Protein AF-0000000066529762 (afdb_homodimer)

Radius of gyration: 24.0 Å; Cα contacts (8 Å, |Δi|>4): 954; chains: 2; bounding box: 58×92×80 Å

InterPro domains:
  IPR029063 S-adenosyl-L-methionine-dependent methyltransferase superfamily [G3DSA:3.40.50.150] (16-232)
  IPR029063 S-adenosyl-L-methionine-dependent methyltransferase superfamily [SSF53335] (15-225)

Solvent-accessible surface area (backbone atoms only — not comparable to full-atom values): 26516 Å² total; per-residue (Å²): 137,82,82,77,76,76,77,71,70,73,75,80,66,65,33,54,26,65,70,38,87,58,39,50,54,35,73,68,35,40,52,34,41,52,67,77,50,50,57,47,56,48,51,45,50,49,52,45,52,50,46,32,60,71,62,64,35,50,27,39,35,31,43,71,24,47,68,36,78,64,50,56,56,24,58,77,67,72,27,29,35,36,33,28,21,71,51,61,67,31,45,51,51,24,53,53,47,34,53,74,63,69,34,62,90,44,43,51,70,46,75,36,53,76,70,68,58,67,77,80,68,67,58,89,88,59,38,51,35,35,33,36,49,89,24,47,55,27,36,35,82,60,45,62,59,54,46,38,41,40,35,74,67,60,39,37,32,34,44,26,35,38,22,52,38,72,64,21,47,51,51,49,51,54,26,43,52,60,41,62,54,41,70,70,42,83,44,85,52,97,55,21,36,34,39,37,22,75,60,38,36,50,39,34,28,28,32,72,68,46,48,52,51,54,37,47,75,44,40,31,42,77,79,43,77,50,72,60,68,41,22,39,37,35,34,31,34,24,68,86,52,70,74,79,70,59,68,76,76,119,137,84,81,77,76,76,76,72,71,74,75,78,66,63,32,53,26,64,70,39,87,58,40,50,55,35,72,69,35,41,52,34,41,52,67,78,50,49,58,48,55,48,51,45,51,50,53,47,52,48,45,33,61,71,62,63,35,49,26,40,36,30,42,70,25,46,67,37,78,65,49,54,55,24,59,76,66,72,27,29,34,37,33,29,21,73,49,62,66,31,46,52,50,24,51,51,47,34,52,74,62,69,35,61,90,46,43,50,70,44,76,36,54,77,69,68,58,69,74,77,71,64,56,90,87,59,41,50,35,34,32,35,49,88,23,46,57,27,35,35,83,60,43,62,59,54,48,39,43,41,35,75,66,61,39,38,32,32,43,26,35,36,20,51,38,71,64,21,47,52,51,48,51,55,26,44,52,60,42,62,55,41,69,69,43,82,43,84,53,97,55,22,36,34,40,37,23,77,61,38,36,51,40,35,27,28,32,73,68,47,47,54,51,53,37,48,75,43,40,30,42,76,79,45,75,50,72,62,69,42,20,38,35,36,33,32,34,25,67,86,50,68,73,79,71,59,69,76,78,120

Organism: Pseudomonas aeruginosa (strain ATCC 15692 / DSM 22644 / CIP 104116 / JCM 14847 / LMG 12228 / 1C / PRS 101 / PAO1) (NCBI:txid208964)

Structure (mmCIF, N/CA/C/O backbone):
data_AF-0000000066529762-model_v1
#
loop_
_entity.id
_entity.type
_entity.pdbx_description
1 polymer 'Class I SAM-dependent methyltransferase'
#
loop_
_atom_site.group_PDB
_atom_site.id
_atom_site.type_symbol
_atom_site.label_atom_id
_atom_site.label_alt_id
_atom_site.label_comp_id
_atom_site.label_asym_id
_atom_site.label_entity_id
_atom_site.label_seq_id
_atom_site.pdbx_PDB_ins_code
_atom_site.Cartn_x
_atom_site.Cartn_y
_atom_site.Cartn_z
_atom_site.occupancy
_atom_site.B_iso_or_equiv
_atom_site.auth_seq_id
_atom_site.auth_comp_id
_atom_site.auth_asym_id
_atom_site.auth_atom_id
_atom_site.pdbx_PDB_model_num
ATOM 1 N N . MET A 1 1 ? -11.523 45.312 41.875 1 27.47 1 MET A N 1
ATOM 2 C CA . MET A 1 1 ? -12.508 44.406 41.312 1 27.47 1 MET A CA 1
ATOM 3 C C . MET A 1 1 ? -12.055 43.875 39.969 1 27.47 1 MET A C 1
ATOM 5 O O . MET A 1 1 ? -12.219 44.531 38.938 1 27.47 1 MET A O 1
ATOM 9 N N . SER A 1 2 ? -10.844 43.312 39.75 1 29.73 2 SER A N 1
ATOM 10 C CA . SER A 1 2 ? -10.023 42.938 38.594 1 29.73 2 SER A CA 1
ATOM 11 C C . SER A 1 2 ? -10.688 41.844 37.781 1 29.73 2 SER A C 1
ATOM 13 O O . SER A 1 2 ? -11 40.781 38.312 1 29.73 2 SER A O 1
ATOM 15 N N . GLN A 1 3 ? -11.578 42.156 36.719 1 28.41 3 GLN A N 1
ATOM 16 C CA . GLN A 1 3 ? -12.344 41.312 35.812 1 28.41 3 GLN A CA 1
ATOM 17 C C . GLN A 1 3 ? -11.445 40.25 35.188 1 28.41 3 GLN A C 1
ATOM 19 O O . GLN A 1 3 ? -10.406 40.531 34.625 1 28.41 3 GLN A O 1
ATOM 24 N N . ASN A 1 4 ? -11.328 39.062 35.75 1 29.38 4 ASN A N 1
ATOM 25 C CA . ASN A 1 4 ? -10.695 37.844 35.312 1 29.38 4 ASN A CA 1
ATOM 26 C C . ASN A 1 4 ? -11.07 37.5 33.875 1 29.38 4 ASN A C 1
ATOM 28 O O . ASN A 1 4 ? -12.242 37.25 33.562 1 29.38 4 ASN A O 1
ATOM 32 N N . MET A 1 5 ? -10.523 38.156 32.812 1 27.16 5 MET A N 1
ATOM 33 C CA . MET A 1 5 ? -10.648 37.844 31.391 1 27.16 5 MET A CA 1
ATOM 34 C C . MET A 1 5 ? -10.586 36.344 31.156 1 27.16 5 MET A C 1
ATOM 36 O O . MET A 1 5 ? -9.57 35.688 31.422 1 27.16 5 MET A O 1
ATOM 40 N N . ASP A 1 6 ? -11.68 35.594 31.406 1 30.45 6 ASP A N 1
ATOM 41 C CA . ASP A 1 6 ? -11.938 34.25 30.938 1 30.45 6 ASP A CA 1
ATOM 42 C C . ASP A 1 6 ? -11.375 34.031 29.531 1 30.45 6 ASP A C 1
ATOM 44 O O . ASP A 1 6 ? -11.828 34.656 28.578 1 30.45 6 ASP A O 1
ATOM 48 N N . LEU A 1 7 ? -10.102 34.031 29.281 1 29.06 7 LEU A N 1
ATOM 49 C CA . LEU A 1 7 ? -9.406 33.656 28.062 1 29.06 7 LEU A CA 1
ATOM 50 C C . LEU A 1 7 ? -10.078 32.438 27.406 1 29.06 7 LEU A C 1
ATOM 52 O O . LEU A 1 7 ? -9.945 31.312 27.891 1 29.06 7 LEU A O 1
ATOM 56 N N . THR A 1 8 ? -11.414 32.5 27.062 1 29.78 8 THR A N 1
ATOM 57 C CA . THR A 1 8 ? -12.078 31.625 26.094 1 29.78 8 THR A CA 1
ATOM 58 C C . THR A 1 8 ? -11.133 31.281 24.953 1 29.78 8 THR A C 1
ATOM 60 O O . THR A 1 8 ? -10.852 32.125 24.094 1 29.78 8 THR A O 1
ATOM 63 N N . ILE A 1 9 ? -9.922 30.938 25.094 1 32.03 9 ILE A N 1
ATOM 64 C CA . ILE A 1 9 ? -9.188 30.281 24.016 1 32.03 9 ILE A CA 1
ATOM 65 C C . ILE A 1 9 ? -10.156 29.438 23.188 1 32.03 9 ILE A C 1
ATOM 67 O O . ILE A 1 9 ? -10.695 28.438 23.672 1 32.03 9 ILE A O 1
ATOM 71 N N . GLY A 1 10 ? -11.18 29.969 22.516 1 35 10 GLY A N 1
ATOM 72 C CA . GLY A 1 10 ? -11.938 29.281 21.484 1 35 10 GLY A CA 1
ATOM 73 C C . GLY A 1 10 ? -11.141 28.203 20.797 1 35 10 GLY A C 1
ATOM 74 O O . GLY A 1 10 ? -10.133 28.469 20.141 1 35 10 GLY A O 1
ATOM 75 N N . THR A 1 11 ? -10.859 27.031 21.359 1 38.03 11 THR A N 1
ATOM 76 C CA . THR A 1 11 ? -10.172 25.844 20.875 1 38.03 11 THR A CA 1
ATOM 77 C C . THR A 1 11 ? -10.328 25.688 19.375 1 38.03 11 THR A C 1
ATOM 79 O O . THR A 1 11 ? -11.445 25.609 18.859 1 38.03 11 THR A O 1
ATOM 82 N N . HIS A 1 12 ? -9.742 26.422 18.531 1 41.12 12 HIS A N 1
ATOM 83 C CA . HIS A 1 12 ? -9.508 26.297 17.094 1 41.12 12 HIS A CA 1
ATOM 84 C C . HIS A 1 12 ? -9.586 24.844 16.656 1 41.12 12 HIS A C 1
ATOM 86 O O . HIS A 1 12 ? -8.57 24.141 16.625 1 41.12 12 HIS A O 1
ATOM 92 N N . ARG A 1 13 ? -10.523 24.125 16.969 1 51.97 13 ARG A N 1
ATOM 93 C CA . ARG A 1 13 ? -10.688 22.734 16.562 1 51.97 13 ARG A CA 1
ATOM 94 C C . ARG A 1 13 ? -10.672 22.594 15.047 1 51.97 13 ARG A C 1
ATOM 96 O O . ARG A 1 13 ? -11.43 23.281 14.359 1 51.97 13 ARG A O 1
ATOM 103 N N . GLU A 1 14 ? -9.602 22.297 14.344 1 60.09 14 GLU A N 1
ATOM 104 C CA . GLU A 1 14 ? -9.406 22.094 12.906 1 60.09 14 GLU A CA 1
ATOM 105 C C . GLU A 1 14 ? -10.633 21.469 12.258 1 60.09 14 GLU A C 1
ATOM 107 O O . GLU A 1 14 ? -11.219 22.047 11.344 1 60.09 14 GLU A O 1
ATOM 112 N N . SER A 1 15 ? -10.953 20.234 12.43 1 64.81 15 SER A N 1
ATOM 113 C CA . SER A 1 15 ? -12.172 19.625 11.891 1 64.81 15 SER A CA 1
ATOM 114 C C . SER A 1 15 ? -12.891 18.812 12.953 1 64.81 15 SER A C 1
ATOM 116 O O . SER A 1 15 ? -12.305 17.906 13.555 1 64.81 15 SER A O 1
ATOM 118 N N . ALA A 1 16 ? -14.078 19.391 13.336 1 71.56 16 ALA A N 1
ATOM 119 C CA . ALA A 1 16 ? -14.93 18.75 14.336 1 71.56 16 ALA A CA 1
ATOM 120 C C . ALA A 1 16 ? -15.188 17.297 13.969 1 71.56 16 ALA A C 1
ATOM 122 O O . ALA A 1 16 ? -15.344 16.438 14.852 1 71.56 16 ALA A O 1
ATOM 123 N N . PHE A 1 17 ? -15.266 17.047 12.734 1 80.5 17 PHE A N 1
ATOM 124 C CA . PHE A 1 17 ? -15.547 15.703 12.25 1 80.5 17 PHE A CA 1
ATOM 125 C C . PHE A 1 17 ? -14.531 14.703 12.797 1 80.5 17 PHE A C 1
ATOM 127 O O . PHE A 1 17 ? -14.898 13.594 13.188 1 80.5 17 PHE A O 1
ATOM 134 N N . TYR A 1 18 ? -13.328 15.039 12.922 1 77.94 18 TYR A N 1
ATOM 135 C CA . TYR A 1 18 ? -12.242 14.148 13.305 1 77.94 18 TYR A CA 1
ATOM 136 C C . TYR A 1 18 ? -12.18 13.969 14.82 1 77.94 18 TYR A C 1
ATOM 138 O O . TYR A 1 18 ? -11.445 13.117 15.32 1 77.94 18 TYR A O 1
ATOM 146 N N . GLU A 1 19 ? -13.031 14.711 15.484 1 75.5 19 GLU A N 1
ATOM 147 C CA 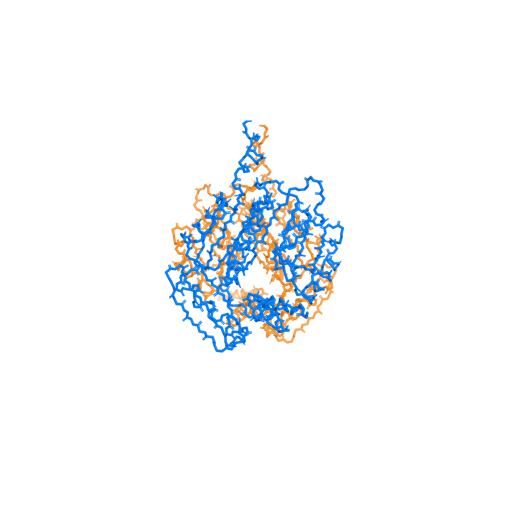. GLU A 1 19 ? -13.133 14.594 16.938 1 75.5 19 GLU A CA 1
ATOM 148 C C . GLU A 1 19 ? -14.328 13.742 17.344 1 75.5 19 GLU A C 1
ATOM 150 O O . GLU A 1 19 ? -14.461 13.352 18.5 1 75.5 19 GLU A O 1
ATOM 155 N N . LEU A 1 20 ? -15.141 13.453 16.328 1 76.62 20 LEU A N 1
ATOM 156 C CA . LEU A 1 20 ? -16.312 12.609 16.594 1 76.62 20 LEU A CA 1
ATOM 157 C C . LEU A 1 20 ? -15.891 11.156 16.812 1 76.62 20 LEU A C 1
ATOM 159 O O . LEU A 1 20 ? -14.844 10.727 16.312 1 76.62 20 LEU A O 1
ATOM 163 N N . GLU A 1 21 ? -16.75 10.492 17.469 1 75.38 21 GLU A N 1
ATOM 164 C CA . GLU A 1 21 ? -16.5 9.086 17.781 1 75.38 21 GLU A CA 1
ATOM 165 C C . GLU A 1 21 ? -16.391 8.25 16.516 1 75.38 21 GLU A C 1
ATOM 167 O O . GLU A 1 21 ? -15.484 7.41 16.391 1 75.38 21 GLU A O 1
ATOM 172 N N . PHE A 1 22 ? -17.188 8.578 15.555 1 77.94 22 PHE A N 1
ATOM 173 C CA . PHE A 1 22 ? -17.25 7.703 14.398 1 77.94 22 PHE A CA 1
ATOM 174 C C . PHE A 1 22 ? -16.406 8.25 13.25 1 77.94 22 PHE A C 1
ATOM 176 O O . PHE A 1 22 ? -16.047 7.523 12.328 1 77.94 22 PHE A O 1
ATOM 183 N N . GLY A 1 23 ? -16.094 9.508 13.305 1 79.56 23 GLY A N 1
ATOM 184 C CA . GLY A 1 23 ? -15.461 10.172 12.18 1 79.56 23 GLY A CA 1
ATOM 185 C C . GLY A 1 23 ? -14.148 9.531 11.773 1 79.56 23 GLY A C 1
ATOM 186 O O . GLY A 1 23 ? -14.047 8.945 10.695 1 79.56 23 GLY A O 1
ATOM 187 N N . PRO A 1 24 ? -13.258 9.453 12.672 1 76.81 24 PRO A N 1
ATOM 188 C CA . PRO A 1 24 ? -11.953 8.867 12.344 1 76.81 24 PRO A CA 1
ATOM 189 C C . PRO A 1 24 ? -12.047 7.398 11.945 1 76.81 24 PRO A C 1
ATOM 191 O O . PRO A 1 24 ? -11.344 6.953 11.031 1 76.81 24 PRO A O 1
ATOM 194 N N . ARG A 1 25 ? -12.875 6.707 12.5 1 82.75 25 ARG A N 1
ATOM 195 C CA . ARG A 1 25 ? -13.023 5.289 12.18 1 82.75 25 ARG A CA 1
ATOM 196 C C . ARG A 1 25 ? -13.523 5.105 10.75 1 82.75 25 ARG A C 1
ATOM 198 O O . ARG A 1 25 ? -13 4.273 10.008 1 82.75 25 ARG A O 1
ATOM 205 N N . THR A 1 26 ? -14.484 5.891 10.438 1 85.56 26 THR A N 1
ATOM 206 C CA . THR A 1 26 ? -15.078 5.73 9.117 1 85.56 26 THR A CA 1
ATOM 207 C C . THR A 1 26 ? -14.086 6.117 8.023 1 85.56 26 THR A C 1
ATOM 209 O O . THR A 1 26 ? -13.977 5.434 7.004 1 85.56 26 THR A O 1
ATOM 212 N N . ILE A 1 27 ? -13.266 7.109 8.297 1 88.31 27 ILE A N 1
ATOM 213 C CA . ILE A 1 27 ? -12.367 7.641 7.281 1 88.31 27 ILE A CA 1
ATOM 214 C C . ILE A 1 27 ? -11.18 6.695 7.098 1 88.31 27 ILE A C 1
ATOM 216 O O . ILE A 1 27 ? -10.539 6.695 6.043 1 88.31 27 ILE A O 1
ATOM 220 N N . MET A 1 28 ? -10.984 5.82 8.023 1 90 28 MET A N 1
ATOM 221 C CA . MET A 1 28 ? -9.789 4.984 7.945 1 90 28 MET A CA 1
ATOM 222 C C . MET A 1 28 ? -10.156 3.531 7.676 1 90 28 MET A C 1
ATOM 224 O O . MET A 1 28 ? -9.281 2.666 7.598 1 90 28 MET A O 1
ATOM 228 N N . THR A 1 29 ? -11.461 3.273 7.492 1 90.81 29 THR A N 1
ATOM 229 C CA . THR A 1 29 ? -11.938 1.929 7.195 1 90.81 29 THR A CA 1
ATOM 230 C C . THR A 1 29 ? -11.812 1.627 5.703 1 90.81 29 THR A C 1
ATOM 232 O O . THR A 1 29 ? -12.398 2.326 4.871 1 90.81 29 THR A O 1
ATOM 235 N N . LEU A 1 30 ? -11.18 0.542 5.359 1 91.69 30 LEU A N 1
ATOM 236 C CA . LEU A 1 30 ? -10.906 0.195 3.969 1 91.69 30 LEU A CA 1
ATOM 237 C C . LEU A 1 30 ? -12.211 0.033 3.188 1 91.69 30 LEU A C 1
ATOM 239 O O . LEU A 1 30 ? -12.273 0.379 2.006 1 91.69 30 LEU A O 1
ATOM 243 N N . ALA A 1 31 ? -13.203 -0.469 3.789 1 92.56 31 ALA A N 1
ATOM 244 C CA . ALA A 1 31 ? -14.469 -0.73 3.113 1 92.56 31 ALA A CA 1
ATOM 245 C C . ALA A 1 31 ? -15.055 0.553 2.527 1 92.56 31 ALA A C 1
ATOM 247 O O . ALA A 1 31 ? -15.875 0.506 1.608 1 92.56 31 ALA A O 1
ATOM 248 N N . ASN A 1 32 ? -14.609 1.701 3.076 1 95.06 32 ASN A N 1
ATOM 249 C CA . ASN A 1 32 ? -15.141 2.979 2.609 1 95.06 32 ASN A CA 1
ATOM 250 C C . ASN A 1 32 ? -14.273 3.568 1.497 1 95.06 32 ASN A C 1
ATOM 252 O O . ASN A 1 32 ? -14.664 4.547 0.859 1 95.06 32 ASN A O 1
ATOM 256 N N . PHE A 1 33 ? -13.102 2.951 1.204 1 94.81 33 PHE A N 1
ATOM 257 C CA . PHE A 1 33 ? -12.203 3.469 0.176 1 94.81 33 PHE A CA 1
ATOM 258 C C . PHE A 1 33 ? -12.664 3.035 -1.211 1 94.81 33 PHE A C 1
ATOM 260 O O . PHE A 1 33 ? -12.805 1.841 -1.48 1 94.81 33 PHE A O 1
ATOM 267 N N . PRO A 1 34 ? -12.938 4.051 -2.045 1 94.88 34 PRO A N 1
ATOM 268 C CA . PRO A 1 34 ? -12.922 3.639 -3.449 1 94.88 34 PRO A CA 1
ATOM 269 C C . PRO A 1 34 ? -11.602 3.004 -3.869 1 94.88 34 PRO A C 1
ATOM 271 O O . PRO A 1 34 ? -10.547 3.359 -3.34 1 94.88 34 PRO A O 1
ATOM 274 N N . ASP A 1 35 ? -11.617 2.109 -4.836 1 92.81 35 ASP A N 1
ATOM 275 C CA . ASP A 1 35 ? -10.422 1.378 -5.254 1 92.81 35 ASP A CA 1
ATOM 276 C C . ASP A 1 35 ? -9.328 2.334 -5.723 1 92.81 35 ASP A C 1
ATOM 278 O O . ASP A 1 35 ? -8.141 2.066 -5.539 1 92.81 35 ASP A O 1
ATOM 282 N N . ASP A 1 36 ? -9.734 3.49 -6.164 1 92.56 36 ASP A N 1
ATOM 283 C CA . ASP A 1 36 ? -8.812 4.449 -6.758 1 92.56 36 ASP A CA 1
ATOM 284 C C . ASP A 1 36 ? -7.988 5.156 -5.684 1 92.56 36 ASP A C 1
ATOM 286 O O . ASP A 1 36 ? -7.031 5.867 -5.996 1 92.56 36 ASP A O 1
ATOM 290 N N . VAL A 1 37 ? -8.266 4.859 -4.457 1 93.5 37 VAL A N 1
ATOM 291 C CA . VAL A 1 37 ? -7.496 5.441 -3.363 1 93.5 37 VAL A CA 1
ATOM 292 C C . VAL A 1 37 ? -6.215 4.64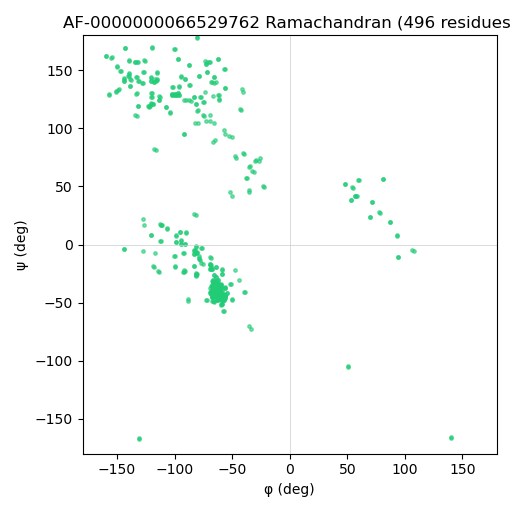1 -3.145 1 93.5 37 VAL A C 1
ATOM 294 O O . VAL A 1 37 ? -5.234 5.156 -2.604 1 93.5 37 VAL A O 1
ATOM 297 N N . LEU A 1 38 ? -6.203 3.475 -3.637 1 93.62 38 LEU A N 1
ATOM 298 C CA . LEU A 1 38 ? -5.098 2.564 -3.352 1 93.62 38 LEU A CA 1
ATOM 299 C C . LEU A 1 38 ? -3.801 3.074 -3.969 1 93.62 38 LEU A C 1
ATOM 301 O O . LEU A 1 38 ? -2.748 3.045 -3.326 1 93.62 38 LEU A O 1
ATOM 305 N N . PRO A 1 39 ? -3.812 3.629 -5.188 1 94.31 39 PRO A N 1
ATOM 306 C CA . PRO A 1 39 ? -2.566 4.16 -5.746 1 94.31 39 PRO A CA 1
ATOM 307 C C . PRO A 1 39 ? -1.977 5.289 -4.902 1 94.31 39 PRO A C 1
ATOM 309 O O . PRO A 1 39 ? -0.753 5.43 -4.82 1 94.31 39 PRO A O 1
ATOM 312 N N . LEU A 1 40 ? -2.82 6.059 -4.309 1 95.56 40 LEU A N 1
ATOM 313 C CA . LEU A 1 40 ? -2.338 7.109 -3.422 1 95.56 40 LEU A CA 1
ATOM 314 C C . LEU A 1 40 ? -1.603 6.516 -2.225 1 95.56 40 LEU A C 1
ATOM 316 O O . LEU A 1 40 ? -0.507 6.965 -1.88 1 95.56 40 LEU A O 1
ATOM 320 N N . LEU A 1 41 ? -2.225 5.539 -1.628 1 96.56 41 LEU A N 1
ATOM 321 C CA . LEU A 1 41 ? -1.618 4.902 -0.463 1 96.56 41 LEU A CA 1
ATOM 322 C C . LEU A 1 41 ? -0.31 4.215 -0.838 1 96.56 41 LEU A C 1
ATOM 324 O O . LEU A 1 41 ? 0.653 4.238 -0.068 1 96.56 41 LEU A O 1
ATOM 328 N N . GLN A 1 42 ? -0.296 3.646 -1.962 1 96.88 42 GLN A N 1
ATOM 329 C CA . GLN A 1 42 ? 0.915 2.982 -2.436 1 96.88 42 GLN A CA 1
ATOM 330 C C . GLN A 1 42 ? 2.035 3.99 -2.678 1 96.88 42 GLN A C 1
ATOM 332 O O . GLN A 1 42 ? 3.17 3.779 -2.248 1 96.88 42 GLN A O 1
ATOM 337 N N . MET A 1 43 ? 1.73 5.043 -3.385 1 98.06 43 MET A N 1
ATOM 338 C CA . MET A 1 43 ? 2.729 6.078 -3.633 1 98.06 43 MET A CA 1
ATOM 339 C C . MET A 1 43 ? 3.297 6.613 -2.322 1 98.06 43 MET A C 1
ATOM 341 O O . MET A 1 43 ? 4.512 6.766 -2.184 1 98.06 43 MET A O 1
ATOM 345 N N . GLU A 1 44 ? 2.408 6.832 -1.398 1 98.5 44 GLU A N 1
ATOM 346 C CA . GLU A 1 44 ? 2.826 7.305 -0.082 1 98.5 44 GLU A CA 1
ATOM 347 C C . GLU A 1 44 ? 3.805 6.332 0.57 1 98.5 44 GLU A C 1
ATOM 349 O O . GLU A 1 44 ? 4.852 6.742 1.071 1 98.5 44 GLU A O 1
ATOM 354 N N . SER A 1 45 ? 3.488 5.117 0.562 1 98.5 45 SER A N 1
ATOM 355 C CA . SER A 1 45 ? 4.324 4.09 1.177 1 98.5 45 SER A CA 1
ATOM 356 C C . SER A 1 45 ? 5.684 3.998 0.487 1 98.5 45 SER A C 1
ATOM 358 O O . SER A 1 45 ? 6.719 3.945 1.151 1 98.5 45 SER A O 1
ATOM 360 N N . LEU A 1 46 ? 5.68 4.012 -0.795 1 98.5 46 LEU A N 1
ATOM 361 C CA . LEU A 1 46 ? 6.91 3.863 -1.564 1 98.5 46 LEU A CA 1
ATOM 362 C C . LEU A 1 46 ? 7.816 5.078 -1.386 1 98.5 46 LEU A C 1
ATOM 364 O O . LEU A 1 46 ? 9.023 4.938 -1.199 1 98.5 46 LEU A O 1
ATOM 368 N N . MET A 1 47 ? 7.227 6.273 -1.4 1 98.56 47 MET A N 1
ATOM 369 C CA . MET A 1 47 ? 8 7.496 -1.226 1 98.56 47 MET A CA 1
ATOM 370 C C . MET A 1 47 ? 8.586 7.574 0.181 1 98.56 47 MET A C 1
ATOM 372 O O . MET A 1 47 ? 9.711 8.047 0.367 1 98.56 47 MET A O 1
ATOM 376 N N . THR A 1 48 ? 7.805 7.113 1.138 1 98.69 48 THR A N 1
ATOM 377 C CA . THR A 1 48 ? 8.297 7.109 2.51 1 98.69 48 THR A CA 1
ATOM 378 C C . THR A 1 48 ? 9.445 6.121 2.67 1 98.69 48 THR A C 1
ATOM 380 O O . THR A 1 48 ? 10.469 6.441 3.285 1 98.69 48 THR A O 1
ATOM 383 N N . PHE A 1 49 ? 9.289 4.961 2.139 1 98.56 49 PHE A N 1
ATOM 384 C CA . PHE A 1 49 ? 10.32 3.934 2.152 1 98.56 49 PHE A CA 1
ATOM 385 C C . PHE A 1 49 ? 11.602 4.449 1.512 1 98.56 49 PHE A C 1
ATOM 387 O O . PHE A 1 49 ? 12.688 4.297 2.076 1 98.56 49 PHE A O 1
ATOM 394 N N . GLU A 1 50 ? 11.469 5.062 0.353 1 97.38 50 GLU A N 1
ATOM 395 C CA . GLU A 1 50 ? 12.609 5.621 -0.372 1 97.38 50 GLU A CA 1
ATOM 396 C C . GLU A 1 50 ? 13.281 6.734 0.43 1 97.38 50 GLU A C 1
ATOM 398 O O . GLU A 1 50 ? 14.508 6.82 0.467 1 97.38 50 GLU A O 1
ATOM 403 N N . ALA A 1 51 ? 12.461 7.574 1.049 1 98 51 ALA A N 1
ATOM 404 C CA . ALA A 1 51 ? 13 8.695 1.816 1 98 51 ALA A CA 1
ATOM 405 C C . ALA A 1 51 ? 13.805 8.211 3.016 1 98 51 ALA A C 1
ATOM 407 O O . ALA A 1 51 ? 14.852 8.773 3.342 1 98 51 ALA A O 1
ATOM 408 N N . MET A 1 52 ? 13.297 7.137 3.654 1 97.38 52 MET A N 1
ATOM 409 C CA . MET A 1 52 ? 14.016 6.562 4.793 1 97.38 52 MET A CA 1
ATOM 410 C C . MET A 1 52 ? 15.414 6.109 4.387 1 97.38 52 MET A C 1
ATOM 412 O O . MET A 1 52 ? 16.391 6.379 5.09 1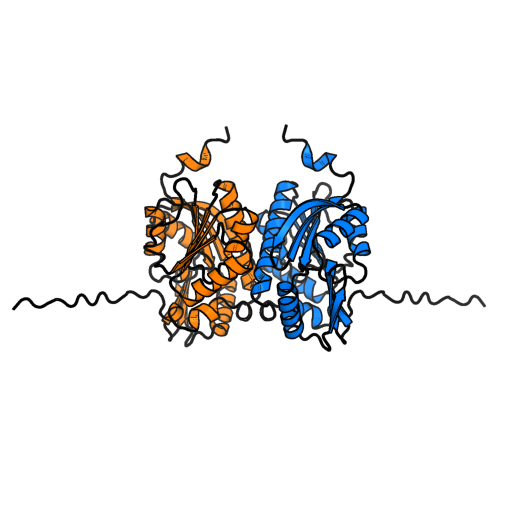 97.38 52 MET A O 1
ATOM 416 N N . ALA A 1 53 ? 15.477 5.484 3.279 1 93.12 53 ALA A N 1
ATOM 417 C CA . ALA A 1 53 ? 16.75 4.977 2.783 1 93.12 53 ALA A CA 1
ATOM 418 C C . ALA A 1 53 ? 17.656 6.117 2.303 1 93.12 53 ALA A C 1
ATOM 420 O O . ALA A 1 53 ? 18.828 6.199 2.678 1 93.12 53 ALA A O 1
ATOM 421 N N . TYR A 1 54 ? 17.047 6.984 1.521 1 92 54 TYR A N 1
ATOM 422 C CA . TYR A 1 54 ? 17.766 8.086 0.895 1 92 54 TYR A CA 1
ATOM 423 C C . TYR A 1 54 ? 18.375 9.008 1.946 1 92 54 TYR A C 1
ATOM 425 O O . TYR A 1 54 ? 19.516 9.438 1.807 1 92 54 TYR A O 1
ATOM 433 N N . LEU A 1 55 ? 17.656 9.234 3.014 1 95.12 55 LEU A N 1
ATOM 434 C CA . LEU A 1 55 ? 18.078 10.172 4.047 1 95.12 55 LEU A CA 1
ATOM 435 C C . LEU A 1 55 ? 18.719 9.43 5.215 1 95.12 55 LEU A C 1
ATOM 437 O O . LEU A 1 55 ? 19.062 10.047 6.227 1 95.12 55 LEU A O 1
ATOM 441 N N . ARG A 1 56 ? 18.844 8.109 5.113 1 94.69 56 ARG A N 1
ATOM 442 C CA . ARG A 1 56 ? 19.469 7.25 6.117 1 94.69 56 ARG A CA 1
ATOM 443 C C . ARG A 1 56 ? 18.797 7.422 7.473 1 94.69 56 ARG A C 1
ATOM 445 O O . ARG A 1 56 ? 19.469 7.562 8.492 1 94.69 56 ARG A O 1
ATOM 452 N N . CYS A 1 57 ? 17.516 7.5 7.414 1 95.81 57 CYS A N 1
ATOM 453 C CA . CYS A 1 57 ? 16.734 7.586 8.641 1 95.81 57 CYS A CA 1
ATOM 454 C C . CYS A 1 57 ? 16.578 6.215 9.289 1 95.81 57 CYS A C 1
ATOM 456 O O . CYS A 1 57 ? 16.438 5.207 8.594 1 95.81 57 CYS A O 1
ATOM 458 N N . ASP A 1 58 ? 16.578 6.23 10.648 1 95.56 58 ASP A N 1
ATOM 459 C CA . ASP A 1 58 ? 16.422 4.969 11.367 1 95.56 58 ASP A CA 1
ATOM 460 C C . ASP A 1 58 ? 15.18 4.996 12.266 1 95.56 58 ASP A C 1
ATOM 462 O O . ASP A 1 58 ? 14.953 4.07 13.047 1 95.56 58 ASP A O 1
ATOM 466 N N . ALA A 1 59 ? 14.359 6.078 12.125 1 96.12 59 ALA A N 1
ATOM 467 C CA . ALA A 1 59 ? 13.102 6.207 12.859 1 96.12 59 ALA A CA 1
ATOM 468 C C . ALA A 1 59 ? 12.039 6.887 12.008 1 96.12 59 ALA A C 1
ATOM 470 O O . ALA A 1 59 ? 12.336 7.801 11.242 1 96.12 59 ALA A O 1
ATOM 471 N N . LEU A 1 60 ? 10.836 6.426 12.156 1 97 60 LEU A N 1
ATOM 472 C CA . LEU A 1 60 ? 9.688 6.973 11.453 1 97 60 LEU A CA 1
ATOM 473 C C . LEU A 1 60 ? 8.641 7.484 12.438 1 97 60 LEU A C 1
ATOM 475 O O . LEU A 1 60 ? 8.203 6.746 13.32 1 97 60 LEU A O 1
ATOM 479 N N . VAL A 1 61 ? 8.336 8.766 12.297 1 96.06 61 VAL A N 1
ATOM 480 C CA . VAL A 1 61 ? 7.273 9.367 13.102 1 96.06 61 VAL A CA 1
ATOM 481 C C . VAL A 1 61 ? 6.059 9.641 12.219 1 96.06 61 VAL A C 1
ATOM 483 O O . VAL A 1 61 ? 6.141 10.406 11.258 1 96.06 61 VAL A O 1
ATOM 486 N N . GLU A 1 62 ? 4.953 9 12.547 1 97.19 62 GLU A N 1
ATOM 487 C CA . GLU A 1 62 ? 3.713 9.188 11.797 1 97.19 62 GLU A CA 1
ATOM 488 C C . GLU A 1 62 ? 2.734 10.07 12.562 1 97.19 62 GLU A C 1
ATOM 490 O O . GLU A 1 62 ? 2.234 9.688 13.617 1 97.19 62 GLU A O 1
ATOM 495 N N . LEU A 1 63 ? 2.471 11.266 12.008 1 96.06 63 LEU A N 1
ATOM 496 C CA . LEU A 1 63 ? 1.521 12.195 12.609 1 96.06 63 LEU A CA 1
ATOM 497 C C . LEU A 1 63 ? 0.102 11.906 12.133 1 96.06 63 LEU A C 1
ATOM 499 O O . LEU A 1 63 ? -0.129 11.727 10.938 1 96.06 63 LEU A O 1
ATOM 503 N N . GLY A 1 64 ? -0.854 11.938 13.055 1 95.25 64 GLY A N 1
ATOM 504 C CA . GLY A 1 64 ? -2.17 11.445 12.68 1 95.25 64 GLY A CA 1
ATOM 505 C C . GLY A 1 64 ? -2.166 9.992 12.242 1 95.25 64 GLY A C 1
ATOM 506 O O . GLY A 1 64 ? -2.701 9.656 11.18 1 95.25 64 GLY A O 1
ATOM 507 N N . CYS A 1 65 ? -1.664 9.117 13.078 1 96.31 65 CYS A N 1
ATOM 508 C CA . CYS A 1 65 ? -1.294 7.77 12.672 1 96.31 65 CYS A CA 1
ATOM 509 C C . CYS A 1 65 ? -2.516 6.859 12.625 1 96.31 65 CYS A C 1
ATOM 511 O O . CYS A 1 65 ? -2.518 5.855 11.914 1 96.31 65 CYS A O 1
ATOM 513 N N . TYR A 1 66 ? -3.512 7.148 13.391 1 94.06 66 TYR A N 1
ATOM 514 C CA . TYR A 1 66 ? -4.664 6.277 13.586 1 94.06 66 TYR A CA 1
ATOM 515 C C . TYR A 1 66 ? -4.223 4.859 13.93 1 94.06 66 TYR A C 1
ATOM 517 O O . TYR A 1 66 ? -3.574 4.633 14.953 1 94.06 66 TYR A O 1
ATOM 525 N N . ASP A 1 67 ? -4.324 3.877 12.922 1 93.5 67 ASP A N 1
ATOM 526 C CA . ASP A 1 67 ? -3.979 2.498 13.25 1 93.5 67 ASP A CA 1
ATOM 527 C C . ASP A 1 67 ? -2.562 2.16 12.789 1 93.5 67 ASP A C 1
ATOM 529 O O . ASP A 1 67 ? -2.158 0.996 12.812 1 93.5 67 ASP A O 1
ATOM 533 N N . GLY A 1 68 ? -1.828 3.104 12.344 1 96.81 68 GLY A N 1
ATOM 534 C CA . GLY A 1 68 ? -0.41 2.93 12.07 1 96.81 68 GLY A CA 1
ATOM 535 C C . GLY A 1 68 ? -0.136 2.268 10.734 1 96.81 68 GLY A C 1
ATOM 536 O O . GLY A 1 68 ? 0.61 1.288 10.664 1 96.81 68 GLY A O 1
ATOM 537 N N . ARG A 1 69 ? -0.646 2.857 9.703 1 95.62 69 ARG A N 1
ATOM 538 C CA . ARG A 1 69 ? -0.422 2.277 8.383 1 95.62 69 ARG A CA 1
ATOM 539 C C . ARG A 1 69 ? 1.067 2.209 8.062 1 95.62 69 ARG A C 1
ATOM 541 O O . ARG A 1 69 ? 1.543 1.213 7.512 1 95.62 69 ARG A O 1
ATOM 548 N N . ALA A 1 70 ? 1.831 3.184 8.516 1 97.88 70 ALA A N 1
ATOM 549 C CA . ALA A 1 70 ? 3.248 3.26 8.172 1 97.88 70 ALA A CA 1
ATOM 550 C C . ALA A 1 70 ? 4.078 2.336 9.055 1 97.88 70 ALA A C 1
ATOM 552 O O . ALA A 1 70 ? 5.293 2.213 8.867 1 97.88 70 ALA A O 1
ATOM 553 N N . LEU A 1 71 ? 3.475 1.659 9.984 1 97.75 71 LEU A N 1
ATOM 554 C CA . LEU A 1 71 ? 4.172 0.688 10.82 1 97.75 71 LEU A CA 1
ATOM 555 C C . LEU A 1 71 ? 4.859 -0.37 9.969 1 97.75 71 LEU A C 1
ATOM 557 O O . LEU A 1 71 ? 5.961 -0.822 10.297 1 97.75 71 LEU A O 1
ATOM 561 N N . GLU A 1 72 ? 4.223 -0.753 8.898 1 97.69 72 GLU A N 1
ATOM 562 C CA . GLU A 1 72 ? 4.766 -1.783 8.023 1 97.69 72 GLU A CA 1
ATOM 563 C C . GLU A 1 72 ? 6.078 -1.328 7.387 1 97.69 72 GLU A C 1
ATOM 565 O O . GLU A 1 72 ? 6.988 -2.137 7.18 1 97.69 72 GLU A O 1
ATOM 570 N N . ILE A 1 73 ? 6.176 -0.071 7.051 1 98.19 73 ILE A N 1
ATOM 571 C CA . ILE A 1 73 ? 7.402 0.471 6.484 1 98.19 73 ILE A CA 1
ATOM 572 C C . ILE A 1 73 ? 8.539 0.346 7.496 1 98.19 73 ILE A C 1
ATOM 574 O O . ILE A 1 73 ? 9.625 -0.126 7.16 1 98.19 73 ILE A O 1
ATOM 578 N N . ALA A 1 74 ? 8.25 0.737 8.703 1 97.19 74 ALA A N 1
ATOM 579 C CA . ALA A 1 74 ? 9.25 0.644 9.766 1 97.19 74 ALA A CA 1
ATOM 580 C C . ALA A 1 74 ? 9.672 -0.806 10 1 97.19 74 ALA A C 1
ATOM 582 O O . ALA A 1 74 ? 10.852 -1.093 10.211 1 97.19 74 ALA A O 1
ATOM 583 N N . ARG A 1 75 ? 8.727 -1.693 9.969 1 97.06 75 ARG A N 1
ATOM 584 C CA . ARG A 1 75 ? 9.016 -3.111 10.164 1 97.06 75 ARG A CA 1
ATOM 585 C C . ARG A 1 75 ? 9.992 -3.619 9.117 1 97.06 75 ARG A C 1
ATOM 587 O O . ARG A 1 75 ? 11 -4.246 9.445 1 97.06 75 ARG A O 1
ATOM 594 N N . LEU A 1 76 ? 9.727 -3.312 7.91 1 96.25 76 LEU A N 1
ATOM 595 C CA . LEU A 1 76 ? 10.523 -3.832 6.805 1 96.25 76 LEU A CA 1
ATOM 596 C C . LEU A 1 76 ? 11.938 -3.266 6.844 1 96.25 76 LEU A C 1
ATOM 598 O O . LEU A 1 76 ? 12.891 -3.941 6.449 1 96.25 76 LEU A O 1
ATOM 602 N N . LEU A 1 77 ? 12.055 -2.053 7.348 1 96.38 77 LEU A N 1
ATOM 603 C CA . LEU A 1 77 ? 13.359 -1.388 7.359 1 96.38 77 LEU A CA 1
ATOM 604 C C . LEU A 1 77 ? 14.07 -1.604 8.688 1 96.38 77 LEU A C 1
ATOM 606 O O . LEU A 1 77 ? 15.156 -1.066 8.914 1 96.38 77 LEU A O 1
ATOM 610 N N . ASN A 1 78 ? 13.406 -2.35 9.57 1 95.75 78 ASN A N 1
ATOM 611 C CA . ASN A 1 78 ? 13.922 -2.521 10.922 1 95.75 78 ASN A CA 1
ATOM 612 C C . ASN A 1 78 ? 14.195 -1.178 11.586 1 95.75 78 ASN A C 1
ATOM 614 O O . ASN A 1 78 ? 15.227 -1.003 12.234 1 95.75 78 ASN A O 1
ATOM 618 N N . ALA A 1 79 ? 13.359 -0.212 11.359 1 96.69 79 ALA A N 1
ATOM 619 C CA . ALA A 1 79 ? 13.461 1.124 11.938 1 96.69 79 ALA A CA 1
ATOM 620 C C . ALA A 1 79 ? 12.57 1.254 13.18 1 96.69 79 ALA A C 1
ATOM 622 O O . ALA A 1 79 ? 11.648 0.459 13.375 1 96.69 79 ALA A O 1
ATOM 623 N N . ARG A 1 80 ? 12.859 2.199 14 1 96.5 80 ARG A N 1
ATOM 624 C CA . ARG A 1 80 ? 11.961 2.566 15.086 1 96.5 80 ARG A CA 1
ATOM 625 C C . ARG A 1 80 ? 10.734 3.299 14.555 1 96.5 80 ARG A C 1
ATOM 627 O O . ARG A 1 80 ? 10.789 3.924 13.492 1 96.5 80 ARG A O 1
ATOM 634 N N . TYR A 1 81 ? 9.633 3.232 15.312 1 96.56 81 TYR A N 1
ATOM 635 C CA . TYR A 1 81 ? 8.375 3.836 14.875 1 96.56 81 TYR A CA 1
ATOM 636 C C . TYR A 1 81 ? 7.68 4.535 16.031 1 96.56 81 TYR A C 1
ATOM 638 O O . TYR A 1 81 ? 7.652 4.02 17.156 1 96.56 81 TYR A O 1
ATOM 646 N N . LEU A 1 82 ? 7.184 5.691 15.742 1 96.06 82 LEU A N 1
ATOM 647 C CA . LEU A 1 82 ? 6.312 6.391 16.688 1 96.06 82 LEU A CA 1
ATOM 648 C C . LEU A 1 82 ? 5.055 6.895 15.984 1 96.06 82 LEU A C 1
ATOM 650 O O . LEU A 1 82 ? 5.137 7.684 15.039 1 96.06 82 LEU A O 1
ATOM 654 N N . GLY A 1 83 ? 3.936 6.41 16.453 1 96.81 83 GLY A N 1
ATOM 655 C CA . GLY A 1 83 ? 2.658 6.949 16.016 1 96.81 83 GLY A CA 1
ATOM 656 C C . GLY A 1 83 ? 2.086 7.984 16.969 1 96.81 83 GLY A C 1
ATOM 657 O O . GLY A 1 83 ? 1.997 7.746 18.172 1 96.81 83 GLY A O 1
ATOM 658 N N . VAL A 1 84 ? 1.678 9.141 16.406 1 95.12 84 VAL A N 1
ATOM 659 C CA . VAL A 1 84 ? 1.095 10.219 17.188 1 95.12 84 VAL A CA 1
ATOM 660 C C . VAL A 1 84 ? -0.319 10.516 16.703 1 95.12 84 VAL A C 1
ATOM 662 O O . VAL A 1 84 ? -0.539 10.688 15.5 1 95.12 84 VAL A O 1
ATOM 665 N N . ASP A 1 85 ? -1.238 10.508 17.562 1 94.25 85 ASP A N 1
ATOM 666 C CA . ASP A 1 85 ? -2.615 10.852 17.219 1 94.25 85 ASP A CA 1
ATOM 667 C C . ASP A 1 85 ? -3.34 11.469 18.422 1 94.25 85 ASP A C 1
ATOM 669 O O . ASP A 1 85 ? -2.979 11.211 19.578 1 94.25 85 ASP A O 1
ATOM 673 N N . LEU A 1 86 ? -4.297 12.266 18.141 1 90.5 86 LEU A N 1
ATOM 674 C CA . LEU A 1 86 ? -5.121 12.844 19.188 1 90.5 86 LEU A CA 1
ATOM 675 C C . LEU A 1 86 ? -6.191 11.859 19.656 1 90.5 86 LEU A C 1
ATOM 677 O O . LEU A 1 86 ? -6.707 11.961 20.766 1 90.5 86 LEU A O 1
ATOM 681 N N . ASP A 1 87 ? -6.59 10.93 18.812 1 90.94 87 ASP A N 1
ATOM 682 C CA . ASP A 1 87 ? -7.672 9.984 19.062 1 90.94 87 ASP A CA 1
ATOM 683 C C . ASP A 1 87 ? -7.199 8.82 19.938 1 90.94 87 ASP A C 1
ATOM 685 O O . ASP A 1 87 ? -6.441 7.965 19.469 1 90.94 87 ASP A O 1
ATOM 689 N N . GLN A 1 88 ? -7.738 8.688 21.141 1 92.25 88 GLN A N 1
ATOM 690 C CA . GLN A 1 88 ? -7.344 7.656 22.094 1 92.25 88 GLN A CA 1
ATOM 691 C C . GLN A 1 88 ? -7.656 6.262 21.562 1 92.25 88 GLN A C 1
ATOM 693 O O . GLN A 1 88 ? -6.883 5.328 21.766 1 92.25 88 GLN A O 1
ATOM 698 N N . ARG A 1 89 ? -8.758 6.156 20.953 1 92.69 89 ARG A N 1
ATOM 699 C CA . ARG A 1 89 ? -9.148 4.855 20.422 1 92.69 89 ARG A CA 1
ATOM 700 C C . ARG A 1 89 ? -8.203 4.41 19.312 1 92.69 89 ARG A C 1
ATOM 702 O O . ARG A 1 89 ? -7.848 3.23 19.219 1 92.69 89 ARG A O 1
ATOM 709 N N . ALA A 1 90 ? -7.871 5.367 18.469 1 94 90 ALA A N 1
ATOM 710 C CA . ALA A 1 90 ? -6.895 5.074 17.406 1 94 90 ALA A CA 1
ATOM 711 C C . ALA A 1 90 ? -5.582 4.574 18.016 1 94 90 ALA A C 1
ATOM 713 O O . ALA A 1 90 ? -5.051 3.549 17.578 1 94 90 ALA A O 1
ATOM 714 N N . ILE A 1 91 ? -5.117 5.156 19.031 1 95.44 91 ILE A N 1
ATOM 715 C CA . ILE A 1 91 ? -3.848 4.82 19.656 1 95.44 91 ILE A CA 1
ATOM 716 C C . ILE A 1 91 ? -3.947 3.441 20.312 1 95.44 91 ILE A C 1
ATOM 718 O O . ILE A 1 91 ? -3.012 2.641 20.234 1 95.44 91 ILE A O 1
ATOM 722 N N . GLU A 1 92 ? -5.035 3.188 20.906 1 96.44 92 GLU A N 1
ATOM 723 C CA . GLU A 1 92 ? -5.227 1.869 21.5 1 96.44 92 GLU A CA 1
ATOM 724 C C . GLU A 1 92 ? -5.207 0.774 20.438 1 96.44 92 GLU A C 1
ATOM 726 O O . GLU A 1 92 ? -4.633 -0.295 20.656 1 96.44 92 GLU A O 1
ATOM 731 N N . THR A 1 93 ? -5.875 1.105 19.375 1 94.94 93 THR A N 1
ATOM 732 C CA . THR A 1 93 ? -5.863 0.171 18.25 1 94.94 93 THR A CA 1
ATOM 733 C C . THR A 1 93 ? -4.438 -0.08 17.766 1 94.94 93 THR A C 1
ATOM 735 O O . THR A 1 93 ? -4.043 -1.228 17.547 1 94.94 93 THR A O 1
ATOM 738 N N . LEU A 1 94 ? -3.66 0.94 17.656 1 97.19 94 LEU A N 1
ATOM 739 C CA . LEU A 1 94 ? -2.283 0.823 17.188 1 97.19 94 LEU A CA 1
ATOM 740 C C . LEU A 1 94 ? -1.422 0.097 18.219 1 97.19 94 LEU A C 1
ATOM 742 O O . LEU A 1 94 ? -0.577 -0.726 17.859 1 97.19 94 LEU A O 1
ATOM 746 N N . ARG A 1 95 ? -1.578 0.38 19.453 1 97.88 95 ARG A N 1
ATOM 747 C CA . ARG A 1 95 ? -0.832 -0.306 20.5 1 97.88 95 ARG A CA 1
ATOM 748 C C . ARG A 1 95 ? -1.077 -1.811 20.453 1 97.88 95 ARG A C 1
ATOM 750 O O . ARG A 1 95 ? -0.14 -2.602 20.562 1 97.88 95 ARG A O 1
ATOM 757 N N . THR A 1 96 ? -2.297 -2.17 20.328 1 97.06 96 THR A N 1
ATOM 758 C CA . THR A 1 96 ? -2.66 -3.578 20.219 1 97.06 96 THR A CA 1
ATOM 759 C C . THR A 1 96 ? -2.004 -4.211 19 1 97.06 96 THR A C 1
ATOM 761 O O . THR A 1 96 ? -1.494 -5.332 19.078 1 97.06 96 THR A O 1
ATOM 764 N N . ARG A 1 97 ? -2.008 -3.51 17.953 1 96.12 97 ARG A N 1
ATOM 765 C CA . ARG A 1 97 ? -1.371 -3.994 16.719 1 96.12 97 ARG A CA 1
ATOM 766 C C . ARG A 1 97 ? 0.126 -4.191 16.938 1 96.12 97 ARG A C 1
ATOM 768 O O . ARG A 1 97 ? 0.682 -5.219 16.531 1 96.12 97 ARG A O 1
ATOM 775 N N . ILE A 1 98 ? 0.785 -3.236 17.516 1 97.5 98 ILE A N 1
ATOM 776 C CA . ILE A 1 98 ? 2.221 -3.281 17.766 1 97.5 98 ILE A CA 1
ATOM 777 C C . ILE A 1 98 ? 2.561 -4.527 18.578 1 97.5 98 ILE A C 1
ATOM 779 O O . ILE A 1 98 ? 3.502 -5.254 18.25 1 97.5 98 ILE A O 1
ATOM 783 N N . GLU A 1 99 ? 1.78 -4.801 19.578 1 97.19 99 GLU A N 1
ATOM 784 C CA . GLU A 1 99 ? 1.99 -5.973 20.422 1 97.19 99 GLU A CA 1
ATOM 785 C C . GLU A 1 99 ? 1.742 -7.262 19.641 1 97.19 99 GLU A C 1
ATOM 787 O O . GLU A 1 99 ? 2.564 -8.18 19.672 1 97.19 99 GLU A O 1
ATOM 792 N N . ARG A 1 100 ? 0.654 -7.258 18.984 1 94.56 100 ARG A N 1
ATOM 793 C CA . ARG A 1 100 ? 0.244 -8.438 18.219 1 94.56 100 ARG A CA 1
ATOM 794 C C . ARG A 1 100 ? 1.279 -8.797 17.156 1 94.56 100 ARG A C 1
ATOM 796 O O . ARG A 1 100 ? 1.531 -9.977 16.906 1 94.56 100 ARG A O 1
ATOM 803 N N . GLU A 1 101 ? 1.878 -7.789 16.641 1 94.19 101 GLU A N 1
ATOM 804 C CA . GLU A 1 101 ? 2.818 -8.008 15.539 1 94.19 101 GLU A CA 1
ATOM 805 C C . GLU A 1 101 ? 4.25 -8.125 16.062 1 94.19 101 GLU A C 1
ATOM 807 O O . GLU A 1 101 ? 5.191 -8.227 15.273 1 94.19 101 GLU A O 1
ATOM 812 N N . GLY A 1 102 ? 4.438 -8.086 17.312 1 94.56 102 GLY A N 1
ATOM 813 C CA . GLY A 1 102 ? 5.742 -8.297 17.938 1 94.56 102 GLY A CA 1
ATOM 814 C C . GLY A 1 102 ? 6.699 -7.141 17.719 1 94.56 102 GLY A C 1
ATOM 815 O O . GLY A 1 102 ? 7.898 -7.348 17.516 1 94.56 102 GLY A O 1
ATOM 816 N N . MET A 1 103 ? 6.219 -5.941 17.719 1 96.62 103 MET A N 1
ATOM 817 C CA . MET A 1 103 ? 7.035 -4.77 17.406 1 96.62 103 MET A CA 1
ATOM 818 C C . MET A 1 103 ? 7.227 -3.898 18.641 1 96.62 103 MET A C 1
ATOM 820 O O . MET A 1 103 ? 7.719 -2.771 18.547 1 96.62 103 MET A O 1
ATOM 824 N N . SER A 1 104 ? 6.98 -4.383 19.812 1 97.19 104 SER A N 1
ATOM 825 C CA . SER A 1 104 ? 6.973 -3.588 21.031 1 97.19 104 SER A CA 1
ATOM 826 C C . SER A 1 104 ? 8.375 -3.107 21.391 1 97.19 104 SER A C 1
ATOM 828 O O . SER A 1 104 ? 8.539 -2.137 22.141 1 97.19 104 SER A O 1
ATOM 830 N N . ASP A 1 105 ? 9.328 -3.746 20.891 1 96.62 105 ASP A N 1
ATOM 831 C CA . ASP A 1 105 ? 10.703 -3.396 21.234 1 96.62 105 ASP A CA 1
ATOM 832 C C . ASP A 1 105 ? 11.164 -2.16 20.453 1 96.62 105 ASP A C 1
ATOM 834 O O . ASP A 1 105 ? 12.164 -1.539 20.812 1 96.62 105 ASP A O 1
ATOM 838 N N . ARG A 1 106 ? 10.398 -1.738 19.422 1 95.81 106 ARG A N 1
ATOM 839 C CA . ARG A 1 106 ? 10.93 -0.653 18.594 1 95.81 106 ARG A CA 1
ATOM 840 C C . ARG A 1 106 ? 9.812 0.278 18.141 1 95.81 106 ARG A C 1
ATOM 842 O O . ARG A 1 106 ? 10.07 1.273 17.453 1 95.81 106 ARG A O 1
ATOM 849 N N . ALA A 1 107 ? 8.641 -0.014 18.438 1 96.94 107 ALA A N 1
ATOM 850 C CA . ALA A 1 107 ? 7.512 0.835 18.062 1 96.94 107 ALA A CA 1
ATOM 851 C C . ALA A 1 107 ? 6.746 1.313 19.297 1 96.94 107 ALA A C 1
ATOM 853 O O . ALA A 1 107 ? 6.562 0.558 20.25 1 96.94 107 ALA A O 1
ATOM 854 N N . ASP A 1 108 ? 6.344 2.562 19.203 1 96.25 108 ASP A N 1
ATOM 855 C CA . ASP A 1 108 ? 5.578 3.156 20.281 1 96.25 108 ASP A CA 1
ATOM 856 C C . ASP A 1 108 ? 4.5 4.094 19.75 1 96.25 108 ASP A C 1
ATOM 858 O O . ASP A 1 108 ? 4.438 4.355 18.547 1 96.25 108 ASP A O 1
ATOM 862 N N . THR A 1 109 ? 3.641 4.48 20.641 1 95.88 109 THR A N 1
ATOM 863 C CA . THR A 1 109 ? 2.555 5.398 20.312 1 95.88 109 THR A CA 1
ATOM 864 C C . THR A 1 109 ? 2.344 6.414 21.422 1 95.88 109 THR A C 1
ATOM 866 O O . THR A 1 109 ? 2.734 6.18 22.562 1 9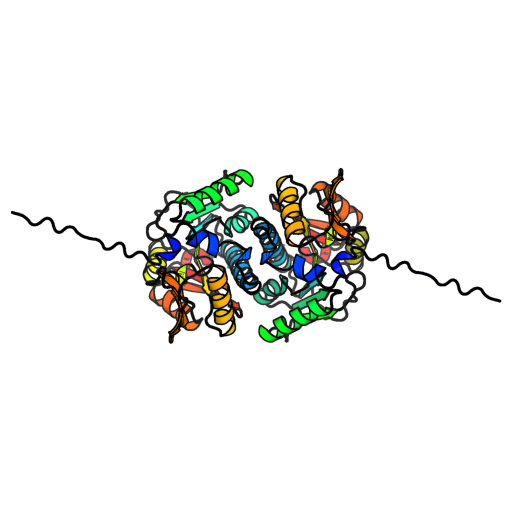5.88 109 THR A O 1
ATOM 869 N N . VAL A 1 110 ? 1.729 7.527 21.078 1 94.81 110 VAL A N 1
ATOM 870 C CA . VAL A 1 110 ? 1.418 8.531 22.078 1 94.81 110 VAL A CA 1
ATOM 871 C C . VAL A 1 110 ? 0.17 9.312 21.672 1 94.81 110 VAL A C 1
ATOM 873 O O . VAL A 1 110 ? -0.009 9.633 20.5 1 94.81 110 VAL A O 1
ATOM 876 N N . VAL A 1 111 ? -0.762 9.438 22.625 1 93.94 111 VAL A N 1
ATOM 877 C CA . VAL A 1 111 ? -1.845 10.398 22.438 1 93.94 111 VAL A CA 1
ATOM 878 C C . VAL A 1 111 ? -1.32 11.812 22.641 1 93.94 111 VAL A C 1
ATOM 880 O O . VAL A 1 111 ? -0.932 12.188 23.75 1 93.94 111 VAL A O 1
ATOM 883 N N . ASP A 1 112 ? -1.264 12.555 21.594 1 91.75 112 ASP A N 1
ATOM 884 C CA . ASP A 1 112 ? -0.705 13.898 21.719 1 91.75 112 ASP A CA 1
ATOM 885 C C . ASP A 1 112 ? -1.166 14.789 20.562 1 91.75 112 ASP A C 1
ATOM 887 O O . ASP A 1 112 ? -1.696 14.297 19.562 1 91.75 112 ASP A O 1
ATOM 891 N N . ASP A 1 113 ? -1.006 16.109 20.812 1 88.44 113 ASP A N 1
ATOM 892 C CA . ASP A 1 113 ? -1.227 17.094 19.766 1 88.44 113 ASP A CA 1
ATOM 893 C C . ASP A 1 113 ? -0.07 17.094 18.766 1 88.44 113 ASP A C 1
ATOM 895 O O . ASP A 1 113 ? 1.071 17.391 19.141 1 88.44 113 ASP A O 1
ATOM 899 N N . ILE A 1 114 ? -0.403 16.875 17.5 1 87.12 114 ILE A N 1
ATOM 900 C CA . ILE A 1 114 ? 0.635 16.703 16.484 1 87.12 114 ILE A CA 1
ATOM 901 C C . ILE A 1 114 ? 1.346 18.031 16.25 1 87.12 114 ILE A C 1
ATOM 903 O O . ILE A 1 114 ? 2.463 18.062 15.727 1 87.12 114 ILE A O 1
ATOM 907 N N . LEU A 1 115 ? 0.771 19.125 16.641 1 84.06 115 LEU A N 1
ATOM 908 C CA . LEU A 1 115 ? 1.378 20.438 16.453 1 84.06 115 LEU A CA 1
ATOM 909 C C . LEU A 1 115 ? 2.412 20.719 17.547 1 84.06 115 LEU A C 1
ATOM 911 O O . LEU A 1 115 ? 3.336 21.516 17.328 1 84.06 115 LEU A O 1
ATOM 915 N N . ASN A 1 116 ? 2.225 20.047 18.703 1 76.31 116 ASN A N 1
ATOM 916 C CA . ASN A 1 116 ? 3.082 20.344 19.844 1 76.31 116 ASN A CA 1
ATOM 917 C C . ASN A 1 116 ? 3.736 19.078 20.391 1 76.31 116 ASN A C 1
ATOM 919 O O . ASN A 1 116 ? 4.125 19.031 21.562 1 76.31 116 ASN A O 1
ATOM 923 N N . HIS A 1 117 ? 3.668 18.156 19.547 1 70.06 117 HIS A N 1
ATOM 924 C CA . HIS A 1 117 ? 4.219 16.922 20.094 1 70.06 117 HIS A CA 1
ATOM 925 C C . HIS A 1 117 ? 5.73 17.031 20.266 1 70.06 117 HIS A C 1
ATOM 927 O O . HIS A 1 117 ? 6.43 17.547 19.406 1 70.06 117 HIS A O 1
ATOM 933 N N . THR A 1 118 ? 6.129 17.062 21.594 1 59.62 118 THR A N 1
ATOM 934 C CA . THR A 1 118 ? 7.551 17.094 21.922 1 59.62 118 THR A CA 1
ATOM 935 C C . THR A 1 118 ? 8.18 15.719 21.672 1 59.62 118 THR A C 1
ATOM 937 O O . THR A 1 118 ? 7.508 14.695 21.781 1 59.62 118 THR A O 1
ATOM 940 N N . ARG A 1 119 ? 9.305 15.688 20.969 1 58.53 119 ARG A N 1
ATOM 941 C CA . ARG A 1 119 ? 10.047 14.453 20.734 1 58.53 119 ARG A CA 1
ATOM 942 C C . ARG A 1 119 ? 10.312 13.719 22.047 1 58.53 119 ARG A C 1
ATOM 944 O O . ARG A 1 119 ? 11.281 14.023 22.75 1 58.53 119 ARG A O 1
ATOM 951 N N . ARG A 1 120 ? 9.398 13.609 22.828 1 48.22 120 ARG A N 1
ATOM 952 C CA . ARG A 1 120 ? 9.797 13.047 24.109 1 48.22 120 ARG A CA 1
ATOM 953 C C . ARG A 1 120 ? 10.664 11.805 23.922 1 48.22 120 ARG A C 1
ATOM 955 O O . ARG A 1 120 ? 11.484 11.477 24.781 1 48.22 120 ARG A O 1
ATOM 962 N N . GLY A 1 121 ? 10.617 11.133 22.797 1 47.16 121 GLY A N 1
ATOM 963 C CA . GLY A 1 121 ? 11.188 9.797 22.797 1 47.16 121 GLY A CA 1
ATOM 964 C C . GLY A 1 121 ? 12.203 9.586 21.688 1 47.16 121 GLY A C 1
ATOM 965 O O . GLY A 1 121 ? 12.578 8.445 21.406 1 47.16 121 GLY A O 1
ATOM 966 N N . ALA A 1 122 ? 12.305 10.539 20.891 1 50.19 122 ALA A N 1
ATOM 967 C CA . ALA A 1 122 ? 13.297 10.133 19.906 1 50.19 122 ALA A CA 1
ATOM 968 C C . ALA A 1 122 ? 14.688 10.055 20.516 1 50.19 122 ALA A C 1
ATOM 970 O O . ALA A 1 122 ? 15.078 10.922 21.297 1 50.19 122 ALA A O 1
ATOM 971 N N . SER A 1 123 ? 15.055 8.93 20.672 1 48.5 123 SER A N 1
ATOM 972 C CA . SER A 1 123 ? 16.406 8.703 21.188 1 48.5 123 SER A CA 1
ATOM 973 C C . SER A 1 123 ? 17.406 9.664 20.531 1 48.5 123 SER A C 1
ATOM 975 O O . SER A 1 123 ? 17.281 9.984 19.344 1 48.5 123 SER A O 1
ATOM 977 N N . VAL A 1 124 ? 18.25 10.289 21.266 1 46.69 124 VAL A N 1
ATOM 978 C CA . VAL A 1 124 ? 19.438 11.031 20.859 1 46.69 124 VAL A CA 1
ATOM 979 C C . VAL A 1 124 ? 20.203 10.242 19.797 1 46.69 124 VAL A C 1
ATOM 981 O O . VAL A 1 124 ? 20.531 9.07 20 1 46.69 124 VAL A O 1
ATOM 984 N N . GLY A 1 125 ? 20.297 10.844 18.562 1 55.84 125 GLY A N 1
ATOM 985 C CA . GLY A 1 125 ? 21.094 10.297 17.469 1 55.84 125 GLY A CA 1
ATOM 986 C C . GLY A 1 125 ? 20.25 9.672 16.375 1 55.84 125 GLY A C 1
ATOM 987 O O . GLY A 1 125 ? 20.766 9.289 15.32 1 55.84 125 GLY A O 1
ATOM 988 N N . SER A 1 126 ? 18.891 9.656 16.672 1 68.81 126 SER A N 1
ATOM 989 C CA . SER A 1 126 ? 18.047 9.062 15.641 1 68.81 126 SER A CA 1
ATOM 990 C C . SER A 1 126 ? 17.656 10.086 14.586 1 68.81 126 SER A C 1
ATOM 992 O O . SER A 1 126 ? 17.516 11.273 14.891 1 68.81 126 SER A O 1
ATOM 994 N N . ARG A 1 127 ? 17.984 9.734 13.469 1 88.81 127 ARG A N 1
ATOM 995 C CA . ARG A 1 127 ? 17.5 10.523 12.344 1 88.81 127 ARG A CA 1
ATOM 996 C C . ARG A 1 127 ? 16.078 10.109 11.969 1 88.81 127 ARG A C 1
ATOM 998 O O . ARG A 1 127 ? 15.875 9.047 11.383 1 88.81 127 ARG A O 1
ATOM 1005 N N . ALA A 1 128 ? 15.18 11.023 12.383 1 93.94 128 ALA A N 1
ATOM 1006 C CA . ALA A 1 128 ? 13.773 10.672 12.211 1 93.94 128 ALA A CA 1
ATOM 1007 C C . ALA A 1 128 ? 13.219 11.273 10.914 1 93.94 128 ALA A C 1
ATOM 1009 O O . ALA A 1 128 ? 13.539 12.406 10.562 1 93.94 128 ALA A O 1
ATOM 1010 N N . LEU A 1 129 ? 12.5 10.492 10.234 1 96.62 129 LEU A N 1
ATOM 1011 C CA . LEU A 1 129 ? 11.641 10.969 9.164 1 96.62 129 LEU A CA 1
ATOM 1012 C C . LEU A 1 129 ? 10.203 11.117 9.656 1 96.62 129 LEU A C 1
ATOM 1014 O O . LEU A 1 129 ? 9.656 10.211 10.289 1 96.62 129 LEU A O 1
ATOM 1018 N N . TYR A 1 130 ? 9.648 12.266 9.422 1 96.56 130 TYR A N 1
ATOM 1019 C CA . TYR A 1 130 ? 8.242 12.477 9.75 1 96.56 130 TYR A CA 1
ATOM 1020 C C . TYR A 1 130 ? 7.355 12.227 8.539 1 96.56 130 TYR A C 1
ATOM 1022 O O . TYR A 1 130 ? 7.758 12.484 7.402 1 96.56 130 TYR A O 1
ATOM 1030 N N . LEU A 1 131 ? 6.18 11.672 8.797 1 98.25 131 LEU A N 1
ATOM 1031 C CA . LEU A 1 131 ? 5.195 11.422 7.75 1 98.25 131 LEU A CA 1
ATOM 1032 C C . LEU A 1 131 ? 3.881 12.125 8.062 1 98.25 131 LEU A C 1
ATOM 1034 O O . LEU A 1 131 ? 3.314 11.938 9.141 1 98.25 131 LEU A O 1
ATOM 1038 N N . LEU A 1 132 ? 3.447 13.031 7.207 1 98.38 132 LEU A N 1
ATOM 1039 C CA . LEU A 1 132 ? 2.076 13.523 7.16 1 98.38 132 LEU A CA 1
ATOM 1040 C C . LEU A 1 132 ? 1.236 12.711 6.184 1 98.38 132 LEU A C 1
ATOM 1042 O O . LEU A 1 132 ? 1.196 13.008 4.988 1 98.38 132 LEU A O 1
ATOM 1046 N N . PRO A 1 133 ? 0.547 11.742 6.715 1 98.12 133 PRO A N 1
ATOM 1047 C CA . PRO A 1 133 ? -0.055 10.727 5.844 1 98.12 133 PRO A CA 1
ATOM 1048 C C . PRO A 1 133 ? -1.441 11.133 5.344 1 98.12 133 PRO A C 1
ATOM 1050 O O . PRO A 1 133 ? -2.141 11.898 6.008 1 98.12 133 PRO A O 1
ATOM 1053 N N . PHE A 1 134 ? -1.854 10.578 4.16 1 97.12 134 PHE A N 1
ATOM 1054 C CA . PHE A 1 134 ? -3.217 10.438 3.658 1 97.12 134 PHE A CA 1
ATOM 1055 C C . PHE A 1 134 ? -3.977 11.758 3.789 1 97.12 134 PHE A C 1
ATOM 1057 O O . PHE A 1 134 ? -5.039 11.805 4.414 1 97.12 134 PHE A O 1
ATOM 1064 N N . ASN A 1 135 ? -3.4 12.781 3.299 1 97.44 135 ASN A N 1
ATOM 1065 C CA . ASN A 1 135 ? -3.984 14.117 3.188 1 97.44 135 ASN A CA 1
ATOM 1066 C C . ASN A 1 135 ? -4.156 14.766 4.555 1 97.44 135 ASN A C 1
ATOM 1068 O O . ASN A 1 135 ? -5 15.648 4.727 1 97.44 135 ASN A O 1
ATOM 1072 N N . LEU A 1 136 ? -3.391 14.352 5.527 1 96.81 136 LEU A N 1
ATOM 1073 C CA . LEU A 1 136 ? -3.457 14.984 6.844 1 96.81 136 LEU A CA 1
ATOM 1074 C C . LEU A 1 136 ? -3.363 16.5 6.723 1 96.81 136 LEU A C 1
ATOM 1076 O O . LEU A 1 136 ? -4.152 17.234 7.332 1 96.81 136 LEU A O 1
ATOM 1080 N N . LEU A 1 137 ? -2.402 16.969 5.938 1 97.12 137 LEU A N 1
ATOM 1081 C CA . LEU A 1 137 ? -2.223 18.406 5.742 1 97.12 137 LEU A CA 1
ATOM 1082 C C . LEU A 1 137 ? -3.516 19.047 5.262 1 97.12 137 LEU A C 1
ATOM 1084 O O . LEU A 1 137 ? -3.879 20.141 5.719 1 97.12 137 LEU A O 1
ATOM 1088 N N . GLY A 1 138 ? -4.176 18.375 4.359 1 96.44 138 GLY A N 1
ATOM 1089 C CA . GLY A 1 138 ? -5.387 18.906 3.756 1 96.44 138 GLY A CA 1
ATOM 1090 C C . GLY A 1 138 ? -6.555 18.984 4.723 1 96.44 138 GLY A C 1
ATOM 1091 O O . GLY A 1 138 ? -7.566 19.625 4.434 1 96.44 138 GLY A O 1
ATOM 1092 N N . ASN A 1 139 ? -6.406 18.359 5.867 1 94.56 139 ASN A N 1
ATOM 1093 C CA . ASN A 1 139 ? -7.488 18.344 6.852 1 94.56 139 ASN A CA 1
ATOM 1094 C C . ASN A 1 139 ? -7.363 19.516 7.828 1 94.56 139 ASN A C 1
ATOM 1096 O O . ASN A 1 139 ? -8.219 19.688 8.695 1 94.56 139 ASN A O 1
ATOM 1100 N N . PHE A 1 140 ? -6.355 20.328 7.625 1 93.31 140 PHE A N 1
ATOM 1101 C CA . PHE A 1 140 ? -6.168 21.531 8.43 1 93.31 140 PHE A CA 1
ATOM 1102 C C . PHE A 1 140 ? -6.668 22.75 7.676 1 93.31 140 PHE A C 1
ATOM 1104 O O . PHE A 1 140 ? -6.262 23 6.539 1 93.31 140 PHE A O 1
ATOM 1111 N N . ARG A 1 141 ? -7.473 23.484 8.367 1 91.44 141 ARG A N 1
ATOM 1112 C CA . ARG A 1 141 ? -7.918 24.75 7.785 1 91.44 141 ARG A CA 1
ATOM 1113 C C . ARG A 1 141 ? -6.758 25.719 7.648 1 91.44 141 ARG A C 1
ATOM 1115 O O . ARG A 1 141 ? -6.723 26.531 6.711 1 91.44 141 ARG A O 1
ATOM 1122 N N . GLU A 1 142 ? -5.84 25.641 8.562 1 92 142 GLU A N 1
ATOM 1123 C CA . GLU A 1 142 ? -4.602 26.406 8.539 1 92 142 GLU A CA 1
ATOM 1124 C C . GLU A 1 142 ? -3.383 25.5 8.422 1 92 142 GLU A C 1
ATOM 1126 O O . GLU A 1 142 ? -2.678 25.266 9.398 1 92 142 GLU A O 1
ATOM 1131 N N . PRO A 1 143 ? -3.1 25.094 7.184 1 94.75 143 PRO A N 1
ATOM 1132 C CA . PRO A 1 143 ? -2.053 24.078 7.008 1 94.75 143 PRO A CA 1
ATOM 1133 C C . PRO A 1 143 ? -0.664 24.594 7.371 1 94.75 143 PRO A C 1
ATOM 1135 O O . PRO A 1 143 ? 0.224 23.812 7.711 1 94.75 143 PRO A O 1
ATOM 1138 N N . LYS A 1 144 ? -0.467 25.906 7.367 1 95.75 144 LYS A N 1
ATOM 1139 C CA . LYS A 1 144 ? 0.848 26.469 7.656 1 95.75 144 LYS A CA 1
ATOM 1140 C C . LYS A 1 144 ? 1.278 26.156 9.086 1 95.75 144 LYS A C 1
ATOM 1142 O O . LYS A 1 144 ? 2.469 25.984 9.359 1 95.75 144 LYS A O 1
ATOM 1147 N N . ARG A 1 145 ? 0.312 26.062 9.984 1 93.31 145 ARG A N 1
ATOM 1148 C CA . ARG A 1 145 ? 0.64 25.766 11.375 1 93.31 145 ARG A CA 1
ATOM 1149 C C . ARG A 1 145 ? 1.351 24.422 11.484 1 93.31 145 ARG A C 1
ATOM 1151 O O . ARG A 1 145 ? 2.314 24.281 12.242 1 93.31 145 ARG A O 1
ATOM 1158 N N . LEU A 1 146 ? 0.821 23.484 10.773 1 94.12 146 LEU A N 1
ATOM 1159 C CA . LEU A 1 146 ? 1.409 22.156 10.789 1 94.12 146 LEU A CA 1
ATOM 1160 C C . LEU A 1 146 ? 2.791 22.156 10.141 1 94.12 146 LEU A C 1
ATOM 1162 O O . LEU A 1 146 ? 3.742 21.594 10.695 1 94.12 146 LEU A O 1
ATOM 1166 N N . LEU A 1 147 ? 2.963 22.797 9.047 1 96.44 147 LEU A N 1
ATOM 1167 C CA . LEU A 1 147 ? 4.227 22.859 8.32 1 96.44 147 LEU A CA 1
ATOM 1168 C C . LEU A 1 147 ? 5.273 23.641 9.109 1 96.44 147 LEU A C 1
ATOM 1170 O O . LEU A 1 147 ? 6.441 23.25 9.148 1 96.44 147 LEU A O 1
ATOM 1174 N N . ASP A 1 148 ? 4.832 24.688 9.734 1 93.75 148 ASP A N 1
ATOM 1175 C CA . ASP A 1 148 ? 5.738 25.469 10.57 1 93.75 148 ASP A CA 1
ATOM 1176 C C . ASP A 1 148 ? 6.273 24.641 11.727 1 93.75 148 ASP A C 1
ATOM 1178 O O . ASP A 1 148 ? 7.441 24.75 12.102 1 93.75 148 ASP A O 1
ATOM 1182 N N . SER A 1 149 ? 5.402 23.859 12.281 1 91.12 149 SER A N 1
ATOM 1183 C CA . SER A 1 149 ? 5.836 23 13.383 1 91.12 149 SER A CA 1
ATOM 1184 C C . SER A 1 149 ? 6.926 22.031 12.93 1 91.12 149 SER A C 1
ATOM 1186 O O . SER A 1 149 ? 7.844 21.734 13.695 1 91.12 149 SER A O 1
ATOM 1188 N N . LEU A 1 150 ? 6.895 21.484 11.719 1 90.88 150 LEU A N 1
ATOM 1189 C CA . LEU A 1 150 ? 7.93 20.609 11.172 1 90.88 150 LEU A CA 1
ATOM 1190 C C . LEU A 1 150 ? 9.234 21.375 10.969 1 90.88 150 LEU A C 1
ATOM 1192 O O . LEU A 1 150 ? 10.305 20.891 11.32 1 90.88 150 LEU A O 1
ATOM 1196 N N . ALA A 1 151 ? 9.102 22.562 10.406 1 91.56 151 ALA A N 1
ATOM 1197 C CA . ALA A 1 151 ? 10.273 23.391 10.133 1 91.56 151 ALA A CA 1
ATOM 1198 C C . ALA A 1 151 ? 10.992 23.766 11.43 1 91.56 151 ALA A C 1
ATOM 1200 O O . ALA A 1 151 ? 12.227 23.734 11.492 1 91.56 151 ALA A O 1
ATOM 1201 N N . GLU A 1 152 ? 10.234 24.078 12.414 1 87.88 152 GLU A N 1
ATOM 1202 C CA . GLU A 1 152 ? 10.789 24.484 13.703 1 87.88 152 GLU A CA 1
ATOM 1203 C C . GLU A 1 152 ? 11.562 23.328 14.352 1 87.88 152 GLU A C 1
ATOM 1205 O O . GLU A 1 152 ? 12.57 23.547 15.016 1 87.88 152 GLU A O 1
ATOM 1210 N N . ARG A 1 153 ? 11.102 22.141 14.094 1 84.94 153 ARG A N 1
ATOM 1211 C CA . ARG A 1 153 ? 11.75 20.969 14.656 1 84.94 153 ARG A CA 1
ATOM 1212 C C . ARG A 1 153 ? 12.945 20.547 13.805 1 84.94 153 ARG A C 1
ATOM 1214 O O . ARG A 1 153 ? 13.727 19.672 14.203 1 84.94 153 ARG A O 1
ATOM 1221 N N . SER A 1 154 ? 13.094 21.156 12.68 1 88.69 154 SER A N 1
ATOM 1222 C CA . SER A 1 154 ? 14.188 20.875 11.75 1 88.69 154 SER A CA 1
ATOM 1223 C C . SER A 1 154 ? 14.242 19.406 11.375 1 88.69 154 SER A C 1
ATOM 1225 O O . SER A 1 154 ? 15.297 18.766 11.469 1 88.69 154 SER A O 1
ATOM 1227 N N . VAL A 1 155 ? 13.062 18.828 10.992 1 89.62 155 VAL A N 1
ATOM 1228 C CA . VAL A 1 155 ? 13 17.422 10.656 1 89.62 155 VAL A CA 1
ATOM 1229 C C . VAL A 1 155 ? 12.641 17.25 9.18 1 89.62 155 VAL A C 1
ATOM 1231 O O . VAL A 1 155 ? 11.977 18.109 8.602 1 89.62 155 VAL A O 1
ATOM 1234 N N . ALA A 1 156 ? 13.156 16.172 8.547 1 95.56 156 ALA A N 1
ATOM 1235 C CA . ALA A 1 156 ? 12.695 15.758 7.223 1 95.56 156 ALA A CA 1
ATOM 1236 C C . ALA A 1 156 ? 11.297 15.156 7.293 1 95.56 156 ALA A C 1
ATOM 1238 O O . ALA A 1 156 ? 10.914 14.57 8.312 1 95.56 156 ALA A O 1
ATOM 1239 N N . ALA A 1 157 ? 10.562 15.367 6.188 1 97.38 157 ALA A N 1
ATOM 1240 C CA . ALA A 1 157 ? 9.195 14.852 6.219 1 97.38 157 ALA A CA 1
ATOM 1241 C C . ALA A 1 157 ? 8.75 14.391 4.832 1 97.38 157 ALA A C 1
ATOM 1243 O O . ALA A 1 157 ? 9.258 14.875 3.818 1 97.38 157 ALA A O 1
ATOM 1244 N N . VAL A 1 158 ? 7.906 13.414 4.793 1 98.75 158 VAL A N 1
ATOM 1245 C CA . VAL A 1 158 ? 7.109 13.078 3.619 1 98.75 158 VAL A CA 1
ATOM 1246 C C . VAL A 1 158 ? 5.68 13.578 3.801 1 98.75 158 VAL A C 1
ATOM 1248 O O . VAL A 1 158 ? 5.07 13.367 4.852 1 98.75 158 VAL A O 1
ATOM 1251 N N . VAL A 1 159 ? 5.191 14.305 2.822 1 98.81 159 VAL A N 1
ATOM 1252 C CA . VAL A 1 159 ? 3.848 14.867 2.846 1 98.81 159 VAL A CA 1
ATOM 1253 C C . VAL A 1 159 ? 3.029 14.305 1.686 1 98.81 159 VAL A C 1
ATOM 1255 O O . VAL A 1 159 ? 3.422 14.43 0.523 1 98.81 159 VAL A O 1
ATOM 1258 N N . SER A 1 160 ? 1.954 13.664 2.002 1 98.75 160 SER A N 1
ATOM 1259 C CA . SER A 1 160 ? 1.053 13.094 1.006 1 98.75 160 SER A CA 1
ATOM 1260 C C . SER A 1 160 ? -0.299 13.797 1.017 1 98.75 160 SER A C 1
ATOM 1262 O O . SER A 1 160 ? -0.959 13.875 2.055 1 98.75 160 SER A O 1
ATOM 1264 N N . VAL A 1 161 ? -0.745 14.336 -0.152 1 98.5 161 VAL A N 1
ATOM 1265 C CA . VAL A 1 161 ? -2 15.078 -0.223 1 98.5 161 VAL A CA 1
ATOM 1266 C C . VAL A 1 161 ? -2.803 14.617 -1.439 1 98.5 161 VAL A C 1
ATOM 1268 O O . VAL A 1 161 ? -2.238 14.078 -2.396 1 98.5 161 VAL A O 1
ATOM 1271 N N . PHE A 1 162 ? -4.129 14.828 -1.378 1 98.25 162 PHE A N 1
ATOM 1272 C CA . PHE A 1 162 ? -4.938 14.664 -2.578 1 98.25 162 PHE A CA 1
ATOM 1273 C C . PHE A 1 162 ? -4.605 15.734 -3.609 1 98.25 162 PHE A C 1
ATOM 1275 O O . PHE A 1 162 ? -4.371 16.891 -3.254 1 98.25 162 PHE A O 1
ATOM 1282 N N . GLY A 1 163 ? -4.574 15.297 -4.848 1 97.19 163 GLY A N 1
ATOM 1283 C CA . GLY A 1 163 ? -4.469 16.25 -5.941 1 97.19 163 GLY A CA 1
ATOM 1284 C C . GLY A 1 163 ? -5.797 16.891 -6.301 1 97.19 163 GLY A C 1
ATOM 1285 O O . GLY A 1 163 ? -6.84 16.531 -5.75 1 97.19 163 GLY A O 1
ATOM 1286 N N . ASP A 1 164 ? -5.742 17.797 -7.281 1 95.75 164 ASP A N 1
ATOM 1287 C CA . ASP A 1 164 ? -6.93 18.578 -7.582 1 95.75 164 ASP A CA 1
ATOM 1288 C C . ASP A 1 164 ? -7.504 18.203 -8.953 1 95.75 164 ASP A C 1
ATOM 1290 O O . ASP A 1 164 ? -8.266 18.984 -9.539 1 95.75 164 ASP A O 1
ATOM 1294 N N . SER A 1 165 ? -7.121 17.078 -9.516 1 94.62 165 SER A N 1
ATOM 1295 C CA . SER A 1 165 ? -7.715 16.641 -10.781 1 94.62 165 SER A CA 1
ATOM 1296 C C . SER A 1 165 ? -9.211 16.391 -10.625 1 94.62 165 SER A C 1
ATOM 1298 O O . SER A 1 165 ? -9.703 16.203 -9.516 1 94.62 165 SER A O 1
ATOM 1300 N N . ALA A 1 166 ? -9.898 16.406 -11.758 1 94.69 166 ALA A N 1
ATOM 1301 C CA . ALA A 1 166 ? -11.32 16.078 -11.742 1 94.69 166 ALA A CA 1
ATOM 1302 C C . ALA A 1 166 ? -11.555 14.672 -11.219 1 94.69 166 ALA A C 1
ATOM 1304 O O . ALA A 1 166 ? -12.516 14.422 -10.484 1 94.69 166 ALA A O 1
ATOM 1305 N N . GLU A 1 167 ? -10.68 13.805 -11.57 1 95.06 167 GLU A N 1
ATOM 1306 C CA . GLU A 1 167 ? -10.789 12.422 -11.125 1 95.06 167 GLU A CA 1
ATOM 1307 C C . GLU A 1 167 ? -10.586 12.312 -9.609 1 95.06 167 GLU A C 1
ATOM 1309 O O . GLU A 1 167 ? -11.328 11.609 -8.93 1 95.06 167 GLU A O 1
ATOM 1314 N N . ALA A 1 168 ? -9.586 12.984 -9.141 1 96.81 168 ALA A N 1
ATOM 1315 C CA . ALA A 1 168 ? -9.352 13 -7.695 1 96.81 168 ALA A CA 1
ATOM 1316 C C . ALA A 1 168 ? -10.562 13.547 -6.945 1 96.81 168 ALA A C 1
ATOM 1318 O O . ALA A 1 168 ? -10.961 13 -5.914 1 96.81 168 ALA A O 1
ATOM 1319 N N . THR A 1 169 ? -11.141 14.57 -7.496 1 97.19 169 THR A N 1
ATOM 1320 C CA . THR A 1 169 ? -12.297 15.195 -6.867 1 97.19 169 THR A CA 1
ATOM 1321 C C . THR A 1 169 ? -13.477 14.234 -6.828 1 97.19 169 THR A C 1
ATOM 1323 O O . THR A 1 169 ? -14.156 14.109 -5.805 1 97.19 169 THR A O 1
ATOM 1326 N N . ARG A 1 170 ? -13.711 13.547 -7.887 1 96.56 170 ARG A N 1
ATOM 1327 C CA . ARG A 1 170 ? -14.805 12.586 -7.949 1 96.56 170 ARG A CA 1
ATOM 1328 C C . ARG A 1 170 ? -14.602 11.461 -6.938 1 96.56 170 ARG A C 1
ATOM 1330 O O . ARG A 1 170 ? -15.539 11.07 -6.242 1 96.56 170 ARG A O 1
ATOM 1337 N N . VAL A 1 171 ? -13.43 10.992 -6.91 1 96.69 171 VAL A N 1
ATOM 1338 C CA . VAL A 1 171 ? -13.102 9.891 -6.008 1 96.69 171 VAL A CA 1
ATOM 1339 C C . VAL A 1 171 ? -13.266 10.344 -4.559 1 96.69 171 VAL A C 1
ATOM 1341 O O . VAL A 1 171 ? -13.812 9.617 -3.729 1 96.69 171 VAL A O 1
ATOM 1344 N N . ARG A 1 172 ? -12.797 11.523 -4.234 1 97.75 172 ARG A N 1
ATOM 1345 C CA . ARG A 1 172 ? -12.938 12.07 -2.891 1 97.75 172 ARG A CA 1
ATOM 1346 C C . ARG A 1 172 ? -14.406 12.227 -2.514 1 97.75 172 ARG A C 1
ATOM 1348 O O . ARG A 1 172 ? -14.797 11.938 -1.382 1 97.75 172 ARG A O 1
ATOM 1355 N N . GLN A 1 173 ? -15.164 12.688 -3.441 1 97.56 173 GLN A N 1
ATOM 1356 C CA . GLN A 1 173 ? -16.594 12.859 -3.172 1 97.56 173 GLN A CA 1
ATOM 1357 C C . GLN A 1 173 ? -17.234 11.523 -2.809 1 97.56 173 GLN A C 1
ATOM 1359 O O . GLN A 1 173 ? -17.969 11.43 -1.816 1 97.56 173 GLN A O 1
ATOM 1364 N N . SER A 1 174 ? -17 10.578 -3.666 1 96.94 174 SER A N 1
ATOM 1365 C CA . SER A 1 174 ? -17.516 9.242 -3.396 1 96.94 174 SER A CA 1
ATOM 1366 C C . SER A 1 174 ? -17.031 8.719 -2.051 1 96.94 174 SER A C 1
ATOM 1368 O O . SER A 1 174 ? -17.797 8.133 -1.288 1 96.94 174 SER A O 1
ATOM 1370 N N . TYR A 1 175 ? -15.82 8.898 -1.797 1 97.38 175 TYR A N 1
ATOM 1371 C CA . TYR A 1 175 ? -15.18 8.453 -0.564 1 97.38 175 TYR A CA 1
ATOM 1372 C C . TYR A 1 175 ? -15.852 9.078 0.654 1 97.38 175 TYR A C 1
ATOM 1374 O O . TYR A 1 175 ? -16.234 8.375 1.591 1 97.38 175 TYR A O 1
ATOM 1382 N N . TYR A 1 176 ? -16.016 10.391 0.671 1 97.06 176 TYR A N 1
ATOM 1383 C CA . TYR A 1 176 ? -16.578 11.094 1.822 1 97.06 176 TYR A CA 1
ATOM 1384 C C . TYR A 1 176 ? -18.031 10.727 2.035 1 97.06 176 TYR A C 1
ATOM 1386 O O . TYR A 1 176 ? -18.5 10.648 3.174 1 97.06 176 TYR A O 1
ATOM 1394 N N . ARG A 1 177 ? -18.766 10.438 0.989 1 95.88 177 ARG A N 1
ATOM 1395 C CA . ARG A 1 177 ? -20.125 9.961 1.126 1 95.88 177 ARG A CA 1
ATOM 1396 C C . ARG A 1 177 ? -20.172 8.594 1.81 1 95.88 177 ARG A C 1
ATOM 1398 O O . ARG A 1 177 ? -20.984 8.367 2.703 1 95.88 177 ARG A O 1
ATOM 1405 N N . ARG A 1 178 ? -19.281 7.766 1.412 1 94.69 178 ARG A N 1
ATOM 1406 C CA . ARG A 1 178 ? -19.203 6.441 2.021 1 94.69 178 ARG A CA 1
ATOM 1407 C C . ARG A 1 178 ? -18.844 6.539 3.5 1 94.69 178 ARG A C 1
ATOM 1409 O O . ARG A 1 178 ? -19.234 5.684 4.297 1 94.69 178 ARG A O 1
ATOM 1416 N N . CYS A 1 179 ? -18.125 7.609 3.803 1 94.56 179 CYS A N 1
ATOM 1417 C CA . CYS A 1 179 ? -17.703 7.809 5.184 1 94.56 179 CYS A CA 1
ATOM 1418 C C . CYS A 1 179 ? -18.828 8.398 6.02 1 94.56 179 CYS A C 1
ATOM 1420 O O . CYS A 1 179 ? -18.688 8.578 7.23 1 94.56 179 CYS A O 1
ATOM 1422 N N . GLY A 1 180 ? -19.922 8.766 5.41 1 92.62 180 GLY A N 1
ATOM 1423 C CA . GLY A 1 180 ? -21.094 9.234 6.133 1 92.62 180 GLY A CA 1
ATOM 1424 C C . GLY A 1 180 ? -21.062 10.719 6.422 1 92.62 180 GLY A C 1
ATOM 1425 O O . GLY A 1 180 ? -21.734 11.195 7.344 1 92.62 180 GLY A O 1
ATOM 1426 N N . VAL A 1 181 ? -20.266 11.469 5.699 1 94.12 181 VAL A N 1
ATOM 1427 C CA . VAL A 1 181 ? -20.219 12.922 5.879 1 94.12 181 VAL A CA 1
ATOM 1428 C C . VAL A 1 181 ? -21.594 13.516 5.547 1 94.12 181 VAL A C 1
ATOM 1430 O O . VAL A 1 181 ? -22.172 13.219 4.5 1 94.12 181 VAL A O 1
ATOM 1433 N N . GLN A 1 182 ? -22.078 14.281 6.434 1 93.38 182 GLN A N 1
ATOM 1434 C CA . GLN A 1 182 ? -23.391 14.891 6.242 1 93.38 182 GLN A CA 1
ATOM 1435 C C . GLN A 1 182 ? -23.266 16.25 5.551 1 93.38 182 GLN A C 1
ATOM 1437 O O . GLN A 1 182 ? -22.344 17.016 5.836 1 93.38 182 GLN A O 1
ATOM 1442 N N . GLY A 1 183 ? -24.234 16.562 4.641 1 95.81 183 GLY A N 1
ATOM 1443 C CA . GLY A 1 183 ? -24.25 17.844 3.971 1 95.81 183 GLY A CA 1
ATOM 1444 C C . GLY A 1 183 ? -22.984 18.141 3.195 1 95.81 183 GLY A C 1
ATOM 1445 O O . GLY A 1 183 ? -22.406 19.234 3.314 1 95.81 183 GLY A O 1
ATOM 1446 N N . LEU A 1 184 ? -22.469 17.188 2.523 1 96.75 184 LEU A N 1
ATOM 1447 C CA . LEU A 1 184 ? -21.219 17.312 1.781 1 96.75 184 LEU A CA 1
ATOM 1448 C C . LEU A 1 184 ? -21.344 18.375 0.693 1 96.75 184 LEU A C 1
ATOM 1450 O O . LEU A 1 184 ? -22.234 18.312 -0.145 1 96.75 184 LEU A O 1
ATOM 1454 N N . GLU A 1 185 ? -20.406 19.359 0.749 1 97.44 185 GLU A N 1
ATOM 1455 C CA . GLU A 1 185 ? -20.359 20.438 -0.232 1 97.44 185 GLU A CA 1
ATOM 1456 C C . GLU A 1 185 ? -18.969 20.578 -0.842 1 97.44 185 GLU A C 1
ATOM 1458 O O . GLU A 1 185 ? -17.953 20.453 -0.142 1 97.44 185 GLU A O 1
ATOM 1463 N N . LEU A 1 186 ? -18.969 20.797 -2.105 1 97.38 186 LEU A N 1
ATOM 1464 C CA . LEU A 1 186 ? -17.734 21 -2.844 1 97.38 186 LEU A CA 1
ATOM 1465 C C . LEU A 1 186 ? -17.516 22.484 -3.137 1 97.38 186 LEU A C 1
ATOM 1467 O O . LEU A 1 186 ? -18.422 23.172 -3.617 1 97.38 186 LEU A O 1
ATOM 1471 N N . HIS A 1 187 ? -16.297 22.984 -2.805 1 95.62 187 HIS A N 1
ATOM 1472 C CA . HIS A 1 187 ? -15.875 24.344 -3.113 1 95.62 187 HIS A CA 1
ATOM 1473 C C . HIS A 1 187 ? -14.602 24.344 -3.963 1 95.62 187 HIS A C 1
ATOM 1475 O O . HIS A 1 187 ? -13.57 23.812 -3.541 1 95.62 187 HIS A O 1
ATOM 1481 N N . THR A 1 188 ? -14.719 24.891 -5.152 1 90.5 188 THR A N 1
ATOM 1482 C CA . THR A 1 188 ? -13.539 25 -6.004 1 90.5 188 THR A CA 1
ATOM 1483 C C . THR A 1 188 ? -12.812 26.312 -5.766 1 90.5 188 THR A C 1
ATOM 1485 O O . THR A 1 188 ? -13.43 27.375 -5.789 1 90.5 188 THR A O 1
ATOM 1488 N N . ARG A 1 189 ? -11.586 26.188 -5.457 1 85.62 189 ARG A N 1
ATOM 1489 C CA . ARG A 1 189 ? -10.727 27.344 -5.254 1 85.62 189 ARG A CA 1
ATOM 1490 C C . ARG A 1 189 ? -9.562 27.344 -6.242 1 85.62 189 ARG A C 1
ATOM 1492 O O . ARG A 1 189 ? -9.359 26.375 -6.969 1 85.62 189 ARG A O 1
ATOM 1499 N N . ASP A 1 190 ? -8.812 28.453 -6.316 1 81.94 190 ASP A N 1
ATOM 1500 C CA . ASP A 1 190 ? -7.66 28.578 -7.207 1 81.94 190 ASP A CA 1
ATOM 1501 C C . ASP A 1 190 ? -6.547 27.625 -6.797 1 81.94 190 ASP A C 1
ATOM 1503 O O . ASP A 1 190 ? -5.77 27.172 -7.641 1 81.94 190 ASP A O 1
ATOM 1507 N N . ASP A 1 191 ? -6.496 27.281 -5.57 1 82 191 ASP A N 1
ATOM 1508 C CA . ASP A 1 191 ? -5.371 26.5 -5.066 1 82 191 ASP A CA 1
ATOM 1509 C C . ASP A 1 191 ? -5.781 25.047 -4.793 1 82 191 ASP A C 1
ATOM 1511 O O . ASP A 1 191 ? -5.082 24.328 -4.086 1 82 191 ASP A O 1
ATOM 1515 N N . GLY A 1 192 ? -6.973 24.688 -5.332 1 87.56 192 GLY A N 1
ATOM 1516 C CA . GLY A 1 192 ? -7.441 23.328 -5.137 1 87.56 192 GLY A CA 1
ATOM 1517 C C . GLY A 1 192 ? -8.93 23.234 -4.867 1 87.56 192 GLY A C 1
ATOM 1518 O O . GLY A 1 192 ? -9.688 24.141 -5.219 1 87.56 192 GLY A O 1
ATOM 1519 N N . THR A 1 193 ? -9.352 22.016 -4.383 1 95.19 193 THR A N 1
ATOM 1520 C CA . THR A 1 193 ? -10.758 21.797 -4.051 1 95.19 193 THR A CA 1
ATOM 1521 C C . THR A 1 193 ? -10.922 21.516 -2.561 1 95.19 193 THR A C 1
ATOM 1523 O O . THR A 1 193 ? -10.055 20.891 -1.945 1 95.19 193 THR A O 1
ATOM 1526 N N . VAL A 1 194 ? -11.977 22.078 -2.053 1 96.62 194 VAL A N 1
ATOM 1527 C CA . VAL A 1 194 ? -12.273 21.875 -0.638 1 96.62 194 VAL A CA 1
ATOM 1528 C C . VAL A 1 194 ? -13.633 21.203 -0.489 1 96.62 194 VAL A C 1
ATOM 1530 O O . VAL A 1 194 ? -14.609 21.594 -1.138 1 96.62 194 VAL A O 1
ATOM 1533 N N . PHE A 1 195 ? -13.672 20.156 0.286 1 97.31 195 PHE A N 1
ATOM 1534 C CA . PHE A 1 195 ? -14.938 19.562 0.721 1 97.31 195 PHE A CA 1
ATOM 1535 C C . PHE A 1 195 ? -15.258 19.969 2.156 1 97.31 195 PHE A C 1
ATOM 1537 O O . PHE A 1 195 ? -14.367 20 3.012 1 97.31 195 PHE A O 1
ATOM 1544 N N . THR A 1 196 ? -16.516 20.344 2.412 1 95.88 196 THR A N 1
ATOM 1545 C CA . THR A 1 196 ? -17.016 20.609 3.758 1 95.88 196 THR A CA 1
ATOM 1546 C C . THR A 1 196 ? -18.266 19.781 4.035 1 95.88 196 THR A C 1
ATOM 1548 O O . THR A 1 196 ? -18.891 19.266 3.107 1 95.88 196 THR A O 1
ATOM 1551 N N . GLY A 1 197 ? -18.531 19.594 5.273 1 94.12 197 GLY A N 1
ATOM 1552 C CA . GLY A 1 197 ? -19.75 18.938 5.727 1 94.12 197 GLY A CA 1
ATOM 1553 C C . GLY A 1 197 ? -20.453 19.688 6.844 1 94.12 197 GLY A C 1
ATOM 1554 O O . GLY A 1 197 ? -19.812 20.438 7.582 1 94.12 197 GLY A O 1
ATOM 1555 N N . SER A 1 198 ? -21.766 19.453 7.008 1 91.38 198 SER A N 1
ATOM 1556 C CA . SER A 1 198 ? -22.531 20.078 8.07 1 91.38 198 SER A CA 1
ATOM 1557 C C . SER A 1 198 ? -22.125 19.562 9.445 1 91.38 198 SER A C 1
ATOM 1559 O O . SER A 1 198 ? -22.422 20.172 10.469 1 91.38 198 SER A O 1
ATOM 1561 N N . ASP A 1 199 ? -21.453 18.438 9.477 1 88.69 199 ASP A N 1
ATOM 1562 C CA . ASP A 1 199 ? -20.969 17.844 10.711 1 88.69 199 ASP A CA 1
ATOM 1563 C C . ASP A 1 199 ? -19.578 18.328 11.047 1 88.69 199 ASP A C 1
ATOM 1565 O O . ASP A 1 199 ? -18.891 17.766 11.906 1 88.69 199 ASP A O 1
ATOM 1569 N N . GLY A 1 200 ? -19.094 19.359 10.336 1 90.56 200 GLY A N 1
ATOM 1570 C CA . GLY A 1 200 ? -17.797 19.938 10.609 1 90.56 200 GLY A CA 1
ATOM 1571 C C . GLY A 1 200 ? -16.688 19.328 9.773 1 90.56 200 GLY A C 1
ATOM 1572 O O . GLY A 1 200 ? -15.508 19.656 9.969 1 90.56 200 GLY A O 1
ATOM 1573 N N . PHE A 1 201 ? -17.047 18.516 8.836 1 94 201 PHE A N 1
ATOM 1574 C CA . PHE A 1 201 ? -16.047 17.891 7.961 1 94 201 PHE A CA 1
ATOM 1575 C C . PHE A 1 201 ? -15.352 18.938 7.109 1 94 201 PHE A C 1
ATOM 1577 O O . PHE A 1 201 ? -15.977 19.875 6.621 1 94 201 PHE A O 1
ATOM 1584 N N . TYR A 1 202 ? -14.078 18.781 6.957 1 94.75 202 TYR A N 1
ATOM 1585 C CA . TYR A 1 202 ? -13.242 19.625 6.113 1 94.75 202 TYR A CA 1
ATOM 1586 C C . TYR A 1 202 ? -12.086 18.828 5.516 1 94.75 202 TYR A C 1
ATOM 1588 O O . TYR A 1 202 ? -11.43 18.062 6.219 1 94.75 202 TYR A O 1
ATOM 1596 N N . SER A 1 203 ? -11.867 18.984 4.258 1 96.5 203 SER A N 1
ATOM 1597 C CA . SER A 1 203 ? -10.727 18.391 3.58 1 96.5 203 SER A CA 1
ATOM 1598 C C . SER A 1 203 ? -10.375 19.141 2.305 1 96.5 203 SER A C 1
ATOM 1600 O O . SER A 1 203 ? -11.234 19.375 1.457 1 96.5 203 SER A O 1
ATOM 1602 N N . ARG A 1 204 ? -9.164 19.469 2.18 1 96.81 204 ARG A N 1
ATOM 1603 C CA . ARG A 1 204 ? -8.695 20.203 1.012 1 96.81 204 ARG A CA 1
ATOM 1604 C C . ARG A 1 204 ? -7.715 19.375 0.196 1 96.81 204 ARG A C 1
ATOM 1606 O O . ARG A 1 204 ? -6.922 18.609 0.756 1 96.81 204 ARG A O 1
ATOM 1613 N N . SER A 1 205 ? -7.82 19.5 -1.099 1 97.81 205 SER A N 1
ATOM 1614 C CA . SER A 1 205 ? -6.797 19.016 -2.018 1 97.81 205 SER A CA 1
ATOM 1615 C C . SER A 1 205 ? -5.887 20.141 -2.477 1 97.81 205 SER A C 1
ATOM 1617 O O . SER A 1 205 ? -6.145 21.312 -2.18 1 97.81 205 SER A O 1
ATOM 1619 N N . TYR A 1 206 ? -4.785 19.844 -3.109 1 97.25 206 TYR A N 1
ATOM 1620 C CA . TYR A 1 206 ? -3.824 20.828 -3.57 1 97.25 206 TYR A CA 1
ATOM 1621 C C . TYR A 1 206 ? -3.438 20.578 -5.023 1 97.25 206 TYR A C 1
ATOM 1623 O O . TYR A 1 206 ? -3.305 19.438 -5.449 1 97.25 206 TYR A O 1
ATOM 1631 N N . SER A 1 207 ? -3.303 21.688 -5.77 1 96.31 207 SER A N 1
ATOM 1632 C CA . SER A 1 207 ? -2.484 21.547 -6.969 1 96.31 207 SER A CA 1
ATOM 1633 C C . SER A 1 207 ? -1.012 21.359 -6.613 1 96.31 207 SER A C 1
ATOM 1635 O O . SER A 1 207 ? -0.579 21.734 -5.52 1 96.31 207 SER A O 1
ATOM 1637 N N . ARG A 1 208 ? -0.294 20.75 -7.574 1 96.12 208 ARG A N 1
ATOM 1638 C CA . ARG A 1 208 ? 1.137 20.562 -7.355 1 96.12 208 ARG A CA 1
ATOM 1639 C C . ARG A 1 208 ? 1.826 21.906 -7.078 1 96.12 208 ARG A C 1
ATOM 1641 O O . ARG A 1 208 ? 2.617 22.016 -6.141 1 96.12 208 ARG A O 1
ATOM 1648 N N . ALA A 1 209 ? 1.537 22.906 -7.855 1 96.44 209 ALA A N 1
ATOM 1649 C CA . ALA A 1 209 ? 2.154 24.234 -7.73 1 96.44 209 ALA A CA 1
ATOM 1650 C C . ALA A 1 209 ? 1.835 24.859 -6.379 1 96.44 209 ALA A C 1
ATOM 1652 O O . ALA A 1 209 ? 2.715 25.422 -5.73 1 96.44 209 ALA A O 1
ATOM 1653 N N . CYS A 1 210 ? 0.628 24.75 -5.961 1 96.75 210 CYS A N 1
ATOM 1654 C CA . CYS A 1 210 ? 0.209 25.344 -4.703 1 96.75 210 CYS A CA 1
ATOM 1655 C C . CYS A 1 210 ? 0.856 24.641 -3.518 1 96.75 210 CYS A C 1
ATOM 1657 O O . CYS A 1 210 ? 1.254 25.297 -2.545 1 96.75 210 CYS A O 1
ATOM 1659 N N . LEU A 1 211 ? 0.896 23.328 -3.592 1 97.94 211 LEU A N 1
ATOM 1660 C CA . LEU A 1 211 ? 1.573 22.594 -2.533 1 97.94 211 LEU A CA 1
ATOM 1661 C C . LEU A 1 211 ? 3.027 23.031 -2.406 1 97.94 211 LEU A C 1
ATOM 1663 O O . LEU A 1 211 ? 3.502 23.312 -1.304 1 97.94 211 LEU A O 1
ATOM 1667 N N . HIS A 1 212 ? 3.756 23.125 -3.488 1 98 212 HIS A N 1
ATOM 1668 C CA . HIS A 1 212 ? 5.164 23.5 -3.484 1 98 212 HIS A CA 1
ATOM 1669 C C . HIS A 1 212 ? 5.359 24.906 -2.957 1 98 212 HIS A C 1
ATOM 1671 O O . HIS A 1 212 ? 6.285 25.172 -2.188 1 98 212 HIS A O 1
ATOM 1677 N N . ALA A 1 213 ? 4.484 25.781 -3.361 1 97.69 213 ALA A N 1
ATOM 1678 C CA . ALA A 1 213 ? 4.566 27.172 -2.898 1 97.69 213 ALA A CA 1
ATOM 1679 C C . ALA A 1 213 ? 4.348 27.25 -1.392 1 97.69 213 ALA A C 1
ATOM 1681 O O . ALA A 1 213 ? 5.059 27.984 -0.697 1 97.69 213 ALA A O 1
ATOM 1682 N N . LEU A 1 214 ? 3.328 26.531 -0.953 1 97.56 214 LEU A N 1
ATOM 1683 C CA . LEU A 1 214 ? 3.018 26.516 0.472 1 97.56 214 LEU A CA 1
ATOM 1684 C C . LEU A 1 214 ? 4.203 26 1.282 1 97.56 214 LEU A C 1
ATOM 1686 O O . LEU A 1 214 ? 4.551 26.578 2.316 1 97.56 214 LEU A O 1
ATOM 1690 N N . LEU A 1 215 ? 4.797 24.906 0.854 1 98.19 215 LEU A N 1
ATOM 1691 C CA . LEU A 1 215 ? 5.969 24.344 1.52 1 98.19 215 LEU A CA 1
ATOM 1692 C C . LEU A 1 215 ? 7.117 25.344 1.546 1 98.19 215 LEU A C 1
ATOM 1694 O O . LEU A 1 215 ? 7.746 25.547 2.586 1 98.19 215 LEU A O 1
ATOM 1698 N N . ALA A 1 216 ? 7.383 26.016 0.458 1 97.44 216 ALA A N 1
ATOM 1699 C CA . ALA A 1 216 ? 8.453 27.016 0.364 1 97.44 216 ALA A CA 1
ATOM 1700 C C . ALA A 1 216 ? 8.211 28.172 1.326 1 97.44 216 ALA A C 1
ATOM 1702 O O . ALA A 1 216 ? 9.148 28.656 1.976 1 97.44 216 ALA A O 1
ATOM 1703 N N . GLU A 1 217 ? 7.027 28.562 1.421 1 97.31 217 GLU A N 1
ATOM 1704 C CA . GLU A 1 217 ? 6.664 29.656 2.316 1 97.31 217 GLU A CA 1
ATOM 1705 C C . GLU A 1 217 ? 6.969 29.297 3.77 1 97.31 217 GLU A C 1
ATOM 1707 O O . GLU A 1 217 ? 7.258 30.188 4.578 1 97.31 217 GLU A O 1
ATOM 1712 N N . CYS A 1 218 ? 6.879 28.047 4.035 1 97.25 218 CYS A N 1
ATOM 1713 C CA . CYS A 1 218 ? 7.082 27.609 5.406 1 97.25 218 CYS A CA 1
ATOM 1714 C C . CYS A 1 218 ? 8.523 27.172 5.633 1 97.25 218 CYS A C 1
ATOM 1716 O O . CYS A 1 218 ? 8.836 26.531 6.641 1 97.25 218 CYS A O 1
ATOM 1718 N N . GLY A 1 219 ? 9.43 27.422 4.711 1 96.19 219 GLY A N 1
ATOM 1719 C CA . GLY A 1 219 ? 10.844 27.109 4.867 1 96.19 219 GLY A CA 1
ATOM 1720 C C . GLY A 1 219 ? 11.164 25.641 4.656 1 96.19 219 GLY A C 1
ATOM 1721 O O . GLY A 1 219 ? 12.109 25.125 5.246 1 96.19 219 GLY A O 1
ATOM 1722 N N . LEU A 1 220 ? 10.398 24.953 3.879 1 97.81 220 LEU A N 1
ATOM 1723 C CA . LEU A 1 220 ? 10.633 23.547 3.545 1 97.81 220 LEU A CA 1
ATOM 1724 C C . LEU A 1 220 ? 10.977 23.391 2.068 1 97.81 220 LEU A C 1
ATOM 1726 O O . LEU A 1 220 ? 10.258 23.891 1.201 1 97.81 220 LEU A O 1
ATOM 1730 N N . THR A 1 221 ? 12.07 22.719 1.789 1 97.38 221 THR A N 1
ATOM 1731 C CA . THR A 1 221 ? 12.523 22.5 0.423 1 97.38 221 THR A CA 1
ATOM 1732 C C . THR A 1 221 ? 12.156 21.094 -0.049 1 97.38 221 THR A C 1
ATOM 1734 O O . THR A 1 221 ? 12.461 20.109 0.624 1 97.38 221 THR A O 1
ATOM 1737 N N . VAL A 1 222 ? 11.539 21.031 -1.189 1 98 222 VAL A N 1
ATOM 1738 C CA . VAL A 1 222 ? 11.188 19.734 -1.774 1 98 222 VAL A CA 1
ATOM 1739 C C . VAL A 1 222 ? 12.422 19.109 -2.41 1 98 222 VAL A C 1
ATOM 1741 O O . VAL A 1 222 ? 13.047 19.703 -3.291 1 98 222 VAL A O 1
ATOM 1744 N N . VAL A 1 223 ? 12.727 17.875 -2.025 1 97.62 223 VAL A N 1
ATOM 1745 C CA . VAL A 1 223 ? 13.914 17.219 -2.564 1 97.62 223 VAL A CA 1
ATOM 1746 C C . VAL A 1 223 ? 13.508 16.031 -3.42 1 97.62 223 VAL A C 1
ATOM 1748 O O . VAL A 1 223 ? 14.297 15.547 -4.242 1 97.62 223 VAL A O 1
ATOM 1751 N N . ARG A 1 224 ? 12.359 15.461 -3.229 1 97.75 224 ARG A N 1
ATOM 1752 C CA . ARG A 1 224 ? 11.727 14.438 -4.051 1 97.75 224 ARG A CA 1
ATOM 1753 C C . ARG A 1 224 ? 10.242 14.703 -4.223 1 97.75 224 ARG A C 1
ATOM 1755 O O . ARG A 1 224 ? 9.586 15.219 -3.311 1 97.75 224 ARG A O 1
ATOM 1762 N N . SER A 1 225 ? 9.781 14.43 -5.395 1 98.06 225 SER A N 1
ATOM 1763 C CA . SER A 1 225 ? 8.359 14.633 -5.656 1 98.06 225 SER A CA 1
ATOM 1764 C C . SER A 1 225 ? 7.816 13.547 -6.586 1 98.06 225 SER A C 1
ATOM 1766 O O . SER A 1 225 ? 8.508 13.102 -7.5 1 98.06 225 SER A O 1
ATOM 1768 N N . ALA A 1 226 ? 6.645 13.125 -6.305 1 97.88 226 ALA A N 1
ATOM 1769 C CA . ALA A 1 226 ? 5.883 12.219 -7.164 1 97.88 226 ALA A CA 1
ATOM 1770 C C . ALA A 1 226 ? 4.406 12.609 -7.203 1 97.88 226 ALA A C 1
ATOM 1772 O O . ALA A 1 226 ? 3.869 13.133 -6.223 1 97.88 226 ALA A O 1
ATOM 1773 N N . SER A 1 227 ? 3.836 12.391 -8.383 1 97.19 227 SER A N 1
ATOM 1774 C CA . SER A 1 227 ? 2.412 12.648 -8.562 1 97.19 227 SER A CA 1
ATOM 1775 C C . SER A 1 227 ? 1.758 11.555 -9.406 1 97.19 227 SER A C 1
ATOM 1777 O O . SER A 1 227 ? 2.412 10.945 -10.25 1 97.19 227 SER A O 1
ATOM 1779 N N . ASN A 1 228 ? 0.568 11.289 -9.109 1 95.88 228 ASN A N 1
ATOM 1780 C CA . ASN A 1 228 ? -0.312 10.547 -10 1 95.88 228 ASN A CA 1
ATOM 1781 C C . ASN A 1 228 ? -1.654 11.25 -10.18 1 95.88 228 ASN A C 1
ATOM 1783 O O . ASN A 1 228 ? -1.779 12.445 -9.898 1 95.88 228 ASN A O 1
ATOM 1787 N N . LEU A 1 229 ? -2.543 10.562 -10.719 1 94.44 229 LEU A N 1
ATOM 1788 C CA . LEU A 1 229 ? -3.814 11.18 -11.078 1 94.44 229 LEU A CA 1
ATOM 1789 C C . LEU A 1 229 ? -4.555 11.656 -9.836 1 94.44 229 LEU A C 1
ATOM 1791 O O . LEU A 1 229 ? -5.363 12.586 -9.906 1 94.44 229 LEU A O 1
ATOM 1795 N N . PHE A 1 230 ? -4.227 11.148 -8.656 1 96.19 230 PHE A N 1
ATOM 1796 C CA . PHE A 1 230 ? -5.09 11.336 -7.492 1 96.19 230 PHE A CA 1
ATOM 1797 C C . PHE A 1 230 ? -4.363 12.117 -6.398 1 96.19 230 PHE A C 1
ATOM 1799 O O . PHE A 1 230 ? -5 12.688 -5.516 1 96.19 230 PHE A O 1
ATOM 1806 N N . ALA A 1 231 ? -3.068 12.148 -6.477 1 97.75 231 ALA A N 1
ATOM 1807 C CA . ALA A 1 231 ? -2.357 12.641 -5.297 1 97.75 231 ALA A CA 1
ATOM 1808 C C . ALA A 1 231 ? -0.996 13.211 -5.68 1 97.75 231 ALA A C 1
ATOM 1810 O O . ALA A 1 231 ? -0.507 12.992 -6.789 1 97.75 231 ALA A O 1
ATOM 1811 N N . HIS A 1 232 ? -0.477 14.016 -4.766 1 98.25 232 HIS A N 1
ATOM 1812 C CA . HIS A 1 232 ? 0.918 14.445 -4.727 1 98.25 232 HIS A CA 1
ATOM 1813 C C . HIS A 1 232 ? 1.604 13.961 -3.451 1 98.25 232 HIS A C 1
ATOM 1815 O O . HIS A 1 232 ? 0.999 13.961 -2.377 1 98.25 232 HIS A O 1
ATOM 1821 N N . CYS A 1 233 ? 2.789 13.539 -3.58 1 98.75 233 CYS A N 1
ATOM 1822 C CA . CYS A 1 233 ? 3.633 13.164 -2.453 1 98.75 233 CYS A CA 1
ATOM 1823 C C . CYS A 1 233 ? 5.023 13.766 -2.586 1 98.75 233 CYS A C 1
ATOM 1825 O O . CYS A 1 233 ? 5.641 13.688 -3.65 1 98.75 233 CYS A O 1
ATOM 1827 N N . VAL A 1 234 ? 5.492 14.438 -1.49 1 98.81 234 VAL A N 1
ATOM 1828 C CA . VAL A 1 234 ? 6.785 15.109 -1.559 1 98.81 234 VAL A CA 1
ATOM 1829 C C . VAL A 1 234 ? 7.613 14.758 -0.323 1 98.81 234 VAL A C 1
ATOM 1831 O O . VAL A 1 234 ? 7.062 14.523 0.755 1 98.81 234 VAL A O 1
ATOM 1834 N N . THR A 1 235 ? 8.914 14.617 -0.49 1 98.69 235 THR A N 1
ATOM 1835 C CA . THR A 1 235 ? 9.883 14.617 0.599 1 98.69 235 THR A CA 1
ATOM 1836 C C . THR A 1 235 ? 10.484 16 0.785 1 98.69 235 THR A C 1
ATOM 1838 O O . THR A 1 235 ? 10.969 16.609 -0.173 1 98.69 235 THR A O 1
ATOM 1841 N N . VAL A 1 236 ? 10.461 16.516 2.021 1 98.38 236 VAL A N 1
ATOM 1842 C CA . VAL A 1 236 ? 10.891 17.891 2.248 1 98.38 236 VAL A CA 1
ATOM 1843 C C . VAL A 1 236 ? 11.953 17.922 3.344 1 98.38 236 VAL A C 1
ATOM 1845 O O . VAL A 1 236 ? 11.953 17.078 4.246 1 98.38 236 VAL A O 1
ATOM 1848 N N . LEU A 1 237 ? 12.828 18.859 3.199 1 96.94 237 LEU A N 1
ATOM 1849 C CA . LEU A 1 237 ? 13.844 19.172 4.195 1 96.94 237 LEU A CA 1
ATOM 1850 C C . LEU A 1 237 ? 13.703 20.609 4.676 1 96.94 237 LEU A C 1
ATOM 1852 O O . LEU A 1 237 ? 13.312 21.5 3.904 1 96.94 237 LEU A O 1
ATOM 1856 N N . PRO A 1 238 ? 13.969 20.797 5.969 1 94.12 238 PRO A N 1
ATOM 1857 C CA . PRO A 1 238 ? 14 22.188 6.422 1 94.12 238 PRO A CA 1
ATOM 1858 C C . PRO A 1 238 ? 15.141 22.984 5.793 1 94.12 238 PRO A C 1
ATOM 1860 O O . PRO A 1 238 ? 16.188 22.422 5.48 1 94.12 238 PRO A O 1
ATOM 1863 N N . GLU A 1 239 ? 14.789 24.219 5.551 1 83.44 239 GLU A N 1
ATOM 1864 C CA . GLU A 1 239 ? 15.805 25.094 4.973 1 83.44 239 GLU A CA 1
ATOM 1865 C C . GLU A 1 239 ? 17.062 25.141 5.848 1 83.44 239 GLU A C 1
ATOM 1867 O O . GLU A 1 239 ? 16.969 25.188 7.074 1 83.44 239 GLU A O 1
ATOM 1872 N N . GLY A 1 240 ? 18.25 25.031 5.242 1 71.56 240 GLY A N 1
ATOM 1873 C CA . GLY A 1 240 ? 19.516 25.062 5.941 1 71.56 240 GLY A CA 1
ATOM 1874 C C . GLY A 1 240 ? 20.031 23.672 6.285 1 71.56 240 GLY A C 1
ATOM 1875 O O . GLY A 1 240 ? 21.156 23.531 6.773 1 71.56 240 GLY A O 1
ATOM 1876 N N . ALA A 1 241 ? 19.25 22.609 6.133 1 60.78 241 ALA A N 1
ATOM 1877 C CA . ALA A 1 241 ? 19.656 21.25 6.48 1 60.78 241 ALA A CA 1
ATOM 1878 C C . ALA A 1 241 ? 20.547 20.656 5.391 1 60.78 241 ALA A C 1
ATOM 1880 O O . ALA A 1 241 ? 21.031 19.531 5.535 1 60.78 241 ALA A O 1
ATOM 1881 N N . ASP A 1 242 ? 20.781 21.141 4.16 1 52.62 242 ASP A N 1
ATOM 1882 C CA . ASP A 1 242 ? 21.547 20.578 3.057 1 52.62 242 ASP A CA 1
ATOM 1883 C C . ASP A 1 242 ? 22.828 19.891 3.561 1 52.62 242 ASP A C 1
ATOM 1885 O O . ASP A 1 242 ? 23.25 18.891 2.998 1 52.62 242 ASP A O 1
ATOM 1889 N N . GLN A 1 243 ? 23.484 20.438 4.477 1 47.75 243 GLN A N 1
ATOM 1890 C CA . GLN A 1 243 ? 24.859 20.062 4.809 1 47.75 243 GLN A CA 1
ATOM 1891 C C . GLN A 1 243 ? 24.922 18.656 5.398 1 47.75 243 GLN A C 1
ATOM 1893 O O . GLN A 1 243 ? 25.938 17.969 5.277 1 47.75 243 GLN A O 1
ATOM 1898 N N . GLY A 1 244 ? 24.078 18.219 6.117 1 45.12 244 GLY A N 1
ATOM 1899 C CA . GLY A 1 244 ? 24.25 16.969 6.848 1 45.12 244 GLY A CA 1
ATOM 1900 C C . GLY A 1 244 ? 23.75 15.758 6.086 1 45.12 244 GLY A C 1
ATOM 1901 O O . GLY A 1 244 ? 24.031 14.617 6.473 1 45.12 244 GLY A O 1
ATOM 1902 N N . PHE A 1 245 ? 22.859 15.82 5.133 1 49.5 245 PHE A N 1
ATOM 1903 C CA . PHE A 1 245 ? 22.297 14.633 4.492 1 49.5 245 PHE A CA 1
ATOM 1904 C C . PHE A 1 245 ? 23.109 14.266 3.25 1 49.5 245 PHE A C 1
ATOM 1906 O O . PHE A 1 245 ? 23 13.148 2.744 1 49.5 245 PHE A O 1
ATOM 1913 N N . GLY A 1 246 ? 23.969 15.156 2.436 1 38.47 246 GLY A N 1
ATOM 1914 C CA . GLY A 1 246 ? 24.578 14.992 1.131 1 38.47 246 GLY A CA 1
ATOM 1915 C C . GLY A 1 246 ? 25.953 14.344 1.198 1 38.47 246 GLY A C 1
ATOM 1916 O O . GLY A 1 246 ? 26.453 13.844 0.192 1 38.47 246 GLY A O 1
ATOM 1917 N N . SER A 1 247 ? 26.922 14.711 2 1 35.12 247 SER A N 1
ATOM 1918 C CA . SER A 1 247 ? 28.328 14.758 1.587 1 35.12 247 SER A CA 1
ATOM 1919 C C . SER A 1 247 ? 28.875 13.359 1.354 1 35.12 247 SER A C 1
ATOM 1921 O O . SER A 1 247 ? 30.062 13.203 1.063 1 35.12 247 SER A O 1
ATOM 1923 N N . SER A 1 248 ? 28.453 12.359 1.771 1 29.11 248 SER A N 1
ATOM 1924 C CA . SER A 1 248 ? 29.5 11.344 1.694 1 29.11 248 SER A CA 1
ATOM 1925 C C . SER A 1 248 ? 29.594 10.758 0.291 1 29.11 248 SER A C 1
ATOM 1927 O O . SER A 1 248 ? 30.344 9.797 0.062 1 29.11 248 SER A O 1
ATOM 1929 N N . ALA A 1 249 ? 28.781 11.023 -0.624 1 29.3 249 ALA A N 1
ATOM 1930 C CA . ALA A 1 249 ? 29.062 10.25 -1.831 1 29.3 249 ALA A CA 1
ATOM 1931 C C . ALA A 1 249 ? 30.188 10.891 -2.641 1 29.3 249 ALA A C 1
ATOM 1933 O O . ALA A 1 249 ? 30.391 10.547 -3.811 1 29.3 249 ALA A O 1
ATOM 1934 N N . ALA A 1 250 ? 31.188 11.672 -2.289 1 22.91 250 ALA A N 1
ATOM 1935 C CA . ALA A 1 250 ? 32.281 11.797 -3.238 1 22.91 250 ALA A CA 1
ATOM 1936 C C . ALA A 1 250 ? 33.125 10.508 -3.301 1 22.91 250 ALA A C 1
ATOM 1938 O O . ALA A 1 250 ? 33.438 9.93 -2.268 1 22.91 250 ALA A O 1
ATOM 1939 N N . MET B 1 1 ? -11.461 -48.125 -39.719 1 27.89 1 MET B N 1
ATOM 1940 C CA . MET B 1 1 ? -12.438 -47.312 -38.969 1 27.89 1 MET B CA 1
ATOM 1941 C C . MET B 1 1 ? -11.797 -46.688 -37.75 1 27.89 1 MET B C 1
ATOM 1943 O O . MET B 1 1 ? -11.547 -47.344 -36.75 1 27.89 1 MET B O 1
ATOM 1947 N N . SER B 1 2 ? -10.789 -45.781 -37.8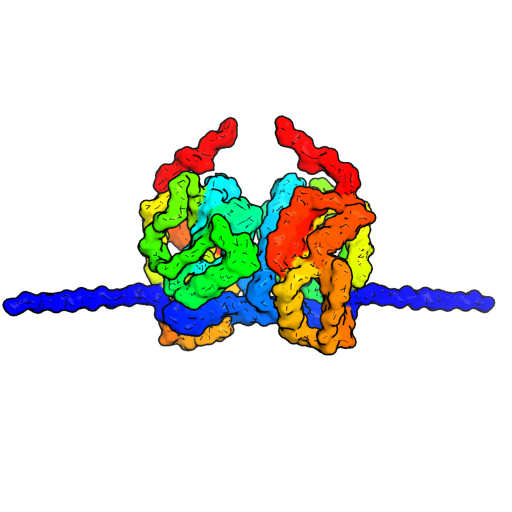12 1 29.62 2 SER B N 1
ATOM 1948 C CA . SER B 1 2 ? -9.805 -45.188 -36.938 1 29.62 2 SER B CA 1
ATOM 1949 C C . SER B 1 2 ? -10.477 -44.312 -35.875 1 29.62 2 SER B C 1
ATOM 1951 O O . SER B 1 2 ? -11.203 -43.375 -36.219 1 29.62 2 SER B O 1
ATOM 1953 N N . GLN B 1 3 ? -10.922 -44.844 -34.625 1 28.5 3 GLN B N 1
ATOM 1954 C CA . GLN B 1 3 ? -11.609 -44.188 -33.531 1 28.5 3 GLN B CA 1
ATOM 1955 C C . GLN B 1 3 ? -10.883 -42.938 -33.062 1 28.5 3 GLN B C 1
ATOM 1957 O O . GLN B 1 3 ? -9.68 -42.969 -32.781 1 28.5 3 GLN B O 1
ATOM 1962 N N . ASN B 1 4 ? -11.211 -41.75 -33.562 1 29.16 4 ASN B N 1
ATOM 1963 C CA . ASN B 1 4 ? -10.805 -40.406 -33.188 1 29.16 4 ASN B CA 1
ATOM 1964 C C . ASN B 1 4 ? -10.859 -40.156 -31.703 1 29.16 4 ASN B C 1
ATOM 1966 O O . ASN B 1 4 ? -11.938 -40.219 -31.094 1 29.16 4 ASN B O 1
ATOM 1970 N N . MET B 1 5 ? -9.945 -40.656 -30.844 1 27.34 5 MET B N 1
ATOM 1971 C CA . MET B 1 5 ? -9.781 -40.375 -29.422 1 27.34 5 MET B CA 1
ATOM 1972 C C . MET B 1 5 ? -9.984 -38.906 -29.125 1 27.34 5 MET B C 1
ATOM 1974 O O . MET B 1 5 ? -9.234 -38.062 -29.625 1 27.34 5 MET B O 1
ATOM 1978 N N . ASP B 1 6 ? -11.227 -38.406 -29.047 1 30.41 6 ASP B N 1
ATOM 1979 C CA . ASP B 1 6 ? -11.625 -37.156 -28.438 1 30.41 6 ASP B CA 1
ATOM 1980 C C . ASP B 1 6 ? -10.773 -36.844 -27.219 1 30.41 6 ASP B C 1
ATOM 1982 O O . ASP B 1 6 ? -10.828 -37.531 -26.203 1 30.41 6 ASP B O 1
ATOM 1986 N N . LEU B 1 7 ? -9.523 -36.562 -27.281 1 28.81 7 LEU B N 1
ATOM 1987 C CA . LEU B 1 7 ? -8.633 -36 -26.266 1 28.81 7 LEU B CA 1
ATOM 1988 C C . LEU B 1 7 ? -9.344 -34.969 -25.422 1 28.81 7 LEU B C 1
ATOM 1990 O O . LEU B 1 7 ? -9.57 -33.844 -25.875 1 28.81 7 LEU B O 1
ATOM 1994 N N . THR B 1 8 ? -10.484 -35.281 -24.734 1 29.5 8 THR B N 1
ATOM 1995 C CA . THR B 1 8 ? -11.031 -34.531 -23.594 1 29.5 8 THR B CA 1
ATOM 1996 C C . THR B 1 8 ? -9.914 -33.969 -22.734 1 29.5 8 THR B C 1
ATOM 1998 O O . THR B 1 8 ? -9.234 -34.688 -22.031 1 29.5 8 THR B O 1
ATOM 2001 N N . ILE B 1 9 ? -8.898 -33.344 -23.188 1 31.86 9 ILE B N 1
ATOM 2002 C CA . ILE B 1 9 ? -8.07 -32.531 -22.328 1 31.86 9 ILE B CA 1
ATOM 2003 C C . ILE B 1 9 ? -8.93 -31.906 -21.234 1 31.86 9 ILE B C 1
ATOM 2005 O O . ILE B 1 9 ? -9.797 -31.062 -21.516 1 31.86 9 ILE B O 1
ATOM 2009 N N . GLY B 1 10 ? -9.57 -32.625 -20.328 1 34.59 10 GLY B N 1
ATOM 2010 C CA . GLY B 1 10 ? -10.156 -32.094 -19.109 1 34.59 10 GLY B CA 1
ATOM 2011 C C . GLY B 1 10 ? -9.469 -30.828 -18.625 1 34.59 10 GLY B C 1
ATOM 2012 O O . GLY B 1 10 ? -8.281 -30.859 -18.281 1 34.59 10 GLY B O 1
ATOM 2013 N N . THR B 1 11 ? -9.586 -29.656 -19.219 1 37.91 11 THR B N 1
ATOM 2014 C CA . THR B 1 11 ? -9.062 -28.328 -18.922 1 37.91 11 THR B CA 1
ATOM 2015 C C . THR B 1 11 ? -8.883 -28.156 -17.406 1 37.91 11 THR B C 1
ATOM 2017 O O . THR B 1 11 ? -9.844 -28.25 -16.656 1 37.91 11 THR B O 1
ATOM 2020 N N . HIS B 1 12 ? -7.98 -28.734 -16.734 1 41.19 12 HIS B N 1
ATOM 2021 C CA . HIS B 1 12 ? -7.453 -28.531 -15.398 1 41.19 12 HIS B CA 1
ATOM 2022 C C . HIS B 1 12 ? -7.699 -27.094 -14.922 1 41.19 12 HIS B C 1
ATOM 2024 O O . HIS B 1 12 ? -6.859 -26.219 -15.125 1 41.19 12 HIS B O 1
ATOM 2030 N N . ARG B 1 13 ? -8.812 -26.594 -15 1 51.91 13 ARG B N 1
ATOM 2031 C CA . ARG B 1 13 ? -9.133 -25.234 -14.539 1 51.91 13 ARG B CA 1
ATOM 2032 C C . ARG B 1 13 ? -8.781 -25.078 -13.062 1 51.91 13 ARG B C 1
ATOM 2034 O O . ARG B 1 13 ? -9.188 -25.891 -12.227 1 51.91 13 ARG B O 1
ATOM 2041 N N . GLU B 1 14 ? -7.668 -24.516 -12.633 1 60.41 14 GLU B N 1
ATOM 2042 C CA . GLU B 1 14 ? -7.156 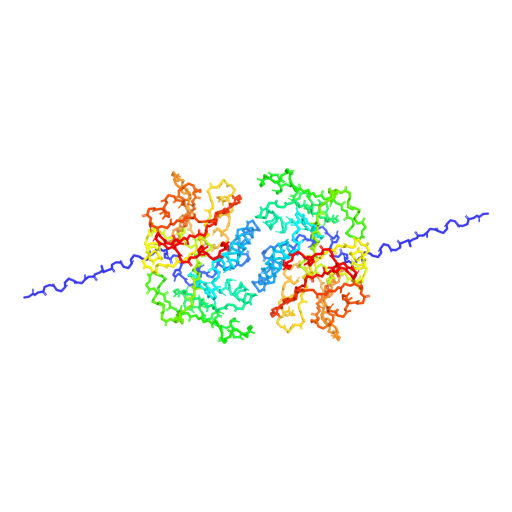-24.25 -11.289 1 60.41 14 GLU B CA 1
ATOM 2043 C C . GLU B 1 14 ? -8.281 -23.891 -10.328 1 60.41 14 GLU B C 1
ATOM 2045 O O . GLU B 1 14 ? -8.469 -24.562 -9.312 1 60.41 14 GLU B O 1
ATOM 2050 N N . SER B 1 15 ? -8.93 -22.766 -10.398 1 64.94 15 SER B N 1
ATOM 2051 C CA . SER B 1 15 ? -10.07 -22.438 -9.555 1 64.94 15 SER B CA 1
ATOM 2052 C C . SER B 1 15 ? -11.211 -21.828 -10.375 1 64.94 15 SER B C 1
ATOM 2054 O O . SER B 1 15 ? -11.008 -20.859 -11.102 1 64.94 15 SER B O 1
ATOM 2056 N N . ALA B 1 16 ? -12.297 -22.672 -10.445 1 71.5 16 ALA B N 1
ATOM 2057 C CA . ALA B 1 16 ? -13.5 -22.266 -11.172 1 71.5 16 ALA B CA 1
ATOM 2058 C C . ALA B 1 16 ? -13.977 -20.891 -10.711 1 71.5 16 ALA B C 1
ATOM 2060 O O . ALA B 1 16 ? -14.539 -20.125 -11.5 1 71.5 16 ALA B O 1
ATOM 2061 N N . PHE B 1 17 ? -13.781 -20.641 -9.5 1 80.31 17 PHE B N 1
ATOM 2062 C CA . PHE B 1 17 ? -14.227 -19.375 -8.914 1 80.31 17 PHE B CA 1
ATOM 2063 C C . PHE B 1 17 ? -13.633 -18.203 -9.664 1 80.31 17 PHE B C 1
ATOM 2065 O O . PHE B 1 17 ? -14.328 -17.203 -9.922 1 80.31 17 PHE B O 1
ATOM 2072 N N . TYR B 1 18 ? -12.469 -18.25 -10.117 1 78 18 TYR B N 1
ATOM 2073 C CA . TYR B 1 18 ? -11.742 -17.141 -10.734 1 78 18 TYR B CA 1
ATOM 2074 C C . TYR B 1 18 ? -12.117 -17 -12.211 1 78 18 TYR B C 1
ATOM 2076 O O . TYR B 1 18 ? -11.75 -16.016 -12.859 1 78 18 TYR B O 1
ATOM 2084 N N . GLU B 1 19 ? -12.906 -17.938 -12.656 1 75.25 19 GLU B N 1
ATOM 2085 C CA . GLU B 1 19 ? -13.398 -17.891 -14.031 1 75.25 19 GLU B CA 1
ATOM 2086 C C . GLU B 1 19 ? -14.828 -17.344 -14.094 1 75.25 19 GLU B C 1
ATOM 2088 O O . GLU B 1 19 ? -15.328 -17.031 -15.172 1 75.25 19 GLU B O 1
ATOM 2093 N N . LEU B 1 20 ? -15.398 -17.234 -12.883 1 76.56 20 LEU B N 1
ATOM 2094 C CA . LEU B 1 20 ? -16.75 -16.688 -12.812 1 76.56 20 LEU B CA 1
ATOM 2095 C C . LEU B 1 20 ? -16.75 -15.188 -13.094 1 76.56 20 LEU B C 1
ATOM 2097 O O . LEU B 1 20 ? -15.742 -14.516 -12.867 1 76.56 20 LEU B O 1
ATOM 2101 N N . GLU B 1 21 ? -17.875 -14.75 -13.492 1 75.19 21 GLU B N 1
ATOM 2102 C CA . GLU B 1 21 ? -18.031 -13.336 -13.82 1 75.19 21 GLU B CA 1
ATOM 2103 C C . GLU B 1 21 ? -17.781 -12.461 -12.602 1 75.19 21 GLU B C 1
ATOM 2105 O O . GLU B 1 21 ? -17.109 -11.43 -12.695 1 75.19 21 GLU B O 1
ATOM 2110 N N . PHE B 1 22 ? -18.219 -12.938 -11.469 1 78.06 22 PHE B N 1
ATOM 2111 C CA . PHE B 1 22 ? -18.172 -12.055 -10.305 1 78.06 22 PHE B CA 1
ATOM 2112 C C . PHE B 1 22 ? -16.969 -12.367 -9.438 1 78.06 22 PHE B C 1
ATOM 2114 O O . PHE B 1 22 ? -16.562 -11.547 -8.609 1 78.06 22 PHE B O 1
ATOM 2121 N N . GLY B 1 23 ? -16.422 -13.523 -9.602 1 79.56 23 GLY B N 1
ATOM 2122 C CA . GLY B 1 23 ? -15.375 -13.992 -8.703 1 79.56 23 GLY B CA 1
ATOM 2123 C C . GLY B 1 23 ? -14.188 -13.055 -8.633 1 79.56 23 GLY B C 1
ATOM 2124 O O . GLY B 1 23 ? -13.93 -12.445 -7.59 1 79.56 23 GLY B O 1
ATOM 2125 N N . PRO B 1 24 ? -13.602 -12.797 -9.727 1 76.81 24 PRO B N 1
ATOM 2126 C CA . PRO B 1 24 ? -12.422 -11.922 -9.719 1 76.81 24 PRO B CA 1
ATOM 2127 C C . PRO B 1 24 ? -12.734 -10.5 -9.266 1 76.81 24 PRO B C 1
ATOM 2129 O O . PRO B 1 24 ? -11.945 -9.883 -8.555 1 76.81 24 PRO B O 1
ATOM 2132 N N . ARG B 1 25 ? -13.82 -10.039 -9.57 1 82.88 25 ARG B N 1
ATOM 2133 C CA . ARG B 1 25 ? -14.188 -8.68 -9.18 1 82.88 25 ARG B CA 1
ATOM 2134 C C . ARG B 1 25 ? -14.344 -8.57 -7.668 1 82.88 25 ARG B C 1
ATOM 2136 O O . ARG B 1 25 ? -13.852 -7.617 -7.059 1 82.88 25 ARG B O 1
ATOM 2143 N N . THR B 1 26 ? -14.992 -9.539 -7.145 1 85.44 26 THR B N 1
ATOM 2144 C CA . THR B 1 26 ? -15.25 -9.477 -5.711 1 85.44 26 THR B CA 1
ATOM 2145 C C . THR B 1 26 ? -13.953 -9.602 -4.918 1 85.44 26 THR B C 1
ATOM 2147 O O . THR B 1 26 ? -13.75 -8.891 -3.934 1 85.44 26 THR B O 1
ATOM 2150 N N . ILE B 1 27 ? -13.031 -10.398 -5.41 1 88.44 27 ILE B N 1
ATOM 2151 C CA . ILE B 1 27 ? -11.797 -10.68 -4.68 1 88.44 27 ILE B CA 1
ATOM 2152 C C . ILE B 1 27 ? -10.859 -9.484 -4.766 1 88.44 27 ILE B C 1
ATOM 2154 O O . ILE B 1 27 ? -10 -9.297 -3.902 1 88.44 27 ILE B O 1
ATOM 2158 N N . MET B 1 28 ? -11.109 -8.617 -5.691 1 90.06 28 MET B N 1
ATOM 2159 C CA . MET B 1 28 ? -10.156 -7.527 -5.891 1 90.06 28 MET B CA 1
ATOM 2160 C C . MET B 1 28 ? -10.758 -6.188 -5.488 1 90.06 28 MET B C 1
ATOM 2162 O O . MET B 1 28 ? -10.109 -5.148 -5.594 1 90.06 28 MET B O 1
ATOM 2166 N N . THR B 1 29 ? -12 -6.211 -4.977 1 90.81 29 THR B N 1
ATOM 2167 C CA . THR B 1 29 ? -12.672 -5 -4.531 1 90.81 29 THR B CA 1
ATOM 2168 C C . THR B 1 29 ? -12.25 -4.633 -3.113 1 90.81 29 THR B C 1
ATOM 2170 O O . THR B 1 29 ? -12.438 -5.418 -2.18 1 90.81 29 THR B O 1
ATOM 2173 N N . LEU B 1 30 ? -11.805 -3.432 -2.914 1 91.56 30 LEU B N 1
ATOM 2174 C CA . LEU B 1 30 ? -11.273 -2.99 -1.627 1 91.56 30 LEU B CA 1
ATOM 2175 C C . LEU B 1 30 ? -12.336 -3.1 -0.539 1 91.56 30 LEU B C 1
ATOM 2177 O O . LEU B 1 30 ? -12.023 -3.416 0.611 1 91.56 30 LEU B O 1
ATOM 2181 N N . ALA B 1 31 ? -13.539 -2.854 -0.864 1 92.56 31 ALA B N 1
ATOM 2182 C CA . ALA B 1 31 ? -14.617 -2.863 0.116 1 92.56 31 ALA B CA 1
ATOM 2183 C C . ALA B 1 31 ? -14.727 -4.227 0.796 1 92.56 31 ALA B C 1
ATOM 2185 O O . ALA B 1 31 ? -15.281 -4.336 1.895 1 92.56 31 ALA B O 1
ATOM 2186 N N . ASN B 1 32 ? -14.195 -5.266 0.128 1 95.19 32 ASN B N 1
ATOM 2187 C CA . ASN B 1 32 ? -14.281 -6.609 0.681 1 95.19 32 ASN B CA 1
ATOM 2188 C C . ASN B 1 32 ? -13.062 -6.957 1.524 1 95.19 32 ASN B C 1
ATOM 2190 O O . ASN B 1 32 ? -13.047 -7.977 2.217 1 95.19 32 ASN B O 1
ATOM 2194 N N . PHE B 1 33 ? -12.023 -6.082 1.53 1 94.94 33 PHE B N 1
ATOM 2195 C CA . PHE B 1 33 ? -10.805 -6.355 2.283 1 94.94 33 PHE B CA 1
ATOM 2196 C C . PHE B 1 33 ? -10.984 -6 3.754 1 94.94 33 PHE B C 1
ATOM 2198 O O . PHE B 1 33 ? -11.312 -4.859 4.086 1 94.94 33 PHE B O 1
ATOM 2205 N N . PRO B 1 34 ? -10.789 -7.027 4.594 1 94.94 34 PRO B N 1
ATOM 2206 C CA . PRO B 1 34 ? -10.516 -6.582 5.965 1 94.94 34 PRO B CA 1
ATOM 2207 C C . PRO B 1 34 ? -9.312 -5.652 6.051 1 94.94 34 PRO B C 1
ATOM 2209 O O . PRO B 1 34 ? -8.375 -5.777 5.262 1 94.94 34 PRO B O 1
ATOM 2212 N N . ASP B 1 35 ? -9.281 -4.754 7.02 1 92.94 35 ASP B N 1
ATOM 2213 C CA . ASP B 1 35 ? -8.211 -3.762 7.141 1 92.94 35 ASP B CA 1
ATOM 2214 C C . ASP B 1 35 ? -6.852 -4.434 7.289 1 92.94 35 ASP B C 1
ATOM 2216 O O . ASP B 1 35 ? -5.84 -3.908 6.82 1 92.94 35 ASP B O 1
ATOM 2220 N N . ASP B 1 36 ? -6.859 -5.637 7.781 1 92.69 36 ASP B N 1
ATOM 2221 C CA . ASP B 1 36 ? -5.621 -6.348 8.094 1 92.69 36 ASP B CA 1
ATOM 2222 C C . ASP B 1 36 ? -4.961 -6.883 6.824 1 92.69 36 ASP B C 1
ATOM 2224 O O . ASP B 1 36 ? -3.82 -7.352 6.863 1 92.69 36 ASP B O 1
ATOM 2228 N N . VAL B 1 37 ? -5.598 -6.695 5.719 1 93.69 37 VAL B N 1
ATOM 2229 C CA . VAL B 1 37 ? -5.02 -7.125 4.445 1 93.69 37 VAL B CA 1
ATOM 2230 C C . VAL B 1 37 ? -4.051 -6.062 3.934 1 93.69 37 VAL B C 1
ATOM 2232 O O . VAL B 1 37 ? -3.148 -6.367 3.148 1 93.69 37 VAL B O 1
ATOM 2235 N N . LEU B 1 38 ? -4.18 -4.91 4.434 1 93.75 38 LEU B N 1
ATOM 2236 C CA . LEU B 1 38 ? -3.416 -3.785 3.906 1 93.75 38 LEU B CA 1
ATOM 2237 C C . LEU B 1 38 ? -1.924 -3.975 4.16 1 93.75 38 LEU B C 1
ATOM 2239 O O . LEU B 1 38 ? -1.104 -3.725 3.271 1 93.75 38 LEU B O 1
ATOM 2243 N N . PRO B 1 39 ? -1.5 -4.484 5.316 1 94.44 39 PRO B N 1
ATOM 2244 C CA . PRO B 1 39 ? -0.067 -4.703 5.527 1 94.44 39 PRO B CA 1
ATOM 2245 C C . PRO B 1 39 ? 0.53 -5.691 4.527 1 94.44 39 PRO B C 1
ATOM 2247 O O . PRO B 1 39 ? 1.692 -5.555 4.141 1 94.44 39 PRO B O 1
ATOM 2250 N N . LEU B 1 40 ? -0.241 -6.645 4.148 1 95.75 40 LEU B N 1
ATOM 2251 C CA . LEU B 1 40 ? 0.229 -7.582 3.137 1 95.75 40 LEU B CA 1
ATOM 2252 C C . LEU B 1 40 ? 0.483 -6.867 1.812 1 95.75 40 LEU B C 1
ATOM 2254 O O . LEU B 1 40 ? 1.528 -7.066 1.188 1 95.75 40 LEU B O 1
ATOM 2258 N N . LEU B 1 41 ? -0.47 -6.078 1.416 1 96.56 41 LEU B N 1
ATOM 2259 C CA . LEU B 1 41 ? -0.337 -5.355 0.156 1 96.56 41 LEU B CA 1
ATOM 2260 C C . LEU B 1 41 ? 0.832 -4.375 0.211 1 96.56 41 LEU B C 1
ATOM 2262 O O . LEU B 1 41 ? 1.549 -4.203 -0.777 1 96.56 41 LEU B O 1
ATOM 2266 N N . GLN B 1 42 ? 1.004 -3.785 1.317 1 96.88 42 GLN B N 1
ATOM 2267 C CA . GLN B 1 42 ? 2.111 -2.852 1.49 1 96.88 42 GLN B CA 1
ATOM 2268 C C . GLN B 1 42 ? 3.455 -3.57 1.412 1 96.88 42 GLN B C 1
ATOM 2270 O O . GLN B 1 42 ? 4.367 -3.121 0.715 1 96.88 42 GLN B O 1
ATOM 2275 N N . MET B 1 43 ? 3.582 -4.648 2.131 1 98.06 43 MET B N 1
ATOM 2276 C CA . MET B 1 43 ? 4.816 -5.426 2.088 1 98.06 43 MET B CA 1
ATOM 2277 C C . MET B 1 43 ? 5.141 -5.852 0.659 1 98.06 43 MET B C 1
ATOM 2279 O O . MET B 1 43 ? 6.285 -5.727 0.214 1 98.06 43 MET B O 1
ATOM 2283 N N . GLU B 1 44 ? 4.125 -6.289 -0.01 1 98.5 44 GLU B N 1
ATOM 2284 C CA . GLU B 1 44 ? 4.293 -6.695 -1.402 1 98.5 44 GLU B CA 1
ATOM 2285 C C . GLU B 1 44 ? 4.824 -5.547 -2.252 1 98.5 44 GLU B C 1
ATOM 2287 O O . GLU B 1 44 ? 5.773 -5.723 -3.018 1 98.5 44 GLU B O 1
ATOM 2292 N N . SER B 1 45 ? 4.25 -4.434 -2.129 1 98.56 45 SER B N 1
ATOM 2293 C CA . SER B 1 45 ? 4.648 -3.264 -2.904 1 98.56 45 SER B CA 1
ATOM 2294 C C . SER B 1 45 ? 6.078 -2.846 -2.58 1 98.56 45 SER B C 1
ATOM 2296 O O . SER B 1 45 ? 6.871 -2.576 -3.484 1 98.56 45 SER B O 1
ATOM 2298 N N . LEU B 1 46 ? 6.406 -2.824 -1.343 1 98.5 46 LEU B N 1
ATOM 2299 C CA . LEU B 1 46 ? 7.727 -2.379 -0.906 1 98.5 46 LEU B CA 1
ATOM 2300 C C . LEU B 1 46 ? 8.805 -3.363 -1.346 1 98.5 46 LEU B C 1
ATOM 2302 O O . LEU B 1 46 ? 9.859 -2.955 -1.83 1 98.5 46 LEU B O 1
ATOM 2306 N N . MET B 1 47 ? 8.523 -4.656 -1.217 1 98.56 47 MET B N 1
ATOM 2307 C CA . MET B 1 47 ? 9.492 -5.676 -1.62 1 98.56 47 MET B CA 1
ATOM 2308 C C . MET B 1 47 ? 9.695 -5.66 -3.131 1 98.56 47 MET B C 1
ATOM 2310 O O . MET B 1 47 ? 10.812 -5.867 -3.609 1 98.56 47 MET B O 1
ATOM 2314 N N . THR B 1 48 ? 8.617 -5.418 -3.844 1 98.69 48 THR B N 1
ATOM 2315 C CA . THR B 1 48 ? 8.734 -5.348 -5.297 1 98.69 48 THR B CA 1
ATOM 2316 C C . THR B 1 48 ? 9.547 -4.129 -5.715 1 98.69 48 THR B C 1
ATOM 2318 O O . THR B 1 48 ? 10.422 -4.227 -6.574 1 98.69 48 THR B O 1
ATOM 2321 N N . PHE B 1 49 ? 9.266 -3.018 -5.121 1 98.56 49 PHE B N 1
ATOM 2322 C CA . PHE B 1 49 ? 10 -1.782 -5.367 1 98.56 49 PHE B CA 1
ATOM 2323 C C . PHE B 1 49 ? 11.484 -1.975 -5.09 1 98.56 49 PHE B C 1
ATOM 2325 O O . PHE B 1 49 ? 12.328 -1.601 -5.906 1 98.56 49 PHE B O 1
ATOM 2332 N N . GLU B 1 50 ? 11.797 -2.561 -3.957 1 97.38 50 GLU B N 1
ATOM 2333 C CA . GLU B 1 50 ? 13.18 -2.826 -3.561 1 97.38 50 GLU B CA 1
ATOM 2334 C C . GLU B 1 50 ? 13.859 -3.779 -4.539 1 97.38 50 GLU B C 1
ATOM 2336 O O . GLU B 1 50 ? 15.023 -3.59 -4.887 1 97.38 50 GLU B O 1
ATOM 2341 N N . ALA B 1 51 ? 13.125 -4.805 -4.949 1 97.94 51 ALA B N 1
ATOM 2342 C CA . ALA B 1 51 ? 13.695 -5.801 -5.855 1 97.94 51 ALA B CA 1
ATOM 2343 C C . ALA B 1 51 ? 14.031 -5.18 -7.207 1 97.94 51 ALA B C 1
ATOM 2345 O O . ALA B 1 51 ? 15.062 -5.504 -7.805 1 97.94 51 ALA B O 1
ATOM 2346 N N . MET B 1 52 ? 13.156 -4.27 -7.676 1 97.38 52 MET B N 1
ATOM 2347 C CA . MET B 1 52 ? 13.406 -3.588 -8.945 1 97.38 52 MET B CA 1
ATOM 2348 C C . MET B 1 52 ? 14.719 -2.818 -8.891 1 97.38 52 MET B C 1
ATOM 2350 O O . MET B 1 52 ? 15.516 -2.883 -9.828 1 97.38 52 MET B O 1
ATOM 2354 N N . ALA B 1 53 ? 14.922 -2.166 -7.812 1 93.06 53 ALA B N 1
ATOM 2355 C CA . ALA B 1 53 ? 16.141 -1.369 -7.645 1 93.06 53 ALA B CA 1
ATOM 2356 C C . ALA B 1 53 ? 17.359 -2.262 -7.438 1 93.06 53 ALA B C 1
ATOM 2358 O O . ALA B 1 53 ? 18.375 -2.09 -8.109 1 93.06 53 ALA B O 1
ATOM 2359 N N . TYR B 1 54 ? 17.172 -3.211 -6.547 1 92 54 TYR B N 1
ATOM 2360 C CA . TYR B 1 54 ? 18.25 -4.109 -6.152 1 92 54 TYR B CA 1
ATOM 2361 C C . TYR B 1 54 ? 18.766 -4.895 -7.352 1 92 54 TYR B C 1
ATOM 2363 O O . TYR B 1 54 ? 19.984 -5.062 -7.516 1 92 54 TYR B O 1
ATOM 2371 N N . LEU B 1 55 ? 17.891 -5.312 -8.211 1 95.06 55 LEU B N 1
ATOM 2372 C CA . LEU B 1 55 ? 18.234 -6.164 -9.344 1 95.06 55 LEU B CA 1
ATOM 2373 C C . LEU B 1 55 ? 18.375 -5.336 -10.617 1 95.06 55 LEU B C 1
ATOM 2375 O O . LEU B 1 55 ? 18.594 -5.891 -11.703 1 95.06 55 LEU B O 1
ATOM 2379 N N . ARG B 1 56 ? 18.219 -4.016 -10.508 1 94.62 56 ARG B N 1
ATOM 2380 C CA . ARG B 1 56 ? 18.359 -3.072 -11.617 1 94.62 56 ARG B CA 1
ATOM 2381 C C . ARG B 1 56 ? 17.422 -3.432 -12.758 1 94.62 56 ARG B C 1
ATOM 2383 O O . ARG B 1 56 ? 17.828 -3.453 -13.922 1 94.62 56 ARG B O 1
ATOM 2390 N N . CYS B 1 57 ? 16.25 -3.791 -12.383 1 95.69 57 CYS B N 1
ATOM 2391 C CA . CYS B 1 57 ? 15.219 -4.086 -13.375 1 95.69 57 CYS B CA 1
ATOM 2392 C C . CYS B 1 57 ? 14.602 -2.805 -13.922 1 95.69 57 CYS B C 1
ATOM 2394 O O . CYS B 1 57 ? 14.422 -1.835 -13.188 1 95.69 57 CYS B O 1
ATOM 2396 N N . ASP B 1 58 ? 14.25 -2.863 -15.234 1 95.5 58 ASP B N 1
ATOM 2397 C CA . ASP B 1 58 ? 13.633 -1.691 -15.852 1 95.5 58 ASP B CA 1
ATOM 2398 C C . ASP B 1 58 ? 12.25 -2.023 -16.406 1 95.5 58 ASP B C 1
ATOM 2400 O O . ASP B 1 58 ? 11.633 -1.199 -17.078 1 95.5 58 ASP B O 1
ATOM 2404 N N . ALA B 1 59 ? 11.766 -3.256 -16.094 1 96.06 59 ALA B N 1
ATOM 2405 C CA . ALA B 1 59 ? 10.422 -3.686 -16.484 1 96.06 59 ALA B CA 1
ATOM 2406 C C . ALA B 1 59 ? 9.789 -4.566 -15.414 1 96.06 59 ALA B C 1
ATOM 2408 O O . ALA B 1 59 ? 10.477 -5.363 -14.766 1 96.06 59 ALA B O 1
ATOM 2409 N N . LEU B 1 60 ? 8.516 -4.395 -15.242 1 96.94 60 LEU B N 1
ATOM 2410 C CA . LEU B 1 60 ? 7.73 -5.168 -14.289 1 96.94 60 LEU B CA 1
ATOM 2411 C C . LEU B 1 60 ? 6.613 -5.93 -14.992 1 96.94 60 LEU B C 1
ATOM 2413 O O . LEU B 1 60 ? 5.812 -5.34 -15.719 1 96.94 60 LEU B O 1
ATOM 2417 N N . VAL B 1 61 ? 6.664 -7.246 -14.82 1 96 61 VAL B N 1
ATOM 2418 C CA . VAL B 1 61 ? 5.594 -8.094 -15.344 1 96 61 VAL B CA 1
ATOM 2419 C C . VAL B 1 61 ? 4.734 -8.609 -14.188 1 96 61 VAL B C 1
ATOM 2421 O O . VAL B 1 61 ? 5.23 -9.305 -13.297 1 96 61 VAL B O 1
ATOM 2424 N N . GLU B 1 62 ? 3.467 -8.242 -14.219 1 97.12 62 GLU B N 1
ATOM 2425 C CA . GLU B 1 62 ? 2.531 -8.68 -13.188 1 97.12 62 GLU B CA 1
ATOM 2426 C C . GLU B 1 62 ? 1.618 -9.789 -13.703 1 97.12 62 GLU B C 1
ATOM 2428 O O . GLU B 1 62 ? 0.794 -9.555 -14.586 1 97.12 62 GLU B O 1
ATOM 2433 N N . LEU B 1 63 ? 1.778 -10.992 -13.125 1 96 63 LEU B N 1
ATOM 2434 C CA . LEU B 1 63 ? 0.942 -12.133 -13.492 1 96 63 LEU B CA 1
ATOM 2435 C C . LEU B 1 63 ? -0.338 -12.156 -12.664 1 96 63 LEU B C 1
ATOM 2437 O O . LEU B 1 63 ? -0.296 -11.992 -11.445 1 96 63 LEU B O 1
ATOM 2441 N N . GLY B 1 64 ? -1.465 -12.438 -13.32 1 95.31 64 GLY B N 1
ATOM 2442 C CA . GLY B 1 64 ? -2.719 -12.242 -12.609 1 95.31 64 GLY B CA 1
ATOM 2443 C C . GLY B 1 64 ? -2.93 -10.812 -12.148 1 95.31 64 GLY B C 1
ATOM 2444 O O . GLY B 1 64 ? -3.244 -10.57 -10.977 1 95.31 64 GLY B O 1
ATOM 2445 N N . CYS B 1 65 ? -2.873 -9.867 -13.062 1 96.38 65 CYS B N 1
ATOM 2446 C CA . CYS B 1 65 ? -2.721 -8.461 -12.719 1 96.38 65 CYS B CA 1
ATOM 2447 C C . CYS B 1 65 ? -4.062 -7.844 -12.336 1 96.38 65 CYS B C 1
ATOM 2449 O O . CYS B 1 65 ? -4.105 -6.84 -11.617 1 96.38 65 CYS B O 1
ATOM 2451 N N . TYR B 1 66 ? -5.125 -8.367 -12.828 1 94.19 66 TYR B N 1
ATOM 2452 C CA . TYR B 1 66 ? -6.453 -7.781 -12.695 1 94.19 66 TYR B CA 1
ATOM 2453 C C . TYR B 1 66 ? -6.445 -6.312 -13.102 1 94.19 66 TYR B C 1
ATOM 2455 O O . TYR B 1 66 ? -6.145 -5.98 -14.25 1 94.19 66 TYR B O 1
ATOM 2463 N N . ASP B 1 67 ? -6.52 -5.348 -12.07 1 93.56 67 ASP B N 1
ATOM 2464 C CA . ASP B 1 67 ? -6.59 -3.938 -12.438 1 93.56 67 ASP B CA 1
ATOM 2465 C C . ASP B 1 67 ? -5.215 -3.279 -12.344 1 93.56 67 ASP B C 1
ATOM 2467 O O . ASP B 1 67 ? -5.098 -2.055 -12.43 1 93.56 67 ASP B O 1
ATOM 2471 N N . GLY B 1 68 ? -4.195 -4.008 -12.125 1 96.75 68 GLY B N 1
ATOM 2472 C CA . GLY B 1 68 ? -2.83 -3.514 -12.219 1 96.75 68 GLY B CA 1
ATOM 2473 C C . GLY B 1 68 ? -2.383 -2.77 -10.969 1 96.75 68 GLY B C 1
ATOM 2474 O O . GLY B 1 68 ? -1.883 -1.646 -11.062 1 96.75 68 GLY B O 1
ATOM 2475 N N . ARG B 1 69 ? -2.465 -3.443 -9.867 1 95.62 69 ARG B N 1
ATOM 2476 C CA . ARG B 1 69 ? -2.053 -2.789 -8.633 1 95.62 69 ARG B CA 1
ATOM 2477 C C . ARG B 1 69 ? -0.585 -2.379 -8.695 1 95.62 69 ARG B C 1
ATOM 2479 O O . ARG B 1 69 ? -0.223 -1.285 -8.25 1 95.62 69 ARG B O 1
ATOM 2486 N N . ALA B 1 70 ? 0.237 -3.166 -9.352 1 97.88 70 ALA B N 1
ATOM 2487 C CA . ALA B 1 70 ? 1.676 -2.914 -9.375 1 97.88 70 ALA B CA 1
ATOM 2488 C C . ALA B 1 70 ? 2.027 -1.851 -10.414 1 97.88 70 ALA B C 1
ATOM 2490 O O . ALA B 1 70 ? 3.188 -1.452 -10.531 1 97.88 70 ALA B O 1
ATOM 2491 N N . LEU B 1 71 ? 1.068 -1.346 -11.133 1 97.69 71 LEU B N 1
ATOM 2492 C CA . LEU B 1 71 ? 1.297 -0.269 -12.094 1 97.69 71 LEU B CA 1
ATOM 2493 C C . LEU B 1 71 ? 1.922 0.943 -11.406 1 97.69 71 LEU B C 1
ATOM 2495 O O . LEU B 1 71 ? 2.771 1.62 -11.992 1 97.69 71 LEU B O 1
ATOM 2499 N N . GLU B 1 72 ? 1.505 1.202 -10.203 1 97.69 72 GLU B N 1
ATOM 2500 C CA . GLU B 1 72 ? 2.01 2.354 -9.461 1 97.69 72 GLU B CA 1
ATOM 2501 C C . GLU B 1 72 ? 3.508 2.225 -9.195 1 97.69 72 GLU B C 1
ATOM 2503 O O . GLU B 1 72 ? 4.23 3.221 -9.195 1 97.69 72 GLU B O 1
ATOM 2508 N N . ILE B 1 73 ? 3.967 1.036 -8.938 1 98.12 73 ILE B N 1
ATOM 2509 C CA . ILE B 1 73 ? 5.387 0.8 -8.719 1 98.12 73 ILE B CA 1
ATOM 2510 C C . ILE B 1 73 ? 6.172 1.147 -9.984 1 98.12 73 ILE B C 1
ATOM 2512 O O . ILE B 1 73 ? 7.172 1.865 -9.922 1 98.12 73 ILE B O 1
ATOM 2516 N N . ALA B 1 74 ? 5.684 0.669 -11.086 1 97.06 74 ALA B N 1
ATOM 2517 C CA . ALA B 1 74 ? 6.336 0.954 -12.359 1 97.06 74 ALA B CA 1
ATOM 2518 C C . ALA B 1 74 ? 6.336 2.451 -12.656 1 97.06 74 ALA B C 1
ATOM 2520 O O . ALA B 1 74 ? 7.328 2.992 -13.148 1 97.06 74 ALA B O 1
ATOM 2521 N N . ARG B 1 75 ? 5.25 3.096 -12.359 1 97 75 ARG B N 1
ATOM 2522 C CA . ARG B 1 75 ? 5.152 4.535 -12.586 1 97 75 ARG B CA 1
ATOM 2523 C C . ARG B 1 75 ? 6.227 5.281 -11.805 1 97 75 ARG B C 1
ATOM 2525 O O . ARG B 1 75 ? 6.949 6.109 -12.359 1 97 75 ARG B O 1
ATOM 2532 N N . LEU B 1 76 ? 6.348 4.957 -10.57 1 96.31 76 LEU B N 1
ATOM 2533 C CA . LEU B 1 76 ? 7.266 5.676 -9.695 1 96.31 76 LEU B CA 1
ATOM 2534 C C . LEU B 1 76 ? 8.711 5.441 -10.109 1 96.31 76 LEU B C 1
ATOM 2536 O O . LEU B 1 76 ? 9.555 6.328 -9.953 1 96.31 76 LEU B O 1
ATOM 2540 N N . LEU B 1 77 ? 8.969 4.277 -10.664 1 96.31 77 LEU B N 1
ATOM 2541 C CA . LEU B 1 77 ? 10.336 3.922 -11.023 1 96.31 77 LEU B CA 1
ATOM 2542 C C . LEU B 1 77 ? 10.625 4.254 -12.484 1 96.31 77 LEU B C 1
ATOM 2544 O O . LEU B 1 77 ? 11.711 3.967 -12.992 1 96.31 77 LEU B O 1
ATOM 2548 N N . ASN B 1 78 ? 9.609 4.809 -13.148 1 95.75 78 ASN B N 1
ATOM 2549 C CA . ASN B 1 78 ? 9.711 5.051 -14.578 1 95.75 78 ASN B CA 1
ATOM 2550 C C . ASN B 1 78 ? 10.109 3.785 -15.336 1 95.75 78 ASN B C 1
ATOM 2552 O O . ASN B 1 78 ? 10.961 3.832 -16.234 1 95.75 78 ASN B O 1
ATOM 2556 N N . ALA B 1 79 ? 9.594 2.672 -14.922 1 96.56 79 ALA B N 1
ATOM 2557 C CA . ALA B 1 79 ? 9.852 1.375 -15.547 1 96.56 79 ALA B CA 1
ATOM 2558 C C . ALA B 1 79 ? 8.734 1.011 -16.531 1 96.56 79 ALA B C 1
ATOM 2560 O O . ALA B 1 79 ? 7.637 1.573 -16.469 1 96.56 79 ALA B O 1
ATOM 2561 N N . ARG B 1 80 ? 9.008 0.126 -17.422 1 96.44 80 ARG B N 1
ATOM 2562 C CA . ARG B 1 80 ? 7.965 -0.468 -18.25 1 96.44 80 ARG B CA 1
ATOM 2563 C C . ARG B 1 80 ? 7.113 -1.44 -17.438 1 96.44 80 ARG B C 1
ATOM 2565 O O . ARG B 1 80 ? 7.574 -1.999 -16.453 1 96.44 80 ARG B O 1
ATOM 2572 N N . TYR B 1 81 ? 5.867 -1.651 -17.891 1 96.5 81 TYR B N 1
ATOM 2573 C CA . TYR B 1 81 ? 4.93 -2.508 -17.172 1 96.5 81 TYR B CA 1
ATOM 2574 C C . TYR B 1 81 ? 4.137 -3.379 -18.141 1 96.5 81 TYR B C 1
ATOM 2576 O O . TYR B 1 81 ? 3.709 -2.914 -19.203 1 96.5 81 TYR B O 1
ATOM 2584 N N . LEU B 1 82 ? 4.012 -4.609 -17.766 1 95.94 82 LEU B N 1
ATOM 2585 C CA . LEU B 1 82 ? 3.113 -5.516 -18.484 1 95.94 82 LEU B CA 1
ATOM 2586 C C . LEU B 1 82 ? 2.221 -6.27 -17.5 1 95.94 82 LEU B C 1
ATOM 2588 O O . LEU B 1 82 ? 2.715 -6.992 -16.625 1 95.94 82 LEU B O 1
ATOM 2592 N N . GLY B 1 83 ? 0.933 -6.066 -17.656 1 96.69 83 GLY B N 1
ATOM 2593 C CA . GLY B 1 83 ? -0.034 -6.867 -16.922 1 96.69 83 GLY B CA 1
ATOM 2594 C C . GLY B 1 83 ? -0.58 -8.031 -17.719 1 96.69 83 GLY B C 1
ATOM 2595 O O . GLY B 1 83 ? -1.021 -7.855 -18.859 1 96.69 83 GLY B O 1
ATOM 2596 N N . VAL B 1 84 ? -0.563 -9.227 -17.109 1 95.06 84 VAL B N 1
ATOM 2597 C CA . VAL B 1 84 ? -1.068 -10.43 -17.766 1 95.06 84 VAL B CA 1
ATOM 2598 C C . VAL B 1 84 ? -2.207 -11.023 -16.938 1 95.06 84 VAL B C 1
ATOM 2600 O O . VAL B 1 84 ? -2.072 -11.203 -15.719 1 95.06 84 VAL B O 1
ATOM 2603 N N . ASP B 1 85 ? -3.291 -11.25 -17.531 1 94.25 85 ASP B N 1
ATOM 2604 C CA . ASP B 1 85 ? -4.422 -11.883 -16.859 1 94.25 85 ASP B CA 1
ATOM 2605 C C . ASP B 1 85 ? -5.266 -12.688 -17.844 1 94.25 85 ASP B C 1
ATOM 2607 O O . ASP B 1 85 ? -5.281 -12.383 -19.047 1 94.25 85 ASP B O 1
ATOM 2611 N N . LEU B 1 86 ? -5.922 -13.664 -17.359 1 90.5 86 LEU B N 1
ATOM 2612 C CA . LEU B 1 86 ? -6.832 -14.445 -18.188 1 90.5 86 LEU B CA 1
ATOM 2613 C C . LEU B 1 86 ? -8.18 -13.734 -18.328 1 90.5 86 LEU B C 1
ATOM 2615 O O . LEU B 1 86 ? -8.93 -14 -19.266 1 90.5 86 LEU B O 1
ATOM 2619 N N . ASP B 1 87 ? -8.539 -12.906 -17.406 1 91 87 ASP B N 1
ATOM 2620 C CA . ASP B 1 87 ? -9.836 -12.234 -17.328 1 91 87 ASP B CA 1
ATOM 2621 C C . ASP B 1 87 ? -9.875 -11.016 -18.25 1 91 87 ASP B C 1
ATOM 2623 O O . ASP B 1 87 ? -9.234 -10 -17.969 1 91 87 ASP B O 1
ATOM 2627 N N . GLN B 1 88 ? -10.727 -11.055 -19.281 1 92.25 88 GLN B N 1
ATOM 2628 C CA . GLN B 1 88 ? -10.828 -9.984 -20.281 1 92.25 88 GLN B CA 1
ATOM 2629 C C . GLN B 1 88 ? -11.305 -8.688 -19.641 1 92.25 88 GLN B C 1
ATOM 2631 O O . GLN B 1 88 ? -10.844 -7.605 -20 1 92.25 88 GLN B O 1
ATOM 2636 N N . ARG B 1 89 ? -12.203 -8.82 -18.766 1 92.69 89 ARG B N 1
ATOM 2637 C CA . ARG B 1 89 ? -12.734 -7.621 -18.125 1 92.69 89 ARG B CA 1
ATOM 2638 C C . ARG B 1 89 ? -11.656 -6.941 -17.281 1 92.69 89 ARG B C 1
ATOM 2640 O O . ARG B 1 89 ? -11.57 -5.711 -17.25 1 92.69 89 ARG B O 1
ATOM 2647 N N . ALA B 1 90 ? -10.914 -7.77 -16.562 1 94 90 ALA B N 1
ATOM 2648 C CA . ALA B 1 90 ? -9.797 -7.234 -15.789 1 94 90 ALA B CA 1
ATOM 2649 C C . ALA B 1 90 ? -8.828 -6.469 -16.688 1 94 90 ALA B C 1
ATOM 2651 O O . ALA B 1 90 ? -8.453 -5.34 -16.375 1 94 90 ALA B O 1
ATOM 2652 N N . ILE B 1 91 ? -8.516 -6.953 -17.797 1 95.5 91 ILE B N 1
ATOM 2653 C CA . ILE B 1 91 ? -7.562 -6.363 -18.734 1 95.5 91 ILE B CA 1
ATOM 2654 C C . ILE B 1 91 ? -8.133 -5.062 -19.297 1 95.5 91 ILE B C 1
ATOM 2656 O O . ILE B 1 91 ? -7.414 -4.07 -19.438 1 95.5 91 ILE B O 1
ATOM 2660 N N . GLU B 1 92 ? -9.367 -5.082 -19.594 1 96.5 92 GLU B N 1
ATOM 2661 C CA . GLU B 1 92 ? -10 -3.859 -20.078 1 96.5 92 GLU B CA 1
ATOM 2662 C C . GLU B 1 92 ? -9.953 -2.756 -19.031 1 96.5 92 GLU B C 1
ATOM 2664 O O . GLU B 1 92 ? -9.703 -1.593 -19.344 1 96.5 92 GLU B O 1
ATOM 2669 N N . THR B 1 93 ? -10.234 -3.199 -17.812 1 95 93 THR B N 1
ATOM 2670 C CA . THR B 1 93 ? -10.148 -2.252 -16.719 1 95 93 THR B CA 1
ATOM 2671 C C . THR B 1 93 ? -8.734 -1.673 -16.609 1 95 93 THR B C 1
ATOM 2673 O O . THR B 1 93 ? -8.57 -0.461 -16.469 1 95 93 THR B O 1
ATOM 2676 N N . LEU B 1 94 ? -7.75 -2.49 -16.734 1 97.25 94 LEU B N 1
ATOM 2677 C CA . LEU B 1 94 ? -6.363 -2.053 -16.625 1 97.25 94 LEU B CA 1
ATOM 2678 C C . LEU B 1 94 ? -5.98 -1.183 -17.828 1 97.25 94 LEU B C 1
ATOM 2680 O O . LEU B 1 94 ? -5.277 -0.181 -17.656 1 97.25 94 LEU B O 1
ATOM 2684 N N . ARG B 1 95 ? -6.379 -1.521 -18.969 1 97.88 95 ARG B N 1
ATOM 2685 C CA . ARG B 1 95 ? -6.102 -0.715 -20.156 1 97.88 95 ARG B CA 1
ATOM 2686 C C . ARG B 1 95 ? -6.656 0.697 -20 1 97.88 95 ARG B C 1
ATOM 2688 O O . ARG B 1 95 ? -5.984 1.675 -20.344 1 97.88 95 ARG B O 1
ATOM 2695 N N . THR B 1 96 ? -7.852 0.768 -19.562 1 97.06 96 THR B N 1
ATOM 2696 C CA . THR B 1 96 ? -8.477 2.061 -19.328 1 97.06 96 THR B CA 1
ATOM 2697 C C . THR B 1 96 ? -7.695 2.863 -18.297 1 97.06 96 THR B C 1
ATOM 2699 O O . THR B 1 96 ? -7.484 4.066 -18.469 1 97.06 96 THR B O 1
ATOM 2702 N N . ARG B 1 97 ? -7.273 2.211 -17.281 1 96.19 97 ARG B N 1
ATOM 2703 C CA . ARG B 1 97 ? -6.473 2.861 -16.25 1 96.19 97 ARG B CA 1
ATOM 2704 C C . ARG B 1 97 ? -5.16 3.387 -16.828 1 96.19 97 ARG B C 1
ATOM 2706 O O . ARG B 1 97 ? -4.77 4.523 -16.562 1 96.19 97 ARG B O 1
ATOM 2713 N N . ILE B 1 98 ? -4.473 2.59 -17.594 1 97.5 98 ILE B N 1
ATOM 2714 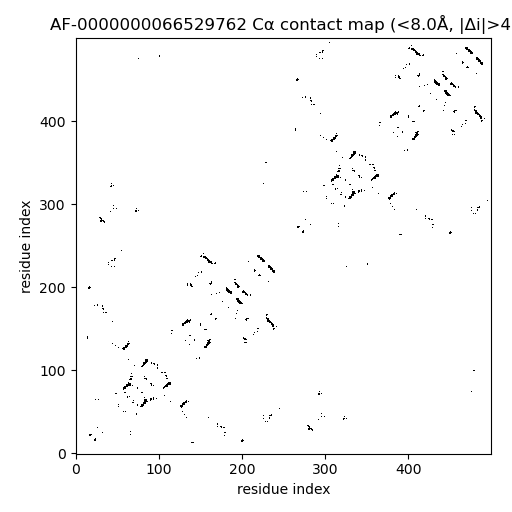C CA . ILE B 1 98 ? -3.199 2.951 -18.203 1 97.5 98 ILE B CA 1
ATOM 2715 C C . ILE B 1 98 ? -3.369 4.219 -19.031 1 97.5 98 ILE B C 1
ATOM 2717 O O . ILE B 1 98 ? -2.562 5.148 -18.938 1 97.5 98 ILE B O 1
ATOM 2721 N N . GLU B 1 99 ? -4.418 4.285 -19.797 1 97.25 99 GLU B N 1
ATOM 2722 C CA . GLU B 1 99 ? -4.703 5.453 -20.625 1 97.25 99 GLU B CA 1
ATOM 2723 C C . GLU B 1 99 ? -5.027 6.672 -19.766 1 97.25 99 GLU B C 1
ATOM 2725 O O . GLU B 1 99 ? -4.465 7.75 -19.984 1 97.25 99 GLU B O 1
ATOM 2730 N N . ARG B 1 100 ? -5.883 6.434 -18.859 1 94.62 100 ARG B N 1
ATOM 2731 C CA . ARG B 1 100 ? -6.344 7.512 -17.984 1 94.62 100 ARG B CA 1
ATOM 2732 C C . ARG B 1 100 ? -5.18 8.125 -17.219 1 94.62 100 ARG B C 1
ATOM 2734 O O . ARG B 1 100 ? -5.141 9.336 -17 1 94.62 100 ARG B O 1
ATOM 2741 N N . GLU B 1 101 ? -4.242 7.289 -16.875 1 94.25 101 GLU B N 1
ATOM 2742 C CA . GLU B 1 101 ? -3.131 7.75 -16.047 1 94.25 101 GLU B CA 1
ATOM 2743 C C . GLU B 1 101 ? -1.94 8.164 -16.906 1 94.25 101 GLU B C 1
ATOM 2745 O O . GLU B 1 101 ? -0.875 8.492 -16.391 1 94.25 101 GLU B O 1
ATOM 2750 N N . GLY B 1 102 ? -2.086 8.141 -18.172 1 94.62 102 GLY B N 1
ATOM 2751 C CA . GLY B 1 102 ? -1.065 8.625 -19.094 1 94.62 102 GLY B CA 1
ATOM 2752 C C . GLY B 1 102 ? 0.149 7.719 -19.156 1 94.62 102 GLY B C 1
ATOM 2753 O O . GLY B 1 102 ? 1.28 8.195 -19.281 1 94.62 102 GLY B O 1
ATOM 2754 N N . MET B 1 103 ? -0.029 6.445 -19.078 1 96.62 103 MET B N 1
ATOM 2755 C CA . MET B 1 103 ? 1.083 5.5 -19.031 1 96.62 103 MET B CA 1
ATOM 2756 C C . MET B 1 103 ? 1.142 4.656 -20.297 1 96.62 103 MET B C 1
ATOM 2758 O O . MET B 1 103 ? 1.876 3.67 -20.359 1 96.62 103 MET B O 1
ATOM 2762 N N . SER B 1 104 ? 0.511 5.047 -21.344 1 97.12 104 SER B N 1
ATOM 2763 C CA . SER B 1 104 ? 0.372 4.234 -22.547 1 97.12 104 SER B CA 1
ATOM 2764 C C . SER B 1 104 ? 1.709 4.07 -23.266 1 97.12 104 SER B C 1
ATOM 2766 O O . SER B 1 104 ? 1.888 3.143 -24.062 1 97.12 104 SER B O 1
ATOM 2768 N N . ASP B 1 105 ? 2.588 4.914 -23.016 1 96.56 105 ASP B N 1
ATOM 2769 C CA . ASP B 1 105 ? 3.875 4.871 -23.703 1 96.56 105 ASP B CA 1
ATOM 2770 C C . ASP B 1 105 ? 4.777 3.791 -23.109 1 96.56 105 ASP B C 1
ATOM 2772 O O . ASP B 1 105 ? 5.77 3.396 -23.719 1 96.56 105 ASP B O 1
ATOM 2776 N N . ARG B 1 106 ? 4.426 3.234 -21.922 1 95.75 106 ARG B N 1
ATOM 2777 C CA . ARG B 1 106 ? 5.379 2.322 -21.297 1 95.75 106 ARG B CA 1
ATOM 2778 C C . ARG B 1 106 ? 4.656 1.176 -20.594 1 95.75 106 ARG B C 1
ATOM 2780 O O . ARG B 1 106 ? 5.297 0.281 -20.031 1 95.75 106 ARG B O 1
ATOM 2787 N N . ALA B 1 107 ? 3.408 1.191 -20.578 1 96.88 107 ALA B N 1
ATOM 2788 C CA . ALA B 1 107 ? 2.635 0.121 -19.953 1 96.88 107 ALA B CA 1
ATOM 2789 C C . ALA B 1 107 ? 1.715 -0.555 -20.953 1 96.88 107 ALA B C 1
ATOM 2791 O O . ALA B 1 107 ? 1.124 0.112 -21.812 1 96.88 107 ALA B O 1
ATOM 2792 N N . ASP B 1 108 ? 1.644 -1.856 -20.797 1 96.19 108 ASP B N 1
ATOM 2793 C CA . ASP B 1 108 ? 0.779 -2.641 -21.688 1 96.19 108 ASP B CA 1
ATOM 2794 C C . ASP B 1 108 ? 0.108 -3.779 -20.922 1 96.19 108 ASP B C 1
ATOM 2796 O O . ASP B 1 108 ? 0.411 -4.008 -19.734 1 96.19 108 ASP B O 1
ATOM 2800 N N . THR B 1 109 ? -0.838 -4.379 -21.578 1 95.75 109 THR B N 1
ATOM 2801 C CA . THR B 1 109 ? -1.571 -5.5 -21 1 95.75 109 THR B CA 1
ATOM 2802 C C . THR B 1 109 ? -1.819 -6.578 -22.047 1 95.75 109 THR B C 1
ATOM 2804 O O . THR B 1 109 ? -1.783 -6.297 -23.25 1 95.75 109 THR B O 1
ATOM 2807 N N . VAL B 1 110 ? -2.057 -7.789 -21.578 1 94.69 110 VAL B N 1
ATOM 2808 C CA . VAL B 1 110 ? -2.379 -8.867 -22.516 1 94.69 110 VAL B CA 1
ATOM 2809 C C . VAL B 1 110 ? -3.275 -9.891 -21.812 1 94.69 110 VAL B C 1
ATOM 2811 O O . VAL B 1 110 ? -3.072 -10.211 -20.641 1 94.69 110 VAL B O 1
ATOM 2814 N N . VAL B 1 111 ? -4.371 -10.258 -22.516 1 93.94 111 VAL B N 1
ATOM 2815 C CA . VAL B 1 111 ? -5.129 -11.43 -22.078 1 93.94 111 VAL B CA 1
ATOM 2816 C C . VAL B 1 111 ? -4.371 -12.703 -22.453 1 93.94 111 VAL B C 1
ATOM 2818 O O . VAL B 1 111 ? -4.211 -13.008 -23.641 1 93.94 111 VAL B O 1
ATOM 2821 N N . ASP B 1 112 ? -3.891 -13.375 -21.469 1 91.69 112 ASP B N 1
ATOM 2822 C CA . ASP B 1 112 ? -3.092 -14.555 -21.766 1 91.69 112 ASP B CA 1
ATOM 2823 C C . ASP B 1 112 ? -3.025 -15.492 -20.562 1 91.69 112 ASP B C 1
ATOM 2825 O O . ASP B 1 112 ? -3.385 -15.102 -19.453 1 91.69 112 ASP B O 1
ATOM 2829 N N . ASP B 1 113 ? -2.631 -16.75 -20.891 1 88.44 113 ASP B N 1
ATOM 2830 C CA . ASP B 1 113 ? -2.348 -17.719 -19.844 1 88.44 113 ASP B CA 1
ATOM 2831 C C . ASP B 1 113 ? -1.007 -17.438 -19.172 1 88.44 113 ASP B C 1
ATOM 2833 O O . ASP B 1 113 ? 0.037 -17.453 -19.828 1 88.44 113 ASP B O 1
ATOM 2837 N N . ILE B 1 114 ? -1.059 -17.25 -17.859 1 87.12 114 ILE B N 1
ATOM 2838 C CA . ILE B 1 114 ? 0.134 -16.828 -17.141 1 87.12 114 ILE B CA 1
ATOM 2839 C C . ILE B 1 114 ? 1.166 -17.953 -17.125 1 87.12 114 ILE B C 1
ATOM 2841 O O . ILE B 1 114 ? 2.354 -17.703 -16.906 1 87.12 114 ILE B O 1
ATOM 2845 N N . LEU B 1 115 ? 0.774 -19.172 -17.406 1 84 115 LEU B N 1
ATOM 2846 C CA . LEU B 1 115 ? 1.69 -20.297 -17.422 1 84 115 LEU B CA 1
ATOM 2847 C C . LEU B 1 115 ? 2.453 -20.359 -18.734 1 84 115 LEU B C 1
ATOM 2849 O O . LEU B 1 115 ? 3.555 -20.922 -18.797 1 84 115 LEU B O 1
ATOM 2853 N N . ASN B 1 116 ? 1.836 -19.797 -19.797 1 76.19 116 ASN B N 1
ATOM 2854 C CA . ASN B 1 116 ? 2.422 -19.906 -21.125 1 76.19 116 ASN B CA 1
ATOM 2855 C C . ASN B 1 116 ? 2.553 -18.547 -21.797 1 76.19 116 ASN B C 1
ATOM 2857 O O . ASN B 1 116 ? 2.504 -18.438 -23.016 1 76.19 116 ASN B O 1
ATOM 2861 N N . HIS B 1 117 ? 2.564 -17.641 -20.938 1 69.06 117 HIS B N 1
ATOM 2862 C CA . HIS B 1 117 ? 2.613 -16.344 -21.578 1 69.06 117 HIS B CA 1
ATOM 2863 C C . HIS B 1 117 ? 3.994 -16.062 -22.172 1 69.06 117 HIS B C 1
ATOM 2865 O O . HIS B 1 117 ? 5.012 -16.391 -21.547 1 69.06 117 HIS B O 1
ATOM 2871 N N . THR B 1 118 ? 4.066 -16.141 -23.547 1 58.41 118 THR B N 1
ATOM 2872 C CA . THR B 1 118 ? 5.309 -15.82 -24.25 1 58.41 118 THR B CA 1
ATOM 2873 C C . THR B 1 118 ? 5.645 -14.336 -24.109 1 58.41 118 THR B C 1
ATOM 2875 O O . THR B 1 118 ? 4.746 -13.5 -23.984 1 58.41 118 THR B O 1
ATOM 2878 N N . ARG B 1 119 ? 6.879 -14.031 -23.672 1 57.88 119 ARG B N 1
ATOM 2879 C CA . ARG B 1 119 ? 7.352 -12.648 -23.594 1 57.88 119 ARG B CA 1
ATOM 2880 C C . ARG B 1 119 ? 7.109 -11.906 -24.891 1 57.88 119 ARG B C 1
ATOM 2882 O O . ARG B 1 119 ? 7.977 -11.891 -25.781 1 57.88 119 ARG B O 1
ATOM 2889 N N . ARG B 1 120 ? 6.051 -12.086 -25.453 1 48.16 120 ARG B N 1
ATOM 2890 C CA . ARG B 1 120 ? 6 -11.445 -26.75 1 48.16 120 ARG B CA 1
ATOM 2891 C C . ARG B 1 120 ? 6.57 -10.031 -26.688 1 48.16 120 ARG B C 1
ATOM 2893 O O . ARG B 1 120 ? 7.133 -9.539 -27.672 1 48.16 120 ARG B O 1
ATOM 2900 N N . GLY B 1 121 ? 6.473 -9.344 -25.625 1 46.28 121 GLY B N 1
ATOM 2901 C CA . GLY B 1 121 ? 6.73 -7.91 -25.688 1 46.28 121 GLY B CA 1
ATOM 2902 C C . GLY B 1 121 ? 7.918 -7.488 -24.844 1 46.28 121 GLY B C 1
ATOM 2903 O O . GLY B 1 121 ? 8.109 -6.297 -24.578 1 46.28 121 GLY B O 1
ATOM 2904 N N . ALA B 1 122 ? 8.406 -8.391 -24.109 1 49.97 122 ALA B N 1
ATOM 2905 C CA . ALA B 1 122 ? 9.516 -7.77 -23.391 1 49.97 122 ALA B CA 1
ATOM 2906 C C . ALA B 1 122 ? 10.641 -7.371 -24.344 1 49.97 122 ALA B C 1
ATOM 2908 O O . ALA B 1 122 ? 11 -8.133 -25.234 1 49.97 122 ALA B O 1
ATOM 2909 N N . SER B 1 123 ? 10.664 -6.195 -24.547 1 48.66 123 SER B N 1
ATOM 2910 C CA . SER B 1 123 ? 11.75 -5.684 -25.391 1 48.66 123 SER B CA 1
ATOM 2911 C C . SER B 1 123 ? 13.07 -6.379 -25.062 1 48.66 123 SER B C 1
ATOM 2913 O O . SER B 1 123 ? 13.352 -6.684 -23.906 1 48.66 123 SER B O 1
ATOM 2915 N N . VAL B 1 124 ? 13.797 -6.867 -26 1 46.38 124 VAL B N 1
ATOM 2916 C CA . VAL B 1 124 ? 15.18 -7.32 -25.969 1 46.38 124 VAL B CA 1
ATOM 2917 C C . VAL B 1 124 ? 16.031 -6.348 -25.156 1 46.38 124 VAL B C 1
ATOM 2919 O O . VAL B 1 124 ? 16.031 -5.145 -25.422 1 46.38 124 VAL B O 1
ATOM 2922 N N . GLY B 1 125 ? 16.578 -6.859 -24.016 1 55.19 125 GLY B N 1
ATOM 2923 C CA . GLY B 1 125 ? 17.531 -6.121 -23.203 1 55.19 125 GLY B CA 1
ATOM 2924 C C . GLY B 1 125 ? 16.922 -5.645 -21.891 1 55.19 125 GLY B C 1
ATOM 2925 O O . GLY B 1 125 ? 17.641 -5.129 -21.016 1 55.19 125 GLY B O 1
ATOM 2926 N N . SER B 1 126 ? 15.57 -5.898 -21.766 1 67.81 126 SER B N 1
ATOM 2927 C CA . SER B 1 126 ? 14.977 -5.434 -20.516 1 67.81 126 SER B CA 1
ATOM 2928 C C . SER B 1 126 ? 15.102 -6.488 -19.422 1 67.81 126 SER B C 1
ATOM 2930 O O . SER B 1 126 ? 15.133 -7.688 -19.719 1 67.81 126 SER B O 1
ATOM 2932 N N . ARG B 1 127 ? 15.672 -6.051 -18.422 1 88.5 127 ARG B N 1
ATOM 2933 C CA . ARG B 1 127 ? 15.672 -6.891 -17.234 1 88.5 127 ARG B CA 1
ATOM 2934 C C . ARG B 1 127 ? 14.336 -6.789 -16.5 1 88.5 127 ARG B C 1
ATOM 2936 O O . ARG B 1 127 ? 14.055 -5.777 -15.852 1 88.5 127 ARG B O 1
ATOM 2943 N N . ALA B 1 128 ? 13.578 -7.898 -16.703 1 93.88 128 ALA B N 1
ATOM 2944 C CA . ALA B 1 128 ? 12.227 -7.867 -16.172 1 93.88 128 ALA B CA 1
ATOM 2945 C C . ALA B 1 128 ? 12.164 -8.539 -14.797 1 93.88 128 ALA B C 1
ATOM 2947 O O . ALA B 1 128 ? 12.805 -9.57 -14.57 1 93.88 128 ALA B O 1
ATOM 2948 N N . LEU B 1 129 ? 11.492 -7.914 -13.93 1 96.5 129 LEU B N 1
ATOM 2949 C CA . LEU B 1 129 ? 11.055 -8.547 -12.688 1 96.5 129 LEU B CA 1
ATOM 2950 C C . LEU B 1 129 ? 9.609 -9.031 -12.805 1 96.5 129 LEU B C 1
ATOM 2952 O O . LEU B 1 129 ? 8.734 -8.289 -13.258 1 96.5 129 LEU B O 1
ATOM 2956 N N . TYR B 1 130 ? 9.414 -10.266 -12.469 1 96.5 130 TYR B N 1
ATOM 2957 C CA . TYR B 1 130 ? 8.055 -10.797 -12.438 1 96.5 130 TYR B CA 1
ATOM 2958 C C . TYR B 1 130 ? 7.469 -10.711 -11.031 1 96.5 130 TYR B C 1
ATOM 2960 O O . TYR B 1 130 ? 8.195 -10.844 -10.047 1 96.5 130 TYR B O 1
ATOM 2968 N N . LEU B 1 131 ? 6.172 -10.453 -10.969 1 98.19 131 LEU B N 1
ATOM 2969 C CA . LEU B 1 131 ? 5.453 -10.398 -9.703 1 98.19 131 LEU B CA 1
ATOM 2970 C C . LEU B 1 131 ? 4.297 -11.391 -9.695 1 98.19 131 LEU B C 1
ATOM 2972 O O . LEU B 1 131 ? 3.449 -11.375 -10.586 1 98.19 131 LEU B O 1
ATOM 2976 N N . LEU B 1 132 ? 4.316 -12.352 -8.781 1 98.38 132 LEU B N 1
ATOM 2977 C CA . LEU B 1 132 ? 3.146 -13.141 -8.406 1 98.38 132 LEU B CA 1
ATOM 2978 C C . LEU B 1 132 ? 2.422 -12.5 -7.223 1 98.38 132 LEU B C 1
ATOM 2980 O O . LEU B 1 132 ? 2.76 -12.766 -6.066 1 98.38 132 LEU B O 1
ATOM 2984 N N . PRO B 1 133 ? 1.427 -11.727 -7.527 1 98.12 133 PRO B N 1
ATOM 2985 C CA . PRO B 1 133 ? 0.855 -10.852 -6.504 1 98.12 133 PRO B CA 1
ATOM 2986 C C . PRO B 1 133 ? -0.235 -11.539 -5.684 1 98.12 133 PRO B C 1
ATOM 2988 O O . PRO B 1 133 ? -0.889 -12.461 -6.168 1 98.12 133 PRO B O 1
ATOM 2991 N N . PHE B 1 134 ? -0.456 -11.055 -4.422 1 97.12 134 PHE B N 1
ATOM 2992 C CA . PHE B 1 134 ? -1.644 -11.211 -3.59 1 97.12 134 PHE B CA 1
ATOM 2993 C C . PHE B 1 134 ? -2.1 -12.664 -3.564 1 97.12 134 PHE B C 1
ATOM 2995 O O . PHE B 1 134 ? -3.244 -12.969 -3.906 1 97.12 134 PHE B O 1
ATOM 3002 N N . ASN B 1 135 ? -1.194 -13.531 -3.26 1 97.5 135 ASN B N 1
ATOM 3003 C CA . ASN B 1 135 ? -1.419 -14.961 -3.041 1 97.5 135 ASN B CA 1
ATOM 3004 C C . ASN B 1 135 ? -1.777 -15.672 -4.34 1 97.5 135 ASN B C 1
ATOM 3006 O O . ASN B 1 135 ? -2.418 -16.734 -4.316 1 97.5 135 ASN B O 1
ATOM 3010 N N . LEU B 1 136 ? -1.396 -15.125 -5.457 1 96.88 136 LEU B N 1
ATOM 3011 C CA . LEU B 1 136 ? -1.648 -15.797 -6.727 1 96.88 136 LEU B CA 1
ATOM 3012 C C . LEU B 1 136 ? -1.188 -17.25 -6.68 1 96.88 136 LEU B C 1
ATOM 3014 O O . LEU B 1 136 ? -1.923 -18.156 -7.086 1 96.88 136 LEU B O 1
ATOM 3018 N N . LEU B 1 137 ? 0.023 -17.453 -6.184 1 97.19 137 LEU B N 1
ATOM 3019 C CA . LEU B 1 137 ? 0.563 -18.812 -6.082 1 97.19 137 LEU B CA 1
ATOM 3020 C C . LEU B 1 137 ? -0.385 -19.719 -5.309 1 97.19 137 LEU B C 1
ATOM 3022 O O . LEU B 1 137 ? -0.6 -20.875 -5.695 1 97.19 137 LEU B O 1
ATOM 3026 N N . GLY B 1 138 ? -0.93 -19.188 -4.242 1 96.5 138 GLY B N 1
ATOM 3027 C CA . GLY B 1 138 ? -1.796 -19.969 -3.369 1 96.5 138 GLY B CA 1
ATOM 3028 C C . GLY B 1 138 ? -3.125 -20.312 -4.012 1 96.5 138 GLY B C 1
ATOM 3029 O O . GLY B 1 138 ? -3.863 -21.156 -3.496 1 96.5 138 GLY B O 1
ATOM 3030 N N . ASN B 1 139 ? -3.42 -19.703 -5.141 1 94.62 139 ASN B N 1
ATOM 3031 C CA . ASN B 1 139 ? -4.684 -19.969 -5.816 1 94.62 139 ASN B CA 1
ATOM 3032 C C . ASN B 1 139 ? -4.551 -21.109 -6.828 1 94.62 139 ASN B C 1
ATOM 3034 O O . ASN B 1 139 ? -5.535 -21.5 -7.461 1 94.62 139 ASN B O 1
ATOM 3038 N N . PHE B 1 140 ? -3.373 -21.656 -6.918 1 93.31 140 PHE B N 1
ATOM 3039 C CA . PHE B 1 140 ? -3.131 -22.812 -7.77 1 93.31 140 PHE B CA 1
ATOM 3040 C C . PHE B 1 140 ? -3.135 -24.094 -6.953 1 93.31 140 PHE B C 1
ATOM 3042 O O . PHE B 1 140 ? -2.414 -24.203 -5.961 1 93.31 140 PHE B O 1
ATOM 3049 N N . ARG B 1 141 ? -3.908 -25.016 -7.438 1 91.56 141 ARG B N 1
ATOM 3050 C CA . ARG B 1 141 ? -3.896 -26.328 -6.797 1 91.56 141 ARG B CA 1
ATOM 3051 C C . ARG B 1 141 ? -2.551 -27.016 -6.988 1 91.56 141 ARG B C 1
ATOM 3053 O O . ARG B 1 141 ? -2.098 -27.75 -6.113 1 91.56 141 ARG B O 1
ATOM 3060 N N . GLU B 1 142 ? -1.936 -26.734 -8.109 1 92.06 142 GLU B N 1
ATOM 3061 C CA . GLU B 1 142 ? -0.59 -27.219 -8.422 1 92.06 142 GLU B CA 1
ATOM 3062 C C . GLU B 1 142 ? 0.381 -26.047 -8.586 1 92.06 142 GLU B C 1
ATOM 3064 O O . GLU B 1 142 ? 0.742 -25.688 -9.711 1 92.06 142 GLU B O 1
ATOM 3069 N N . PRO B 1 143 ? 0.869 -25.562 -7.453 1 94.75 143 PRO B N 1
ATOM 3070 C CA . PRO B 1 143 ? 1.674 -24.344 -7.516 1 94.75 143 PRO B CA 1
ATOM 3071 C C . PRO B 1 143 ? 3.004 -24.547 -8.234 1 94.75 143 PRO B C 1
ATOM 3073 O O . PRO B 1 143 ? 3.576 -23.594 -8.766 1 94.75 143 PRO B O 1
ATOM 3076 N N . LYS B 1 144 ? 3.492 -25.781 -8.328 1 95.75 144 LYS B N 1
ATOM 3077 C CA . LYS B 1 144 ? 4.781 -26.047 -8.953 1 95.75 144 LYS B CA 1
ATOM 3078 C C . LYS B 1 144 ? 4.754 -25.672 -10.438 1 95.75 144 LYS B C 1
ATOM 3080 O O . LYS B 1 144 ? 5.77 -25.25 -10.992 1 95.75 144 LYS B O 1
ATOM 3085 N N . ARG B 1 145 ? 3.598 -25.844 -11.062 1 93.12 145 ARG B N 1
ATOM 3086 C CA . ARG B 1 145 ? 3.484 -25.5 -12.477 1 93.12 145 ARG B CA 1
ATOM 3087 C C . ARG B 1 145 ? 3.822 -24.047 -12.719 1 93.12 145 ARG B C 1
ATOM 3089 O O . ARG B 1 145 ? 4.508 -23.703 -13.688 1 93.12 145 ARG B O 1
ATOM 3096 N N . LEU B 1 146 ? 3.293 -23.234 -11.867 1 94.12 146 LEU B N 1
ATOM 3097 C CA . LEU B 1 146 ? 3.541 -21.797 -11.984 1 94.12 146 LEU B CA 1
ATOM 3098 C C . LEU B 1 146 ? 5.008 -21.469 -11.711 1 94.12 146 LEU B C 1
ATOM 3100 O O . LEU B 1 146 ? 5.637 -20.734 -12.469 1 94.12 146 LEU B O 1
ATOM 3104 N N . LEU B 1 147 ? 5.59 -22.031 -10.727 1 96.31 147 LEU B N 1
ATOM 3105 C CA . LEU B 1 147 ? 6.977 -21.766 -10.344 1 96.31 147 LEU B CA 1
ATOM 3106 C C . LEU B 1 147 ? 7.941 -22.328 -11.383 1 96.31 147 LEU B C 1
ATOM 3108 O O . LEU B 1 147 ? 8.945 -21.688 -11.711 1 96.31 147 LEU B O 1
ATOM 3112 N N . ASP B 1 148 ? 7.605 -23.469 -11.914 1 93.56 148 ASP B N 1
ATOM 3113 C CA . ASP B 1 148 ? 8.422 -24.047 -12.977 1 93.56 148 ASP B CA 1
ATOM 3114 C C . ASP B 1 148 ? 8.445 -23.141 -14.211 1 93.56 148 ASP B C 1
ATOM 3116 O O . ASP B 1 148 ? 9.477 -23.016 -14.867 1 93.56 148 ASP B O 1
ATOM 3120 N N . SER B 1 149 ? 7.309 -22.609 -14.492 1 91 149 SER B N 1
ATOM 3121 C CA . SER B 1 149 ? 7.242 -21.703 -15.641 1 91 149 SER B CA 1
ATOM 3122 C C . SER B 1 149 ? 8.164 -20.5 -15.453 1 91 149 SER B C 1
ATOM 3124 O O . SER B 1 149 ? 8.766 -20.016 -16.406 1 91 149 SER B O 1
ATOM 3126 N N . LEU B 1 150 ? 8.32 -19.938 -14.258 1 90.69 150 LEU B N 1
ATOM 3127 C CA . LEU B 1 150 ? 9.242 -18.844 -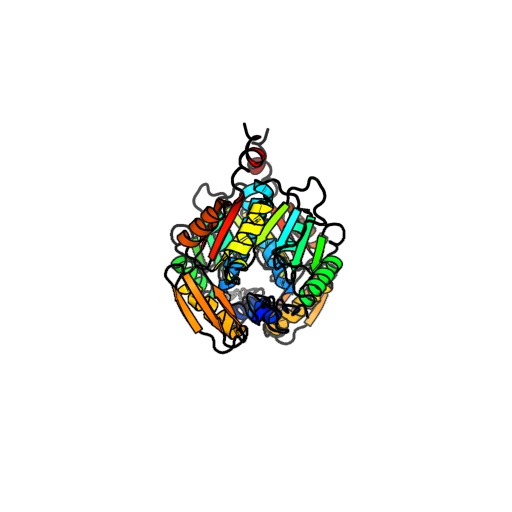13.961 1 90.69 150 LEU B CA 1
ATOM 3128 C C . LEU B 1 150 ? 10.688 -19.281 -14.117 1 90.69 150 LEU B C 1
ATOM 3130 O O . LEU B 1 150 ? 11.5 -18.578 -14.719 1 90.69 150 LEU B O 1
ATOM 3134 N N . ALA B 1 151 ? 10.969 -20.453 -13.586 1 91.38 151 ALA B N 1
ATOM 3135 C CA . ALA B 1 151 ? 12.32 -20.984 -13.648 1 91.38 151 ALA B CA 1
ATOM 3136 C C . ALA B 1 151 ? 12.758 -21.219 -15.086 1 91.38 151 ALA B C 1
ATOM 3138 O O . ALA B 1 151 ? 13.891 -20.922 -15.461 1 91.38 151 ALA B O 1
ATOM 3139 N N . GLU B 1 152 ? 11.859 -21.734 -15.859 1 87.69 152 GLU B N 1
ATOM 3140 C CA . GLU B 1 152 ? 12.156 -22.031 -17.266 1 87.69 152 GLU B CA 1
ATOM 3141 C C . GLU B 1 152 ? 12.453 -20.766 -18.047 1 87.69 152 GLU B C 1
ATOM 3143 O O . GLU B 1 152 ? 13.289 -20.766 -18.953 1 87.69 152 GLU B O 1
ATOM 3148 N N . ARG B 1 153 ? 11.82 -19.703 -17.641 1 84.88 153 ARG B N 1
ATOM 3149 C CA . ARG B 1 153 ? 12.023 -18.422 -18.312 1 84.88 153 ARG B CA 1
ATOM 3150 C C . ARG B 1 153 ? 13.266 -17.719 -17.781 1 84.88 153 ARG B C 1
ATOM 3152 O O . ARG B 1 153 ? 13.711 -16.719 -18.328 1 84.88 153 ARG B O 1
ATOM 3159 N N . SER B 1 154 ? 13.836 -18.25 -16.75 1 88.56 154 SER B N 1
ATOM 3160 C CA . SER B 1 154 ? 15.031 -17.703 -16.109 1 88.56 154 SER B CA 1
ATOM 3161 C C . SER B 1 154 ? 14.844 -16.25 -15.727 1 88.56 154 SER B C 1
ATOM 3163 O O . SER B 1 154 ? 15.664 -15.398 -16.062 1 88.56 154 SER B O 1
ATOM 3165 N N . VAL B 1 155 ? 13.711 -15.945 -15.047 1 89.44 155 VAL B N 1
ATOM 3166 C CA . VAL B 1 155 ? 13.414 -14.57 -14.656 1 89.44 155 VAL B CA 1
ATOM 3167 C C . VAL B 1 155 ? 13.414 -14.453 -13.133 1 89.44 155 VAL B C 1
ATOM 3169 O O . VAL B 1 155 ? 13.117 -15.414 -12.43 1 89.44 155 VAL B O 1
ATOM 3172 N N . ALA B 1 156 ? 13.82 -13.266 -12.617 1 95.44 156 ALA B N 1
ATOM 3173 C CA . ALA B 1 156 ? 13.633 -12.922 -11.211 1 95.44 156 ALA B CA 1
ATOM 3174 C C . ALA B 1 156 ? 12.164 -12.656 -10.906 1 95.44 156 ALA B C 1
ATOM 3176 O O . ALA B 1 156 ? 11.414 -12.195 -11.781 1 95.44 156 ALA B O 1
ATOM 3177 N N . ALA B 1 157 ? 11.797 -12.992 -9.664 1 97.31 157 ALA B N 1
ATOM 3178 C CA . ALA B 1 157 ? 10.391 -12.789 -9.336 1 97.31 157 ALA B CA 1
ATOM 3179 C C . ALA B 1 157 ? 10.219 -12.414 -7.867 1 97.31 157 ALA B C 1
ATOM 3181 O O . ALA B 1 157 ? 11.062 -12.734 -7.031 1 97.31 157 ALA B O 1
ATOM 3182 N N . VAL B 1 158 ? 9.211 -11.648 -7.582 1 98.75 158 VAL B N 1
ATOM 3183 C CA . VAL B 1 158 ? 8.68 -11.461 -6.234 1 98.75 158 VAL B CA 1
ATOM 3184 C C . VAL B 1 158 ? 7.402 -12.281 -6.066 1 98.75 158 VAL B C 1
ATOM 3186 O O . VAL B 1 158 ? 6.512 -12.242 -6.918 1 98.75 158 VAL B O 1
ATOM 3189 N N . VAL B 1 159 ? 7.352 -13.062 -5.023 1 98.88 159 VAL B N 1
ATOM 3190 C CA . VAL B 1 159 ? 6.207 -13.914 -4.719 1 98.88 159 VAL B CA 1
ATOM 3191 C C . VAL B 1 159 ? 5.602 -13.516 -3.375 1 98.88 159 VAL B C 1
ATOM 3193 O O . VAL B 1 159 ? 6.297 -13.508 -2.355 1 98.88 159 VAL B O 1
ATOM 3196 N N . SER B 1 160 ? 4.371 -13.148 -3.387 1 98.75 160 SER B N 1
ATOM 3197 C CA . SER B 1 160 ? 3.646 -12.766 -2.178 1 98.75 160 SER B CA 1
ATOM 3198 C C . SER B 1 160 ? 2.529 -13.758 -1.866 1 98.75 160 SER B C 1
ATOM 3200 O O . SER B 1 160 ? 1.663 -14.008 -2.705 1 98.75 160 SER B O 1
ATOM 3202 N N . VAL B 1 161 ? 2.523 -14.344 -0.641 1 98.56 161 VAL B N 1
ATOM 3203 C CA . VAL B 1 161 ? 1.527 -15.344 -0.272 1 98.56 161 VAL B CA 1
ATOM 3204 C C . VAL B 1 161 ? 0.982 -15.039 1.122 1 98.56 161 VAL B C 1
ATOM 3206 O O . VAL B 1 161 ? 1.637 -14.359 1.918 1 98.56 161 VAL B O 1
ATOM 3209 N N . PHE B 1 162 ? -0.234 -15.555 1.395 1 98.25 162 PHE B N 1
ATOM 3210 C CA . PHE B 1 162 ? -0.728 -15.539 2.766 1 98.25 162 PHE B CA 1
ATOM 3211 C C . PHE B 1 162 ? 0.089 -16.484 3.646 1 98.25 162 PHE B C 1
ATOM 3213 O O . PHE B 1 162 ? 0.481 -17.562 3.211 1 98.25 162 PHE B O 1
ATOM 3220 N N . GLY B 1 163 ? 0.34 -16 4.852 1 97.25 163 GLY B N 1
ATOM 3221 C CA . GLY B 1 163 ? 0.928 -16.875 5.855 1 97.25 163 GLY B CA 1
ATOM 3222 C C . GLY B 1 163 ? -0.085 -17.781 6.52 1 97.25 163 GLY B C 1
ATOM 3223 O O . GLY B 1 163 ? -1.287 -17.672 6.273 1 97.25 163 GLY B O 1
ATOM 3224 N N . ASP B 1 164 ? 0.418 -18.641 7.418 1 95.81 164 ASP B N 1
ATOM 3225 C CA . ASP B 1 164 ? -0.45 -19.656 7.988 1 95.81 164 ASP B CA 1
ATOM 3226 C C . ASP B 1 164 ? -0.727 -19.391 9.469 1 95.81 164 ASP B C 1
ATOM 3228 O O . ASP B 1 164 ? -1.136 -20.281 10.203 1 95.81 164 ASP B O 1
ATOM 3232 N N . SER B 1 165 ? -0.475 -18.188 9.953 1 94.69 165 SER B N 1
ATOM 3233 C CA . SER B 1 165 ? -0.812 -17.859 11.336 1 94.69 165 SER B CA 1
ATOM 3234 C C . SER B 1 165 ? -2.314 -17.953 11.578 1 94.69 165 SER B C 1
ATOM 3236 O O . SER B 1 165 ? -3.104 -17.922 10.633 1 94.69 165 SER B O 1
ATOM 3238 N N . ALA B 1 166 ? -2.674 -18.094 12.844 1 94.75 166 ALA B N 1
ATOM 3239 C CA . ALA B 1 166 ? -4.09 -18.109 13.203 1 94.75 166 ALA B CA 1
ATOM 3240 C C . ALA B 1 166 ? -4.762 -16.797 12.789 1 94.75 166 ALA B C 1
ATOM 3242 O O . ALA B 1 166 ? -5.906 -16.797 12.328 1 94.75 166 ALA B O 1
ATOM 3243 N N . GLU B 1 167 ? -4.035 -15.75 12.938 1 95.06 167 GLU B N 1
ATOM 3244 C CA . GLU B 1 167 ? -4.57 -14.445 12.578 1 95.06 167 GLU B CA 1
ATOM 3245 C C . GLU B 1 167 ? -4.785 -14.336 11.07 1 95.06 167 GLU B C 1
ATOM 3247 O O . GLU B 1 167 ? -5.816 -13.836 10.617 1 95.06 167 GLU B O 1
ATOM 3252 N N . ALA B 1 168 ? -3.812 -14.773 10.344 1 96.88 168 ALA B N 1
ATOM 3253 C CA . ALA B 1 168 ? -3.953 -14.773 8.891 1 96.88 168 ALA B CA 1
ATOM 3254 C C . ALA B 1 168 ? -5.156 -15.602 8.453 1 96.88 168 ALA B C 1
ATOM 3256 O O . ALA B 1 168 ? -5.914 -15.188 7.57 1 96.88 168 ALA B O 1
ATOM 3257 N N . THR B 1 169 ? -5.336 -16.703 9.086 1 97.25 169 THR B N 1
ATOM 3258 C CA . THR B 1 169 ? -6.441 -17.594 8.758 1 97.25 169 THR B CA 1
ATOM 3259 C C . THR B 1 169 ? -7.781 -16.922 9.039 1 97.25 169 THR B C 1
ATOM 3261 O O . THR B 1 169 ? -8.703 -16.984 8.227 1 97.25 169 THR B O 1
ATOM 3264 N N . ARG B 1 170 ? -7.887 -16.281 10.156 1 96.62 170 ARG B N 1
ATOM 3265 C CA . ARG B 1 170 ? -9.117 -15.594 10.523 1 96.62 170 ARG B CA 1
ATOM 3266 C C . ARG B 1 170 ? -9.438 -14.477 9.523 1 96.62 170 ARG B C 1
ATOM 3268 O O . ARG B 1 170 ? -10.586 -14.328 9.102 1 96.62 170 ARG B O 1
ATOM 3275 N N . VAL B 1 171 ? -8.453 -13.758 9.211 1 96.81 171 VAL B N 1
ATOM 3276 C CA . VAL B 1 171 ? -8.625 -12.641 8.297 1 96.81 171 VAL B CA 1
ATOM 3277 C C . VAL B 1 171 ? -9.039 -13.164 6.918 1 96.81 171 VAL B C 1
ATOM 3279 O O . VAL B 1 171 ? -9.93 -12.594 6.277 1 96.81 171 VAL B O 1
ATOM 3282 N N . ARG B 1 172 ? -8.406 -14.203 6.453 1 97.81 172 ARG B N 1
ATOM 3283 C CA . ARG B 1 172 ? -8.758 -14.812 5.172 1 97.81 172 ARG B CA 1
ATOM 3284 C C . ARG B 1 172 ? -10.203 -15.305 5.176 1 97.81 172 ARG B C 1
ATOM 3286 O O . ARG B 1 172 ? -10.922 -15.133 4.188 1 97.81 172 ARG B O 1
ATOM 3293 N N . GLN B 1 173 ? -10.578 -15.898 6.242 1 97.62 173 GLN B N 1
ATOM 3294 C CA . GLN B 1 173 ? -11.953 -16.391 6.34 1 97.62 173 GLN B CA 1
ATOM 3295 C C . GLN B 1 173 ? -12.953 -15.25 6.199 1 97.62 173 GLN B C 1
ATOM 3297 O O . GLN B 1 173 ? -13.914 -15.352 5.43 1 97.62 173 GLN B O 1
ATOM 3302 N N . SER B 1 174 ? -12.719 -14.242 6.996 1 96.94 174 SER B N 1
ATOM 3303 C CA . SER B 1 174 ? -13.578 -13.07 6.91 1 96.94 174 SER B CA 1
ATOM 3304 C C . SER B 1 174 ? -13.578 -12.484 5.5 1 96.94 174 SER B C 1
ATOM 3306 O O . SER B 1 174 ? -14.625 -12.109 4.977 1 96.94 174 SER B O 1
ATOM 3308 N N . TYR B 1 175 ? -12.469 -12.398 4.938 1 97.44 175 TYR B N 1
ATOM 3309 C CA . TYR B 1 175 ? -12.273 -11.859 3.596 1 97.44 175 TYR B CA 1
ATOM 3310 C C . TYR B 1 175 ? -13.07 -12.648 2.568 1 97.44 175 TYR B C 1
ATOM 3312 O O . TYR B 1 175 ? -13.828 -12.078 1.782 1 97.44 175 TYR B O 1
ATOM 3320 N N . TYR B 1 176 ? -12.938 -13.961 2.559 1 97.06 176 TYR B N 1
ATOM 3321 C CA . TYR B 1 176 ? -13.594 -14.805 1.565 1 97.06 176 TYR B CA 1
ATOM 3322 C C . TYR B 1 176 ? -15.109 -14.789 1.742 1 97.06 176 TYR B C 1
ATOM 3324 O O . TYR B 1 176 ? -15.852 -14.852 0.763 1 97.06 176 TYR B O 1
ATOM 3332 N N . ARG B 1 177 ? -15.594 -14.641 2.953 1 95.94 177 ARG B N 1
ATOM 3333 C CA . ARG B 1 177 ? -17.031 -14.492 3.186 1 95.94 177 ARG B CA 1
ATOM 3334 C C . ARG B 1 177 ? -17.547 -13.195 2.574 1 95.94 177 ARG B C 1
ATOM 3336 O O . ARG B 1 177 ? -18.594 -13.18 1.928 1 95.94 177 ARG B O 1
ATOM 3343 N N . ARG B 1 178 ? -16.797 -12.172 2.756 1 94.81 178 ARG B N 1
ATOM 3344 C CA . ARG B 1 178 ? -17.172 -10.883 2.188 1 94.81 178 ARG B CA 1
ATOM 3345 C C . ARG B 1 178 ? -17.188 -10.945 0.664 1 94.81 178 ARG B C 1
ATOM 3347 O O . ARG B 1 178 ? -17.953 -10.219 0.02 1 94.81 178 ARG B O 1
ATOM 3354 N N . CYS B 1 179 ? -16.359 -11.828 0.15 1 94.62 179 CYS B N 1
ATOM 3355 C CA . CYS B 1 179 ? -16.266 -11.969 -1.299 1 94.62 179 CYS B CA 1
ATOM 3356 C C . CYS B 1 179 ? -17.406 -12.828 -1.838 1 94.62 179 CYS B C 1
ATOM 3358 O O . CYS B 1 179 ? -17.531 -13 -3.051 1 94.62 179 CYS B O 1
ATOM 3360 N N . GLY B 1 180 ? -18.188 -13.414 -0.979 1 92.69 180 GLY B N 1
ATOM 3361 C CA . GLY B 1 180 ? -19.375 -14.156 -1.392 1 92.69 180 GLY B CA 1
ATOM 3362 C C . GLY B 1 180 ? -19.078 -15.609 -1.725 1 92.69 180 GLY B C 1
ATOM 3363 O O . GLY B 1 180 ? -19.828 -16.25 -2.463 1 92.69 180 GLY B O 1
ATOM 3364 N N . VAL B 1 181 ? -17.953 -16.141 -1.254 1 94.12 181 VAL B N 1
ATOM 3365 C CA . VAL B 1 181 ? -17.641 -17.547 -1.48 1 94.12 181 VAL B CA 1
ATOM 3366 C C . VAL B 1 181 ? -18.703 -18.422 -0.833 1 94.12 181 VAL B C 1
ATOM 3368 O O . VAL B 1 181 ? -19.047 -18.234 0.334 1 94.12 181 VAL B O 1
ATOM 3371 N N . GLN B 1 182 ? -19.219 -19.312 -1.586 1 93.31 182 GLN B N 1
ATOM 3372 C CA . GLN B 1 182 ? -20.266 -20.188 -1.087 1 93.31 182 GLN B CA 1
ATOM 3373 C C . GLN B 1 182 ? -19.672 -21.469 -0.485 1 93.31 182 GLN B C 1
ATOM 3375 O O . GLN B 1 182 ? -18.703 -22.016 -1.016 1 93.31 182 GLN B O 1
ATOM 3380 N N . GLY B 1 183 ? -20.266 -21.953 0.613 1 95.81 183 GLY B N 1
ATOM 3381 C CA . GLY B 1 183 ? -19.828 -23.188 1.231 1 95.81 183 GLY B CA 1
ATOM 3382 C C . GLY B 1 183 ? -18.375 -23.172 1.648 1 95.81 183 GLY B C 1
ATOM 3383 O O . GLY B 1 183 ? -17.625 -24.109 1.362 1 95.81 183 GLY B O 1
ATOM 3384 N N . LEU B 1 184 ? -17.938 -22.094 2.197 1 96.69 184 LEU B N 1
ATOM 3385 C CA . LEU B 1 184 ? -16.547 -21.922 2.594 1 96.69 184 LEU B CA 1
ATOM 3386 C C . LEU B 1 184 ? -16.141 -22.953 3.645 1 96.69 184 LEU B C 1
ATOM 3388 O O . LEU B 1 184 ? -16.797 -23.062 4.684 1 96.69 184 LEU B O 1
ATOM 3392 N N . GLU B 1 185 ? -15.055 -23.688 3.326 1 97.5 185 GLU B N 1
ATOM 3393 C CA . GLU B 1 185 ? -14.523 -24.703 4.234 1 97.5 185 GLU B CA 1
ATOM 3394 C C . GLU B 1 185 ? -13.031 -24.516 4.465 1 97.5 185 GLU B C 1
ATOM 3396 O O . GLU B 1 185 ? -12.289 -24.172 3.537 1 97.5 185 GLU B O 1
ATOM 3401 N N . LEU B 1 186 ? -12.664 -24.688 5.68 1 97.44 186 LEU B N 1
ATOM 3402 C CA . LEU B 1 186 ? -11.258 -24.594 6.07 1 97.44 186 LEU B CA 1
ATOM 3403 C C . LEU B 1 186 ? -10.656 -25.984 6.254 1 97.44 186 LEU B C 1
ATOM 3405 O O . LEU B 1 186 ? -11.234 -26.828 6.93 1 97.44 186 LEU B O 1
ATOM 3409 N N . HIS B 1 187 ? -9.492 -26.188 5.605 1 95.62 187 HIS B N 1
ATOM 3410 C CA . HIS B 1 187 ? -8.703 -27.406 5.754 1 95.62 187 HIS B CA 1
ATOM 3411 C C . HIS B 1 187 ? -7.297 -27.094 6.258 1 95.62 187 HIS B C 1
ATOM 3413 O O . HIS B 1 187 ? -6.551 -26.359 5.613 1 95.62 187 HIS B O 1
ATOM 3419 N N . THR B 1 188 ? -6.98 -27.641 7.418 1 90.44 188 THR B N 1
ATOM 3420 C CA . THR B 1 188 ? -5.633 -27.453 7.949 1 90.44 188 THR B CA 1
ATOM 3421 C C . THR B 1 188 ? -4.715 -28.578 7.504 1 90.44 188 THR B C 1
ATOM 3423 O O . THR B 1 188 ? -5.051 -29.75 7.656 1 90.44 188 THR B O 1
ATOM 3426 N N . ARG B 1 189 ? -3.67 -28.203 6.906 1 85.44 189 ARG B N 1
ATOM 3427 C CA . ARG B 1 189 ? -2.648 -29.141 6.465 1 85.44 189 ARG B CA 1
ATOM 3428 C C . ARG B 1 189 ? -1.307 -28.844 7.125 1 85.44 189 ARG B C 1
ATOM 3430 O O . ARG B 1 189 ? -1.151 -27.812 7.793 1 85.44 189 ARG B O 1
ATOM 3437 N N . ASP B 1 190 ? -0.318 -29.75 6.988 1 82 190 ASP B N 1
ATOM 3438 C CA . ASP B 1 190 ? 1.014 -29.578 7.562 1 82 190 ASP B CA 1
ATOM 3439 C C . ASP B 1 190 ? 1.742 -28.406 6.906 1 82 190 ASP B C 1
ATOM 3441 O O . ASP B 1 190 ? 2.576 -27.75 7.535 1 82 190 ASP B O 1
ATOM 3445 N N . ASP B 1 191 ? 1.403 -28.094 5.711 1 81.69 191 ASP B N 1
ATOM 3446 C CA . ASP B 1 191 ? 2.162 -27.109 4.957 1 81.69 191 ASP B CA 1
ATOM 3447 C C . ASP B 1 191 ? 1.387 -25.797 4.836 1 81.69 191 ASP B C 1
ATOM 3449 O O . ASP B 1 191 ? 1.712 -24.953 3.998 1 81.69 191 ASP B O 1
ATOM 3453 N N . GLY B 1 192 ? 0.316 -25.688 5.656 1 87.56 192 GLY B N 1
ATOM 3454 C CA . GLY B 1 192 ? -0.481 -24.484 5.621 1 87.56 192 GLY B CA 1
ATOM 3455 C C . GLY B 1 192 ? -1.972 -24.734 5.73 1 87.56 192 GLY B C 1
ATOM 3456 O O . GLY B 1 192 ? -2.391 -25.781 6.227 1 87.56 192 GLY B O 1
ATOM 3457 N N . THR B 1 193 ? -2.764 -23.656 5.41 1 95.19 193 THR B N 1
ATOM 3458 C CA . THR B 1 193 ? -4.219 -23.781 5.449 1 95.19 193 THR B CA 1
ATOM 3459 C C . THR B 1 193 ? -4.812 -23.578 4.059 1 95.19 193 THR B C 1
ATOM 3461 O O . THR B 1 193 ? -4.285 -22.797 3.26 1 95.19 193 THR B O 1
ATOM 3464 N N . VAL B 1 194 ? -5.812 -24.359 3.818 1 96.69 194 VAL B N 1
ATOM 3465 C CA . VAL B 1 194 ? -6.5 -24.266 2.533 1 96.69 194 VAL B CA 1
ATOM 3466 C C . VAL B 1 194 ? -7.969 -23.922 2.754 1 96.69 194 VAL B C 1
ATOM 3468 O O . VAL B 1 194 ? -8.625 -24.516 3.615 1 96.69 194 VAL B O 1
ATOM 3471 N N . PHE B 1 195 ? -8.438 -22.938 2.049 1 97.38 195 PHE B N 1
ATOM 3472 C CA . PHE B 1 195 ? -9.867 -22.656 1.964 1 97.38 195 PHE B CA 1
ATOM 3473 C C . PHE B 1 195 ? -10.438 -23.172 0.646 1 97.38 195 PHE B C 1
ATOM 3475 O O . PHE B 1 195 ? -9.812 -23.016 -0.408 1 97.38 195 PHE B O 1
ATOM 3482 N N . THR B 1 196 ? -11.602 -23.828 0.706 1 95.88 196 THR B N 1
ATOM 3483 C CA . THR B 1 196 ? -12.352 -24.219 -0.478 1 95.88 196 THR B CA 1
ATOM 3484 C C . THR B 1 196 ? -13.789 -23.719 -0.404 1 95.88 196 THR B C 1
ATOM 3486 O O . THR B 1 196 ? -14.258 -23.312 0.664 1 95.88 196 THR B O 1
ATOM 3489 N N . GLY B 1 197 ? -14.391 -23.625 -1.533 1 94.12 197 GLY B N 1
ATOM 3490 C CA . GLY B 1 197 ? -15.805 -23.281 -1.645 1 94.12 197 GLY B CA 1
ATOM 3491 C C . GLY B 1 197 ? -16.562 -24.203 -2.574 1 94.12 197 GLY B C 1
ATOM 3492 O O . GLY B 1 197 ? -15.984 -24.812 -3.473 1 94.12 197 GLY B O 1
ATOM 3493 N N . SER B 1 198 ? -17.906 -24.281 -2.385 1 91.5 198 SER B N 1
ATOM 3494 C CA . SER B 1 198 ? -18.75 -25.109 -3.238 1 91.5 198 SER B CA 1
ATOM 3495 C C . SER B 1 198 ? -18.828 -24.531 -4.652 1 91.5 198 SER B C 1
ATOM 3497 O O . SER B 1 198 ? -19.234 -25.234 -5.586 1 91.5 198 SER B O 1
ATOM 3499 N N . ASP B 1 199 ? -18.469 -23.312 -4.824 1 88.62 199 ASP B N 1
ATOM 3500 C CA . ASP B 1 199 ? -18.469 -22.641 -6.125 1 88.62 199 ASP B CA 1
ATOM 3501 C C . ASP B 1 199 ? -17.109 -22.812 -6.824 1 88.62 199 ASP B C 1
ATOM 3503 O O . ASP B 1 199 ? -16.828 -22.125 -7.809 1 88.62 199 ASP B O 1
ATOM 3507 N N . GLY B 1 200 ? -16.25 -23.672 -6.285 1 90.62 200 GLY B N 1
ATOM 3508 C CA . GLY B 1 200 ? -14.961 -23.953 -6.895 1 90.62 200 GLY B CA 1
ATOM 3509 C C . GLY B 1 200 ? -13.844 -23.094 -6.352 1 90.62 200 GLY B C 1
ATOM 3510 O O . GLY B 1 200 ? -12.711 -23.141 -6.848 1 90.62 200 GLY B O 1
ATOM 3511 N N . PHE B 1 201 ? -14.125 -22.344 -5.332 1 93.94 201 PHE B N 1
ATOM 3512 C CA . PHE B 1 201 ? -13.117 -21.5 -4.715 1 93.94 201 PHE B CA 1
ATOM 3513 C C . PHE B 1 201 ? -12 -22.344 -4.102 1 93.94 201 PHE B C 1
ATOM 3515 O O . PHE B 1 201 ? -12.258 -23.391 -3.506 1 93.94 201 PHE B O 1
ATOM 3522 N N . TYR B 1 202 ? -10.812 -21.891 -4.254 1 94.81 202 TYR B N 1
ATOM 3523 C CA . TYR B 1 202 ? -9.625 -22.5 -3.676 1 94.81 202 TYR B CA 1
ATOM 3524 C C . TYR B 1 202 ? -8.562 -21.453 -3.367 1 94.81 202 TYR B C 1
ATOM 3526 O O . TYR B 1 202 ? -8.289 -20.578 -4.191 1 94.81 202 TYR B O 1
ATOM 3534 N N . SER B 1 203 ? -8.008 -21.516 -2.217 1 96.5 203 SER B N 1
ATOM 3535 C CA . SER B 1 203 ? -6.895 -20.641 -1.832 1 96.5 203 SER B CA 1
ATOM 3536 C C . SER B 1 203 ? -6.07 -21.266 -0.711 1 96.5 203 SER B C 1
ATOM 3538 O O . SER B 1 203 ? -6.613 -21.656 0.323 1 96.5 203 SER B O 1
ATOM 3540 N N . ARG B 1 204 ? -4.832 -21.312 -0.915 1 96.81 204 ARG B N 1
ATOM 3541 C CA . ARG B 1 204 ? -3.928 -21.891 0.076 1 96.81 204 ARG B CA 1
ATOM 3542 C C . ARG B 1 204 ? -2.984 -20.828 0.639 1 96.81 204 ARG B C 1
ATOM 3544 O O . ARG B 1 204 ? -2.561 -19.922 -0.081 1 96.81 204 ARG B O 1
ATOM 3551 N N . SER B 1 205 ? -2.715 -20.953 1.917 1 97.81 205 SER B N 1
ATOM 3552 C CA . SER B 1 205 ? -1.625 -20.219 2.557 1 97.81 205 SER B CA 1
ATOM 3553 C C . SER B 1 205 ? -0.396 -21.109 2.734 1 97.81 205 SER B C 1
ATOM 3555 O O . SER B 1 205 ? -0.447 -22.312 2.473 1 97.81 205 SER B O 1
ATOM 3557 N N . TYR B 1 206 ? 0.719 -20.531 3.078 1 97.25 206 TYR B N 1
ATOM 3558 C CA . TYR B 1 206 ? 1.965 -21.266 3.254 1 97.25 206 TYR B CA 1
ATOM 3559 C C . TYR B 1 206 ? 2.637 -20.906 4.57 1 97.25 206 TYR B C 1
ATOM 3561 O O . TYR B 1 206 ? 2.611 -19.734 4.98 1 97.25 206 TYR B O 1
ATOM 3569 N N . SER B 1 207 ? 3.207 -21.922 5.234 1 96.38 207 SER B N 1
ATOM 3570 C CA . SER B 1 207 ? 4.25 -21.562 6.191 1 96.38 207 SER B CA 1
ATOM 3571 C C . SER B 1 207 ? 5.5 -21.062 5.477 1 96.38 207 SER B C 1
ATOM 3573 O O . SER B 1 207 ? 5.711 -21.344 4.301 1 96.38 207 SER B O 1
ATOM 3575 N N . ARG B 1 208 ? 6.281 -20.281 6.23 1 96.12 208 ARG B N 1
ATOM 3576 C CA . ARG B 1 208 ? 7.527 -19.781 5.656 1 96.12 208 ARG B CA 1
ATOM 3577 C C . ARG B 1 208 ? 8.406 -20.938 5.176 1 96.12 208 ARG B C 1
ATOM 3579 O O . ARG B 1 208 ? 8.938 -20.891 4.062 1 96.12 208 ARG B O 1
ATOM 3586 N N . ALA B 1 209 ? 8.562 -21.953 5.977 1 96.44 209 ALA B N 1
ATOM 3587 C CA . ALA B 1 209 ? 9.406 -23.109 5.656 1 96.44 209 ALA B CA 1
ATOM 3588 C C . ALA B 1 209 ? 8.906 -23.828 4.414 1 96.44 209 ALA B C 1
ATOM 3590 O O . ALA B 1 209 ? 9.695 -24.203 3.545 1 96.44 209 ALA B O 1
ATOM 3591 N N . CYS B 1 210 ? 7.641 -24 4.328 1 96.75 210 CYS B N 1
ATOM 3592 C CA . CYS B 1 210 ? 7.062 -24.719 3.197 1 96.75 210 CYS B CA 1
ATOM 3593 C C . CYS B 1 210 ? 7.211 -23.922 1.908 1 96.75 210 CYS B C 1
ATOM 3595 O O . CYS B 1 210 ? 7.484 -24.5 0.849 1 96.75 210 CYS B O 1
ATOM 3597 N N . LEU B 1 211 ? 6.973 -22.625 2.008 1 97.94 211 LEU B N 1
ATOM 3598 C CA . LEU B 1 211 ? 7.176 -21.797 0.833 1 97.94 211 LEU B CA 1
ATOM 3599 C C . LEU B 1 211 ? 8.609 -21.891 0.328 1 97.94 211 LEU B C 1
ATOM 3601 O O . LEU B 1 211 ? 8.836 -22.094 -0.867 1 97.94 211 LEU B O 1
ATOM 3605 N N . HIS B 1 212 ? 9.586 -21.781 1.186 1 98 212 HIS B N 1
ATOM 3606 C CA . HIS B 1 212 ? 11 -21.828 0.812 1 98 212 HIS B CA 1
ATOM 3607 C C . HIS B 1 212 ? 11.367 -23.188 0.214 1 98 212 HIS B C 1
ATOM 3609 O O . HIS B 1 212 ? 12.102 -23.25 -0.774 1 98 212 HIS B O 1
ATOM 3615 N N . ALA B 1 213 ? 10.836 -24.219 0.804 1 97.69 213 ALA B N 1
ATOM 3616 C CA . ALA B 1 213 ? 11.109 -25.562 0.298 1 97.69 213 ALA B CA 1
ATOM 3617 C C . ALA B 1 213 ? 10.539 -25.75 -1.107 1 97.69 213 ALA B C 1
ATOM 3619 O O . ALA B 1 213 ? 11.195 -26.328 -1.979 1 97.69 213 ALA B O 1
ATOM 3620 N N . LEU B 1 214 ? 9.312 -25.281 -1.256 1 97.56 214 LEU B N 1
ATOM 3621 C CA . LEU B 1 214 ? 8.656 -25.375 -2.555 1 97.56 214 LEU B CA 1
ATOM 3622 C C . LEU B 1 214 ? 9.453 -24.641 -3.623 1 97.56 214 LEU B C 1
ATOM 3624 O O . LEU B 1 214 ? 9.648 -25.156 -4.727 1 97.56 214 LEU B O 1
ATOM 3628 N N . LEU B 1 215 ? 9.875 -23.422 -3.32 1 98.19 215 LEU B N 1
ATOM 3629 C CA . LEU B 1 215 ? 10.68 -22.625 -4.242 1 98.19 215 LEU B CA 1
ATOM 3630 C C . LEU B 1 215 ? 11.977 -23.344 -4.59 1 98.19 215 LEU B C 1
ATOM 3632 O O . LEU B 1 215 ? 12.352 -23.438 -5.762 1 98.19 215 LEU B O 1
ATOM 3636 N N . ALA B 1 216 ? 12.656 -23.922 -3.627 1 97.44 216 ALA B N 1
ATOM 3637 C CA . ALA B 1 216 ? 13.914 -24.641 -3.836 1 97.44 216 ALA B CA 1
ATOM 3638 C C . ALA B 1 216 ? 13.703 -25.844 -4.738 1 97.44 216 ALA B C 1
ATOM 3640 O O . ALA B 1 216 ? 14.523 -26.125 -5.617 1 97.44 216 ALA B O 1
ATOM 3641 N N . GLU B 1 217 ? 12.648 -26.5 -4.539 1 97.31 217 GLU B N 1
ATOM 3642 C CA . GLU B 1 217 ? 12.328 -27.672 -5.344 1 97.31 217 GLU B CA 1
ATOM 3643 C C . GLU B 1 217 ? 12.164 -27.297 -6.816 1 97.31 217 GLU B C 1
ATOM 3645 O O . GLU B 1 217 ? 12.438 -28.109 -7.695 1 97.31 217 GLU B O 1
ATOM 3650 N N . CYS B 1 218 ? 11.727 -26.109 -7.012 1 97.25 218 CYS B N 1
ATOM 3651 C CA . CYS B 1 218 ? 11.477 -25.672 -8.383 1 97.25 218 CYS B CA 1
ATOM 3652 C C . CYS B 1 218 ? 12.68 -24.922 -8.945 1 97.25 218 CYS B C 1
ATOM 3654 O O . CYS B 1 218 ? 12.57 -24.281 -9.984 1 97.25 218 CYS B O 1
ATOM 3656 N N . GLY B 1 219 ? 13.812 -24.938 -8.289 1 96.19 219 GLY B N 1
ATOM 3657 C CA . GLY B 1 219 ? 15.031 -24.328 -8.789 1 96.19 219 GLY B CA 1
ATOM 3658 C C . GLY B 1 219 ? 15.055 -22.812 -8.617 1 96.19 219 GLY B C 1
ATOM 3659 O O . GLY B 1 219 ? 15.672 -22.109 -9.414 1 96.19 219 GLY B O 1
ATOM 3660 N N . LEU B 1 220 ? 14.375 -22.281 -7.664 1 97.75 220 LEU B N 1
ATOM 3661 C CA . LEU B 1 220 ? 14.359 -20.859 -7.359 1 97.75 220 LEU B CA 1
ATOM 3662 C C . LEU B 1 220 ? 15.023 -20.578 -6.016 1 97.75 220 LEU B C 1
ATOM 3664 O O . LEU B 1 220 ? 14.664 -21.188 -5.008 1 97.75 220 LEU B O 1
ATOM 3668 N N . THR B 1 221 ? 15.977 -19.688 -5.996 1 97.31 221 THR B N 1
ATOM 3669 C CA . THR B 1 221 ? 16.703 -19.328 -4.785 1 97.31 221 THR B CA 1
ATOM 3670 C C . THR B 1 221 ? 16.156 -18.031 -4.195 1 97.31 221 THR B C 1
ATOM 3672 O O . THR B 1 221 ? 16.047 -17.016 -4.895 1 97.31 221 THR B O 1
ATOM 3675 N N . VAL B 1 222 ? 15.844 -18.078 -2.938 1 98 222 VAL B N 1
ATOM 3676 C CA . VAL B 1 222 ? 15.375 -16.875 -2.246 1 98 222 VAL B CA 1
ATOM 3677 C C . VAL B 1 222 ? 16.562 -15.969 -1.925 1 98 222 VAL B C 1
ATOM 3679 O O . VAL B 1 222 ? 17.5 -16.375 -1.245 1 98 222 VAL B O 1
ATOM 3682 N N . VAL B 1 223 ? 16.469 -14.695 -2.346 1 97.56 223 VAL B N 1
ATOM 3683 C CA . VAL B 1 223 ? 17.578 -13.781 -2.107 1 97.56 223 VAL B CA 1
ATOM 3684 C C . VAL B 1 223 ? 17.156 -12.688 -1.141 1 97.56 223 VAL B C 1
ATOM 3686 O O . VAL B 1 223 ? 17.984 -12.023 -0.529 1 97.56 223 VAL B O 1
ATOM 3689 N N . ARG B 1 224 ? 15.891 -12.398 -1.015 1 97.75 224 ARG B N 1
ATOM 3690 C CA . ARG B 1 224 ? 15.281 -11.516 -0.029 1 97.75 224 ARG B CA 1
ATOM 3691 C C . ARG B 1 224 ? 13.977 -12.109 0.506 1 97.75 224 ARG B C 1
ATOM 3693 O O . ARG B 1 224 ? 13.242 -12.773 -0.228 1 97.75 224 ARG B O 1
ATOM 3700 N N . SER B 1 225 ? 13.781 -11.906 1.756 1 98.12 225 SER B N 1
ATOM 3701 C CA . SER B 1 225 ? 12.555 -12.414 2.367 1 98.12 225 SER B CA 1
ATOM 3702 C C . SER B 1 225 ? 12.039 -11.461 3.438 1 98.12 225 SER B C 1
ATOM 3704 O O . SER B 1 225 ? 12.82 -10.844 4.16 1 98.12 225 SER B O 1
ATOM 3706 N N . ALA B 1 226 ? 10.758 -11.312 3.477 1 97.88 226 ALA B N 1
ATOM 3707 C CA . ALA B 1 226 ? 10.055 -10.586 4.527 1 97.88 226 ALA B CA 1
ATOM 3708 C C . ALA B 1 226 ? 8.766 -11.297 4.926 1 97.88 226 ALA B C 1
ATOM 3710 O O . ALA B 1 226 ? 8.133 -11.953 4.098 1 97.88 226 ALA B O 1
ATOM 3711 N N . SER B 1 227 ? 8.484 -11.18 6.215 1 97.25 227 SER B N 1
ATOM 3712 C CA . SER B 1 227 ? 7.246 -11.742 6.742 1 97.25 227 SER B CA 1
ATOM 3713 C C . SER B 1 227 ? 6.602 -10.805 7.758 1 97.25 227 SER B C 1
ATOM 3715 O O . SER B 1 227 ? 7.293 -10.039 8.43 1 97.25 227 SER B O 1
ATOM 3717 N N . ASN B 1 228 ? 5.34 -10.828 7.789 1 95.94 228 ASN B N 1
ATOM 3718 C CA . ASN B 1 228 ? 4.57 -10.273 8.898 1 95.94 228 ASN B CA 1
ATOM 3719 C C . ASN B 1 228 ? 3.516 -11.258 9.391 1 95.94 228 ASN B C 1
ATOM 3721 O O . ASN B 1 228 ? 3.596 -12.461 9.109 1 95.94 228 ASN B O 1
ATOM 3725 N N . LEU B 1 229 ? 2.654 -10.766 10.156 1 94.56 229 LEU B N 1
ATOM 3726 C CA . LEU B 1 229 ? 1.689 -11.648 10.805 1 94.56 229 LEU B CA 1
ATOM 3727 C C . LEU B 1 229 ? 0.785 -12.32 9.781 1 94.56 229 LEU B C 1
ATOM 3729 O O . LEU B 1 229 ? 0.242 -13.398 10.031 1 94.56 229 LEU B O 1
ATOM 3733 N N . PHE B 1 230 ? 0.682 -11.797 8.562 1 96.25 230 PHE B N 1
ATOM 3734 C CA . PHE B 1 230 ? -0.381 -12.203 7.656 1 96.25 230 PHE B CA 1
ATOM 3735 C C . PHE B 1 230 ? 0.198 -12.828 6.391 1 96.25 230 PHE B C 1
ATOM 3737 O O . PHE B 1 230 ? -0.497 -13.555 5.676 1 96.25 230 PHE B O 1
ATOM 3744 N N . ALA B 1 231 ? 1.454 -12.57 6.145 1 97.81 231 ALA B N 1
ATOM 3745 C CA . ALA B 1 231 ? 1.934 -12.914 4.809 1 97.81 231 ALA B CA 1
ATOM 3746 C C . ALA B 1 231 ? 3.439 -13.156 4.812 1 97.81 231 ALA B C 1
ATOM 3748 O O . ALA B 1 231 ? 4.129 -12.797 5.77 1 97.81 231 ALA B O 1
ATOM 3749 N N . HIS B 1 232 ? 3.879 -13.844 3.77 1 98.31 232 HIS B N 1
ATOM 3750 C CA . HIS B 1 232 ? 5.277 -13.938 3.363 1 98.31 232 HIS B CA 1
ATOM 3751 C C . HIS B 1 232 ? 5.488 -13.352 1.972 1 98.31 232 HIS B C 1
ATOM 3753 O O . HIS B 1 232 ? 4.645 -13.516 1.088 1 98.31 232 HIS B O 1
ATOM 3759 N N . CYS B 1 233 ? 6.531 -12.672 1.807 1 98.81 233 CYS B N 1
ATOM 3760 C CA . CYS B 1 233 ? 6.957 -12.148 0.513 1 98.81 233 CYS B CA 1
ATOM 3761 C C . CYS B 1 233 ? 8.438 -12.43 0.272 1 98.81 233 CYS B C 1
ATOM 3763 O O . CYS B 1 233 ? 9.273 -12.18 1.146 1 98.81 233 CYS B O 1
ATOM 3765 N N . VAL B 1 234 ? 8.758 -12.992 -0.922 1 98.81 234 VAL B N 1
ATOM 3766 C CA . VAL B 1 234 ? 10.141 -13.352 -1.203 1 98.81 234 VAL B CA 1
ATOM 3767 C C . VAL B 1 234 ? 10.531 -12.859 -2.596 1 98.81 234 VAL B C 1
ATOM 3769 O O . VAL B 1 234 ? 9.688 -12.781 -3.492 1 98.81 234 VAL B O 1
ATOM 3772 N N . THR B 1 235 ? 11.758 -12.438 -2.764 1 98.62 235 THR B N 1
ATOM 3773 C CA . THR B 1 235 ? 12.398 -12.25 -4.062 1 98.62 235 THR B CA 1
ATOM 3774 C C . THR B 1 235 ? 13.227 -13.469 -4.434 1 98.62 235 THR B C 1
ATOM 3776 O O . THR B 1 235 ? 14.062 -13.922 -3.646 1 98.62 235 THR B O 1
ATOM 3779 N N . VAL B 1 236 ? 13.008 -13.992 -5.637 1 98.31 236 VAL B N 1
ATOM 3780 C CA . VAL B 1 236 ? 13.664 -15.242 -6.004 1 98.31 236 VAL B CA 1
ATOM 3781 C C . VAL B 1 236 ? 14.391 -15.078 -7.336 1 98.31 236 VAL B C 1
ATOM 3783 O O . VAL B 1 236 ? 13.977 -14.281 -8.18 1 98.31 236 VAL B O 1
ATOM 3786 N N . LEU B 1 237 ? 15.469 -15.797 -7.449 1 96.81 237 LEU B N 1
ATOM 3787 C CA . LEU B 1 237 ? 16.234 -15.906 -8.68 1 96.81 237 LEU B CA 1
ATOM 3788 C C . LEU B 1 237 ? 16.312 -17.359 -9.148 1 96.81 237 LEU B C 1
ATOM 3790 O O . LEU B 1 237 ? 16.344 -18.281 -8.328 1 96.81 237 LEU B O 1
ATOM 3794 N N . PRO B 1 238 ? 16.281 -17.5 -10.469 1 94 238 PRO B N 1
ATOM 3795 C CA . PRO B 1 238 ? 16.5 -18.859 -10.953 1 94 238 PRO B CA 1
ATOM 3796 C C . PRO B 1 238 ? 17.906 -19.359 -10.656 1 94 238 PRO B C 1
ATOM 3798 O O . PRO B 1 238 ? 18.859 -18.578 -10.617 1 94 238 PRO B O 1
ATOM 3801 N N . GLU B 1 239 ? 17.922 -20.641 -10.359 1 83.31 239 GLU B N 1
ATOM 3802 C CA . GLU B 1 239 ? 19.234 -21.25 -10.086 1 83.31 239 GLU B CA 1
ATOM 3803 C C . GLU B 1 239 ? 20.188 -21.047 -11.25 1 83.31 239 GLU B C 1
ATOM 3805 O O . GLU B 1 239 ? 19.797 -21.156 -12.414 1 83.31 239 GLU B O 1
ATOM 3810 N N . GLY B 1 240 ? 21.453 -20.656 -10.969 1 71.56 240 GLY B N 1
ATOM 3811 C CA . GLY B 1 240 ? 22.469 -20.406 -11.969 1 71.56 240 GLY B CA 1
ATOM 3812 C C . GLY B 1 240 ? 22.562 -18.953 -12.398 1 71.56 240 GLY B C 1
ATOM 3813 O O . GLY B 1 240 ? 23.453 -18.578 -13.156 1 71.56 240 GLY B O 1
ATOM 3814 N N . ALA B 1 241 ? 21.609 -18.094 -12.016 1 60.44 241 ALA B N 1
ATOM 3815 C CA . ALA B 1 241 ? 21.594 -16.688 -12.422 1 60.44 241 ALA B CA 1
ATOM 3816 C C . ALA B 1 241 ? 22.578 -15.875 -11.586 1 60.44 241 ALA B C 1
ATOM 3818 O O . ALA B 1 241 ? 22.75 -14.68 -11.828 1 60.44 241 ALA B O 1
ATOM 3819 N N . ASP B 1 242 ? 23.25 -16.266 -10.492 1 52.44 242 ASP B N 1
ATOM 3820 C CA . ASP B 1 242 ? 24.141 -15.508 -9.617 1 52.44 242 ASP B CA 1
ATOM 3821 C C . ASP B 1 242 ? 25.031 -14.57 -10.43 1 52.44 242 ASP B C 1
ATOM 3823 O O . ASP B 1 242 ? 25.359 -13.469 -9.977 1 52.44 242 ASP B O 1
ATOM 3827 N N . GLN B 1 243 ? 25.516 -14.961 -11.484 1 47.62 243 GLN B N 1
ATOM 3828 C CA . GLN B 1 243 ? 26.625 -14.297 -12.156 1 47.62 243 GLN B CA 1
ATOM 3829 C C . GLN B 1 243 ? 26.203 -12.93 -12.695 1 47.62 243 GLN B C 1
ATOM 3831 O O . GLN B 1 243 ? 27.031 -12.016 -12.789 1 47.62 243 GLN B O 1
ATOM 3836 N N . GLY B 1 244 ? 25.109 -12.711 -13.133 1 45.31 244 GLY B N 1
ATOM 3837 C CA . GLY B 1 244 ? 24.797 -11.477 -13.836 1 45.31 244 GLY B CA 1
ATOM 3838 C C . GLY B 1 244 ? 24.25 -10.391 -12.93 1 45.31 244 GLY B C 1
ATOM 3839 O O . GLY B 1 244 ? 24.156 -9.227 -13.328 1 45.31 244 GLY B O 1
ATOM 3840 N N . PHE B 1 245 ? 23.656 -10.633 -11.781 1 49.59 245 PHE B N 1
ATOM 3841 C CA . PHE B 1 245 ? 23.047 -9.586 -10.984 1 49.59 245 PHE B CA 1
ATOM 3842 C C . PHE B 1 245 ? 24.031 -9.023 -9.969 1 49.59 245 PHE B C 1
ATOM 3844 O O . PHE B 1 245 ? 23.812 -7.93 -9.43 1 49.59 245 PHE B O 1
ATOM 3851 N N . GLY B 1 246 ? 25.25 -9.68 -9.438 1 39.06 246 GLY B N 1
ATOM 3852 C CA . GLY B 1 246 ? 26.141 -9.336 -8.336 1 39.06 246 GLY B CA 1
ATOM 3853 C C . GLY B 1 246 ? 27.266 -8.414 -8.75 1 39.06 246 GLY B C 1
ATOM 3854 O O . GLY B 1 246 ? 27.922 -7.812 -7.898 1 39.06 246 GLY B O 1
ATOM 3855 N N . SER B 1 247 ? 28.016 -8.57 -9.805 1 35.25 247 SER B N 1
ATOM 3856 C CA . SER B 1 247 ? 29.453 -8.289 -9.797 1 35.25 247 SER B CA 1
ATOM 3857 C C . SER B 1 247 ? 29.719 -6.797 -9.656 1 35.25 247 SER B C 1
ATOM 3859 O O . SER B 1 247 ? 30.875 -6.363 -9.672 1 35.25 247 SER B O 1
ATOM 3861 N N . SER B 1 248 ? 28.984 -5.934 -9.867 1 29.19 248 SER B N 1
ATOM 3862 C CA . SER B 1 248 ? 29.75 -4.695 -10.031 1 29.19 248 SER B CA 1
ATOM 3863 C C . SER B 1 248 ? 30.078 -4.07 -8.68 1 29.19 248 SER B C 1
ATOM 3865 O O . SER B 1 248 ? 30.625 -2.963 -8.617 1 29.19 248 SER B O 1
ATOM 3867 N N . ALA B 1 249 ? 29.672 -4.508 -7.578 1 29.7 249 ALA B N 1
ATOM 3868 C CA . ALA B 1 249 ? 30.078 -3.67 -6.453 1 29.7 249 ALA B CA 1
ATOM 3869 C C . ALA B 1 249 ? 31.484 -4.004 -6 1 29.7 249 ALA B C 1
ATOM 3871 O O . ALA B 1 249 ? 31.906 -3.631 -4.902 1 29.7 249 ALA B O 1
ATOM 3872 N N . ALA B 1 250 ? 32.531 -4.527 -6.648 1 22.88 250 ALA B N 1
ATOM 3873 C CA . ALA B 1 250 ? 33.844 -4.379 -6.023 1 22.88 250 ALA B CA 1
ATOM 3874 C C . ALA B 1 250 ? 34.344 -2.939 -6.133 1 22.88 250 ALA B C 1
ATOM 3876 O O . ALA B 1 250 ? 34.25 -2.326 -7.199 1 22.88 250 ALA B O 1
#

Secondary structure (DSSP, 8-state):
-------------S-GGGGSSSHHHHHH-GGGS-GGGHHHHHHHHHHHHHHHHHTT--EEEEET-TTTTTHHHHHHTT-EEEEEES-HHHHHHHHHHHHHTT-TTTEEEEE--TTS---SS--TT--EEEEE-TTTGGG-SSHHHHHHHHHHHT-EEEEEEE--SHHHHHHHHHHHHHTT-SS-EEEEETTEEEEE-TTS-EEE---HHHHHHHHHHTTEEEEEEEE-SSEEEEEEEETTTHHHHSGGG-/-------------S-GGGGSSSHHHHHH-GGGS-GGGHHHHHHHHHHHHHHHHHTT--EEEEET-TTTTTHHHHHHTT-EEEEEES-HHHHHHHHHHHHHTT-TTTEEEEE--TTS---SSS-TT--EEEEE-TTTGGG-SSHHHHHHHHHHHT-EEEEEEE--SHHHHHHHHHHHHHTT-SS-EEEEETTEEEEE-TTS-EEE---HHHHHHHHHHTTEEEEEEEE-SSEEEEEEEETTTHHHHSGGG-

Sequence (500 aa):
MSQNMDLTIGTHRESAFYELEFGPRTIMTLANFPDDVLPLLQMESLMTFEAMAYLRCDALVELGCYDGRALEIARLLNARYLGVDLDQRAIETLRTRIEREGMSDRADTVVDDILNHTRRGASVGSRALYLLPFNLLGNFREPKRLLDSLAERSVAAVVSVFGDSAEATRVRQSYYRRCGVQGLELHTRDDGTVFTGSDGFYSRSYSRACLHALLAECGLTVVRSASNLFAHCVTVLPEGADQGFGSSAAMSQNMDLTIGTHRESAFYELEFGPRTIMTLANFPDDVLPLLQMESLMTFEAMAYLRCDALVELGCYDGRALEIARLLNARYLGVDLDQRAIETLRTRIEREGMSDRADTVVDDILNHTRRGASVGSRALYLLPFNLLGNFREPKRLLDSLAERSVAAVVSVFGDSAEATRVRQSYYRRCGVQGLELHTRDDGTVFTGSDGFYSRSYSRACLHALLAECGLTVVRSASNLFAHCVTVLPEGADQGFGSSAA

pLDDT: mean 87.0, std 18.97, range [22.88, 98.88]

Nearest PDB structures (foldseek):
  8ryd-assembly1_B  TM=9.537E-01  e=3.875E-41  Pseudomonas aeruginosa
  8ryg-assembly2_B  TM=8.439E-01  e=1.910E-18  Cystobacter sp.
  4htf-assembly1_B  TM=6.806E-01  e=1.652E-05  Escherichia coli O157:H7
  4azs-assembly1_A  TM=4.588E-01  e=3.125E-07  Escherichia coli
  4ax8-assembly1_A  TM=4.539E-01  e=2.039E-07  Escherichia coli

Foldseek 3Di:
DPPPPPPCVVPVPLFLQCVDPQRVVLLPDPVLADPVCVVLVVVQQVVVLCCCVLQVFQEEEEEQQQQNPNVVSNVVVVGAYEYEEQDPVSQVNNVVVCVVVVNVVRYHYDNDDLLPDDCPDDPPPGQYEYEPPDQVLQSGPDSLSNLLSCLVVQHKYKYKRWAAAPVLVVSVVSSVVSSVFAQWDWDDDPFHIWIAGPSRGIGTGGHPVSVCVSNVVSQWHFPDWDDDNTIIMTIIGGHPPVPPRDPDPD/DPPPPPPCVVVVPLFLQCVDPQRVVLLPDPVLADPVCVVLVVVQQVVVLCCCVLQVFQEEEEEQQQQNPNVVSNVVVVGAYEYEEQDPVSQVNNVVVCVVVVNVVRYHYDNDDLLDDDCPDDPPPGQYEYEPPDQVLQSGPDSLSNLLSCLVVQHKYKYKRWAAAPVLVVSVVSSVVSSVFAQWDWDDDPFHIWIAGPSRGIGTGGHPVSVCVSNVVSQWHFPDWDDDNTIIMTIIGGHPPVPPRPPDPD